Protein AF-A0A951JXA5-F1 (afdb_monomer)

Nearest PDB structures (foldseek):
  1v4v-assembly1_B  TM=7.675E-01  e=1.336E-18  Thermus thermophilus
  3ot5-assembly5_A  TM=6.820E-01  e=1.656E-18  Listeria monocytogenes EGD-e
  7vyy-assembly1_B  TM=6.494E-01  e=5.664E-19  Streptomyces kasugaensis
  1vgv-assembly2_D  TM=6.804E-01  e=4.134E-17  Escherichia coli
  1o6c-assembly1_A  TM=6.629E-01  e=1.275E-16  Bacillus subtilis

Sequence (452 aa):
MDTIHIFLGTKAQYIKTAPLLRLLVQRGIDYRLIDSGQHARLSASMRTELGVRRPDVVLGGVNDVTSIGGAVSWAAGISRRLWSARSVRHDIFGNRGGVCVVHGDTPSTLLAALLARRAGLAVAHLEAGLRSHSLRHPFPEEAIRLLVMRLSTLLFAPDATAMDNLRALGLEDRSVRLPGNTVIEALDESLHLSQPSHGPAIVSMHRVENLTSRRRVERLVATVERLAATTPVRFVLHTPTDEALTRMGLRDRLRDAGVQLLPLVSHRSFVNMLAAAPLVITDGGSIQEECALLGVPTLLWRARTERPDGLDANVVLSKYRPQTIAAFIADPERYRTKPSELVDALLFLGEAIEKGVDAAIVQDLGLVRLIQRVYPQLELHGSTQMTVHDVSGARVMKRLGIERVVLARENTLDDIRAIHAAVPDIGLETFVHGALCISYSGQCYMSGMISE

Foldseek 3Di:
DAAEEEFEEDPVSLLLCLLVQVVCVVVVGHHAYEYAPQADDDDPVRCVVSVHDDHPYYNDDDDHQPDPVSVVVSVVSLVVQLPALVSLCCRGVVVHEHEYEAEAQDPSRLSSLSSCVSVVHAYAYHQAQDAPVDVVVPPPRRVSNVNSLVSHQAYEHADPNSQVSCVVVVNNVRYDYDPHDSLLSSLVVLDPPDPAAQAFEEEEEDDPVQLVDLVNLVLVLVLLLVLLVPTAAEYEDDPSRVVSCVVSVSVVSCVVSNYHYHYDDDPSVVLNNLLNHQEYEYCDPVVLQSCLQSQHQYEHSDLDDPDCRLVVARYDDCNVDPVSSVVCSVCSVNRRDHNVVLVVVLVVVVVVVVVPDQADEDADLVSLVVCCVSPVRRAYEHALNVAAQALVSLVVCVVSVHQEYEHWQPHDPVRVVRNCVNCVRHHYHYDDDPDDDCAGSNRNVVVVVVVD

pLDDT: mean 79.56, std 15.78, range [36.81, 97.88]

Radius of gyration: 27.85 Å; Cα contacts (8 Å, |Δi|>4): 746; chains: 1; bounding box: 68×40×78 Å

Secondary structure (DSSP, 8-state):
-PEEEEEE-SHHHHHHHHHHHHHHHHTT--EEEEE--SS----HHHHHHHTPPPPSEE---SS---SHHHHHHHHHHHHHHTT-HHHIIIIITTT--EEEEEETTSHHHHHHHHHHHHTT-EEEEETTT---S-TTSSTTHHHHHHHHHHH-SEEEESSHHHHHHHHHTT-GGGEEE-SS-HHHHHHHTT---PPTT-S-EEEEE--HHHHT-HHHHHHHHHHHHHHHTTS-EEEEE-HHHHHHHHHTT-HHHHHHTT-EEE-PPPHHHHHHHHHH-S-EEE--HHHHHHHHHHT--EEE-SS--S--TTBTTTEEE-TT-HHHHHHHHH-SGGG---HHHHHHHHHHHHHHHHTT--EEEE--HHHHHHHHHH-TTSEEEE-GGG---SHHHHHHHHHTT-SEEE--TT--HHHHHHHHHH-TTSEEE----SS--SEETTEEHHHHHH--

Mean predicted aligned error: 18.1 Å

Solvent-accessible surface area (backbone atoms only — not comparable to full-atom values): 24476 Å² total; per-residue (Å²): 126,72,33,42,33,42,45,41,31,42,69,68,47,49,64,72,42,27,63,59,56,44,51,31,56,76,71,69,48,70,67,46,37,34,32,48,50,54,48,68,80,75,49,74,66,56,28,62,73,52,66,49,79,83,61,80,36,69,73,44,68,99,63,78,51,82,45,76,69,42,52,52,53,51,51,52,56,46,56,65,54,64,73,40,45,67,52,39,21,40,76,70,50,68,66,54,55,39,36,34,38,29,52,64,42,45,74,50,27,40,50,46,44,52,51,28,53,56,44,72,32,44,25,34,31,39,62,28,40,72,77,72,92,32,75,75,48,59,64,65,37,44,54,35,35,57,50,37,60,70,66,34,59,35,32,34,10,44,42,70,69,20,43,51,45,27,45,77,69,74,41,49,99,37,49,43,77,45,98,55,54,70,67,57,60,57,50,62,79,49,50,76,80,54,63,66,52,74,42,42,29,39,33,40,54,73,50,64,82,46,65,74,32,65,73,54,46,53,50,50,50,57,50,50,42,61,44,29,74,81,39,58,33,35,34,44,38,44,69,72,37,50,53,40,30,52,77,69,69,47,47,62,59,41,48,76,38,64,37,43,78,37,65,81,69,56,69,56,61,46,52,43,47,49,53,11,12,45,32,36,40,30,54,48,70,69,57,41,43,52,30,34,57,56,9,29,13,28,41,32,66,33,81,73,75,96,65,72,57,28,55,94,57,17,30,43,71,25,53,83,36,69,66,54,46,50,55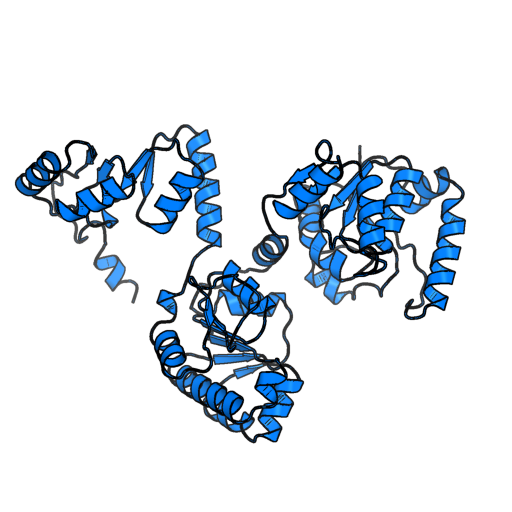,43,70,74,48,33,66,84,24,49,44,60,52,59,62,52,51,52,51,51,54,52,47,51,57,41,45,76,72,67,54,73,60,48,77,44,65,54,70,67,57,54,59,48,43,54,69,77,44,68,85,58,43,37,28,37,29,30,73,59,59,33,61,46,52,68,46,51,53,52,40,49,74,71,66,33,50,30,36,32,37,23,70,82,53,47,74,65,44,51,50,52,27,41,74,75,42,71,87,41,46,80,41,76,79,90,72,96,67,89,64,83,37,62,42,82,45,47,52,63,58,59,68,70,72,109

Structure (mmCIF, N/CA/C/O backbone):
data_AF-A0A951JXA5-F1
#
_entry.id   AF-A0A951JXA5-F1
#
loop_
_atom_site.group_PDB
_atom_site.id
_atom_site.type_symbol
_atom_site.label_atom_id
_atom_site.label_alt_id
_atom_site.label_comp_id
_atom_site.label_asym_id
_atom_site.label_entity_id
_atom_site.label_seq_id
_atom_site.pdbx_PDB_ins_code
_atom_site.Cartn_x
_atom_site.Cartn_y
_atom_site.Cartn_z
_atom_site.occupancy
_atom_site.B_iso_or_equiv
_atom_site.auth_seq_id
_atom_site.auth_comp_id
_atom_site.auth_asym_id
_atom_site.auth_atom_id
_atom_site.pdbx_PDB_model_num
ATOM 1 N N . MET A 1 1 ? -16.488 16.097 29.691 1.00 50.25 1 MET A N 1
ATOM 2 C CA . MET A 1 1 ? -16.191 15.624 28.327 1.00 50.25 1 MET A CA 1
ATOM 3 C C . MET A 1 1 ? -15.061 14.626 28.425 1.00 50.25 1 MET A C 1
ATOM 5 O O . MET A 1 1 ? -14.042 14.950 29.030 1.00 50.25 1 MET A O 1
ATOM 9 N N . ASP A 1 2 ? -15.272 13.421 27.911 1.00 75.06 2 ASP A N 1
ATOM 10 C CA . ASP A 1 2 ? -14.231 12.401 27.841 1.00 75.06 2 ASP A CA 1
ATOM 11 C C . ASP A 1 2 ? -13.215 12.803 26.769 1.00 75.06 2 ASP A C 1
ATOM 13 O O . ASP A 1 2 ? -13.582 13.083 25.632 1.00 75.06 2 ASP A O 1
ATOM 17 N N . THR A 1 3 ? -11.942 12.921 27.150 1.00 88.50 3 THR A N 1
ATOM 18 C CA . THR A 1 3 ? -10.862 13.345 26.250 1.00 88.50 3 THR A CA 1
ATOM 19 C C . THR A 1 3 ? -10.142 12.121 25.700 1.00 88.50 3 THR A C 1
ATOM 21 O O . THR A 1 3 ? -9.926 11.140 26.415 1.00 88.50 3 THR A O 1
ATOM 24 N N . ILE A 1 4 ? -9.737 12.186 24.433 1.00 93.75 4 ILE A N 1
ATOM 25 C CA . ILE A 1 4 ? -8.864 11.178 23.834 1.00 93.75 4 ILE A CA 1
ATOM 26 C C . ILE A 1 4 ? -7.416 11.550 24.159 1.00 93.75 4 ILE A C 1
ATOM 28 O O . ILE A 1 4 ? -6.947 12.629 23.806 1.00 93.75 4 ILE A O 1
ATOM 32 N N . HIS A 1 5 ? -6.694 10.666 24.836 1.00 94.69 5 HIS A N 1
ATOM 33 C CA . HIS A 1 5 ? -5.274 10.840 25.139 1.00 94.69 5 HIS A CA 1
ATOM 34 C C . HIS A 1 5 ? -4.466 9.960 24.190 1.00 94.69 5 HIS A C 1
ATOM 36 O O . HIS A 1 5 ? -4.565 8.743 24.262 1.00 94.69 5 HIS A O 1
ATOM 42 N N . ILE A 1 6 ? -3.680 10.547 23.294 1.00 94.00 6 ILE A N 1
ATOM 43 C CA . ILE A 1 6 ? -2.836 9.812 22.349 1.00 94.00 6 ILE A CA 1
ATOM 44 C C . ILE A 1 6 ? -1.425 9.739 22.921 1.00 94.00 6 ILE A C 1
ATOM 46 O O . ILE A 1 6 ? -0.779 10.772 23.093 1.00 94.00 6 ILE A O 1
ATOM 50 N N . PHE A 1 7 ? -0.946 8.532 23.219 1.00 91.88 7 PHE A N 1
ATOM 51 C CA . PHE A 1 7 ? 0.371 8.330 23.817 1.00 91.88 7 PHE A CA 1
ATOM 52 C C . PHE A 1 7 ? 1.323 7.645 22.834 1.00 91.88 7 PHE A C 1
ATOM 54 O O . PHE A 1 7 ? 1.124 6.488 22.461 1.00 91.88 7 PHE A O 1
ATOM 61 N N . LEU A 1 8 ? 2.392 8.345 22.454 1.00 88.25 8 LEU A N 1
ATOM 62 C CA . LEU A 1 8 ? 3.379 7.903 21.464 1.00 88.25 8 LEU A CA 1
ATOM 63 C C . LEU A 1 8 ? 4.793 7.976 22.053 1.00 88.25 8 LEU A C 1
ATOM 65 O O . LEU A 1 8 ? 5.033 8.651 23.050 1.00 88.25 8 LEU A O 1
ATOM 69 N N . GLY A 1 9 ? 5.750 7.270 21.457 1.00 77.62 9 GLY A N 1
ATOM 70 C CA . GLY A 1 9 ? 7.140 7.296 21.934 1.00 77.62 9 GLY A CA 1
ATOM 71 C C . GLY A 1 9 ? 8.218 7.030 20.891 1.00 77.62 9 GLY A C 1
ATOM 72 O O . GLY A 1 9 ? 9.404 7.163 21.189 1.00 77.62 9 GLY A O 1
ATOM 73 N N . THR A 1 10 ? 7.833 6.658 19.671 1.00 72.56 10 THR A N 1
ATOM 74 C CA . THR A 1 10 ? 8.760 6.342 18.579 1.00 72.56 10 THR A CA 1
ATOM 75 C C . THR A 1 10 ? 8.318 6.984 17.269 1.00 72.56 10 THR A C 1
ATOM 77 O O . THR A 1 10 ? 7.130 7.210 17.039 1.00 72.56 10 THR A O 1
ATOM 80 N N . LYS A 1 11 ? 9.272 7.230 16.361 1.00 70.38 11 LYS A N 1
ATOM 81 C CA . LYS A 1 11 ? 8.990 7.769 15.016 1.00 70.38 11 LYS A CA 1
ATOM 82 C C . LYS A 1 11 ? 7.976 6.913 14.247 1.00 70.38 11 LYS A C 1
ATOM 84 O O . LYS A 1 11 ? 7.081 7.462 13.617 1.00 70.38 11 LYS A O 1
ATOM 89 N N . ALA A 1 12 ? 8.091 5.587 14.335 1.00 64.56 12 ALA A N 1
ATOM 90 C CA . ALA A 1 12 ? 7.177 4.658 13.674 1.00 64.56 12 ALA A CA 1
ATOM 91 C C . ALA A 1 12 ? 5.733 4.805 14.180 1.00 64.56 12 ALA A C 1
ATOM 93 O O . ALA A 1 12 ? 4.811 4.841 13.370 1.00 64.56 12 ALA A O 1
ATOM 94 N N . GLN A 1 13 ? 5.540 4.965 15.495 1.00 76.12 13 GLN A N 1
ATOM 95 C CA . GLN A 1 13 ? 4.213 5.219 16.065 1.00 76.12 13 GLN A CA 1
ATOM 96 C C . GLN A 1 13 ? 3.624 6.524 15.533 1.00 76.12 13 GLN A C 1
ATOM 98 O O . GLN A 1 13 ? 2.483 6.529 15.097 1.00 76.12 13 GLN A O 1
ATOM 103 N N . TYR A 1 14 ? 4.410 7.602 15.483 1.00 77.25 14 TYR A N 1
ATOM 104 C CA . TYR A 1 14 ? 3.938 8.875 14.936 1.00 77.25 14 TYR A CA 1
ATOM 105 C C . TYR A 1 14 ? 3.523 8.799 13.470 1.00 77.25 14 TYR A C 1
ATOM 107 O O . TYR A 1 14 ? 2.489 9.360 13.126 1.00 77.25 14 TYR A O 1
ATOM 115 N N . ILE A 1 15 ? 4.295 8.109 12.625 1.00 66.69 15 ILE A N 1
ATOM 116 C CA . ILE A 1 15 ? 3.935 7.903 11.215 1.00 66.69 15 ILE A CA 1
ATOM 117 C C . ILE A 1 15 ? 2.590 7.173 11.127 1.00 66.69 15 ILE A C 1
ATOM 119 O O . ILE A 1 15 ? 1.686 7.635 10.439 1.00 66.69 15 ILE A O 1
ATOM 123 N N . LYS A 1 16 ? 2.437 6.074 11.873 1.00 70.62 16 LYS A N 1
ATOM 124 C CA . LYS A 1 16 ? 1.238 5.230 11.822 1.00 70.62 16 LYS A CA 1
ATOM 125 C C . LYS A 1 16 ? -0.003 5.867 12.447 1.00 70.62 16 LYS A C 1
ATOM 127 O O . LYS A 1 16 ? -1.110 5.563 12.028 1.00 70.62 16 LYS A O 1
ATOM 132 N N . THR A 1 17 ? 0.151 6.744 13.439 1.00 81.38 17 THR A N 1
ATOM 133 C CA . THR A 1 17 ? -0.987 7.430 14.075 1.00 81.38 17 THR A CA 1
ATOM 134 C C . THR A 1 17 ? -1.269 8.812 13.490 1.00 81.38 17 THR A C 1
ATOM 136 O O . THR A 1 17 ? -2.259 9.429 13.874 1.00 81.38 17 THR A O 1
ATOM 139 N N . ALA A 1 18 ? -0.430 9.334 12.588 1.00 79.44 18 ALA A N 1
ATOM 140 C CA . ALA A 1 18 ? -0.643 10.644 11.968 1.00 79.44 18 ALA A CA 1
ATOM 141 C C . ALA A 1 18 ? -2.007 10.789 11.259 1.00 79.44 18 ALA A C 1
ATOM 143 O O . ALA A 1 18 ? -2.603 11.858 11.419 1.00 79.44 18 ALA A O 1
ATOM 144 N N . PRO A 1 19 ? -2.533 9.775 10.536 1.00 76.56 19 PRO A N 1
ATOM 145 C CA . PRO A 1 19 ? -3.873 9.853 9.943 1.00 76.56 19 PRO A CA 1
ATOM 146 C C . PRO A 1 19 ? -4.965 10.031 11.006 1.00 76.56 19 PRO A C 1
ATOM 148 O O . PRO A 1 19 ? -5.779 10.949 10.931 1.00 76.56 19 PRO A O 1
ATOM 151 N N . LEU A 1 20 ? -4.909 9.244 12.089 1.00 84.12 20 LEU A N 1
ATOM 152 C CA . LEU A 1 20 ? -5.833 9.377 13.221 1.00 84.12 20 LEU A CA 1
ATOM 153 C C . LEU A 1 20 ? -5.775 10.781 13.842 1.00 84.12 20 LEU A C 1
ATOM 155 O O . LEU A 1 20 ? -6.811 11.389 14.098 1.00 84.12 20 LEU A O 1
ATOM 159 N N . LEU A 1 21 ? -4.572 11.314 14.077 1.00 87.81 21 LEU A N 1
ATOM 160 C CA . LEU A 1 21 ? -4.403 12.651 14.655 1.00 87.81 21 LEU A CA 1
ATOM 161 C C . LEU A 1 21 ? -5.021 13.741 13.777 1.00 87.81 21 LEU A C 1
ATOM 163 O O . LEU A 1 21 ? -5.648 14.663 14.300 1.00 87.81 21 LEU A O 1
ATOM 167 N N . ARG A 1 22 ? -4.863 13.637 12.456 1.00 81.50 22 ARG A N 1
ATOM 168 C CA . ARG A 1 22 ? -5.451 14.574 11.495 1.00 81.50 22 ARG A CA 1
ATOM 169 C C . ARG A 1 22 ? -6.968 14.451 11.444 1.00 81.50 22 ARG A C 1
ATOM 171 O O . ARG A 1 22 ? -7.646 15.473 11.505 1.00 81.50 22 ARG A O 1
ATOM 178 N N . LEU A 1 23 ? -7.500 13.231 11.441 1.00 82.62 23 LEU A N 1
ATOM 179 C CA . LEU A 1 23 ? -8.939 12.974 11.470 1.00 82.62 23 LEU A CA 1
ATOM 180 C C . LEU A 1 23 ? -9.609 13.555 12.723 1.00 82.62 23 LEU A C 1
ATOM 182 O O . LEU A 1 23 ? -10.694 14.131 12.637 1.00 82.62 23 LEU A O 1
ATOM 186 N N . LEU A 1 24 ? -8.953 13.456 13.884 1.00 88.44 24 LEU A N 1
ATOM 187 C CA . LEU A 1 24 ? -9.431 14.078 15.122 1.00 88.44 24 LEU A CA 1
ATOM 188 C C . LEU A 1 24 ? -9.517 15.604 14.986 1.00 88.44 24 LEU A C 1
ATOM 190 O O . LEU A 1 24 ? -10.532 16.187 15.362 1.00 88.44 24 LEU A O 1
ATOM 194 N N . VAL A 1 25 ? -8.504 16.243 14.387 1.00 86.69 25 VAL A N 1
ATOM 195 C CA . VAL A 1 25 ? -8.529 17.690 14.103 1.00 86.69 25 VAL A CA 1
ATOM 196 C C . VAL A 1 25 ? -9.653 18.045 13.128 1.00 86.69 25 VAL A C 1
ATOM 198 O O . VAL A 1 25 ? -10.417 18.965 13.401 1.00 86.69 25 VAL A O 1
ATOM 201 N N . GLN A 1 26 ? -9.783 17.313 12.019 1.00 83.25 26 GLN A N 1
ATOM 202 C CA . GLN A 1 26 ? -10.805 17.559 10.994 1.00 83.25 26 GLN A CA 1
ATOM 203 C C . GLN A 1 26 ? -12.228 17.447 11.549 1.00 83.25 26 GLN A C 1
ATOM 205 O O . GLN A 1 26 ? -13.092 18.246 11.199 1.00 83.25 26 GLN A O 1
ATOM 210 N N . ARG A 1 27 ? -12.471 16.486 12.447 1.00 86.19 27 ARG A N 1
ATOM 211 C CA . ARG A 1 27 ? -13.768 16.311 13.117 1.00 86.19 27 ARG A CA 1
ATOM 212 C C . ARG A 1 27 ? -13.978 17.239 14.317 1.00 86.19 27 ARG A C 1
ATOM 214 O O . ARG A 1 27 ? -15.009 17.138 14.974 1.00 86.19 27 ARG A O 1
ATOM 221 N N . GLY A 1 28 ? -13.020 18.113 14.630 1.00 88.06 28 GLY A N 1
ATOM 222 C CA . GLY A 1 28 ? -13.098 19.011 15.785 1.00 88.06 28 GLY A CA 1
ATOM 223 C C . GLY A 1 28 ? -13.100 18.283 17.135 1.00 88.06 28 GLY A C 1
ATOM 224 O O . GLY A 1 28 ? -13.621 18.812 18.115 1.00 88.06 28 GLY A O 1
ATOM 225 N N . ILE A 1 29 ? -12.548 17.067 17.198 1.00 89.06 29 ILE A N 1
ATOM 226 C CA . ILE A 1 29 ? -12.473 16.262 18.420 1.00 89.06 29 ILE A CA 1
ATOM 227 C C . ILE A 1 29 ? -11.202 16.638 19.185 1.00 89.06 29 ILE A C 1
ATOM 229 O O . ILE A 1 29 ? -10.086 16.451 18.696 1.00 89.06 29 ILE A O 1
ATOM 233 N N . ASP A 1 30 ? -11.368 17.141 20.411 1.00 87.88 30 ASP A N 1
ATOM 234 C CA . ASP A 1 30 ? -10.241 17.493 21.279 1.00 87.88 30 ASP A CA 1
ATOM 235 C C . ASP A 1 30 ? -9.476 16.240 21.735 1.00 87.88 30 ASP A C 1
ATOM 237 O O . ASP A 1 30 ? -10.057 15.259 22.217 1.00 87.88 30 ASP A O 1
ATOM 241 N N . TYR A 1 31 ? -8.149 16.287 21.616 1.00 93.12 31 TYR A N 1
ATOM 242 C CA . TYR A 1 31 ? -7.261 15.218 22.059 1.00 93.12 31 TYR A CA 1
ATOM 243 C C . TYR A 1 31 ? -6.004 15.778 22.709 1.00 93.12 31 TYR A C 1
ATOM 245 O O . TYR A 1 31 ? -5.487 16.823 22.314 1.00 93.12 31 TYR A O 1
ATOM 253 N N . ARG A 1 32 ? -5.467 15.034 23.675 1.00 92.81 32 ARG A N 1
ATOM 254 C CA . ARG A 1 32 ? -4.209 15.335 24.356 1.00 92.81 32 ARG A CA 1
ATOM 255 C C . ARG A 1 32 ? -3.098 14.442 23.820 1.00 92.81 32 ARG A C 1
ATOM 257 O O . ARG A 1 32 ? -3.217 13.224 23.884 1.00 92.81 32 ARG A O 1
ATOM 264 N N . LEU A 1 33 ? -2.018 15.027 23.315 1.00 92.31 33 LEU A N 1
ATOM 265 C CA . LEU A 1 33 ? -0.871 14.306 22.765 1.00 92.31 33 LEU A CA 1
ATOM 266 C C . LEU A 1 33 ? 0.249 14.197 23.806 1.00 92.31 33 LEU A C 1
ATOM 268 O O . LEU A 1 33 ? 0.744 15.209 24.302 1.00 92.31 33 LEU A O 1
ATOM 272 N N . ILE A 1 34 ? 0.658 12.972 24.124 1.00 90.75 34 ILE A N 1
ATOM 273 C CA . ILE A 1 34 ? 1.661 12.656 25.144 1.00 90.75 34 ILE A CA 1
ATOM 274 C C . ILE A 1 34 ? 2.815 11.897 24.485 1.00 90.75 34 ILE A C 1
ATOM 276 O O . ILE A 1 34 ? 2.596 10.904 23.796 1.00 90.75 34 ILE A O 1
ATOM 280 N N . ASP A 1 35 ? 4.044 12.348 24.723 1.00 87.25 35 ASP A N 1
ATOM 281 C CA . ASP A 1 35 ? 5.266 11.725 24.213 1.00 87.25 35 ASP A CA 1
ATOM 282 C C . ASP A 1 35 ? 6.089 11.114 25.360 1.00 87.25 35 ASP A C 1
ATOM 284 O O . ASP A 1 35 ? 6.393 11.776 26.360 1.00 87.25 35 ASP A O 1
ATOM 288 N N . SER A 1 36 ? 6.476 9.846 25.224 1.00 78.81 36 SER A N 1
ATOM 289 C CA . SER A 1 36 ? 7.293 9.129 26.210 1.00 78.81 36 SER A CA 1
ATOM 290 C C . SER A 1 36 ? 8.729 9.664 26.319 1.00 78.81 36 SER A C 1
ATOM 292 O O . SER A 1 36 ? 9.380 9.495 27.355 1.00 78.81 36 SER A O 1
ATOM 294 N N . GLY A 1 37 ? 9.229 10.301 25.255 1.00 69.94 37 GLY A N 1
ATOM 295 C CA . GLY A 1 37 ? 10.601 10.772 25.113 1.00 69.94 37 GLY A CA 1
ATOM 296 C C . GLY A 1 37 ? 11.646 9.663 24.944 1.00 69.94 37 GLY A C 1
ATOM 297 O O . GLY A 1 37 ? 12.819 9.929 25.186 1.00 69.94 37 GLY A O 1
ATOM 298 N N . GLN A 1 38 ? 11.258 8.432 24.572 1.00 56.94 38 GLN A N 1
ATOM 299 C CA . GLN A 1 38 ? 12.194 7.303 24.443 1.00 56.94 38 GLN A CA 1
ATOM 300 C C . GLN A 1 38 ? 13.143 7.404 23.244 1.00 56.94 38 GLN A C 1
ATOM 302 O O . GLN A 1 38 ? 14.268 6.925 23.354 1.00 56.94 38 GLN A O 1
ATOM 307 N N . HIS A 1 39 ? 12.734 7.989 22.115 1.00 54.09 39 HIS A N 1
ATOM 308 C CA . HIS A 1 39 ? 13.575 8.128 20.921 1.00 54.09 39 HIS A CA 1
ATOM 309 C C . HIS A 1 39 ? 13.362 9.507 20.289 1.00 54.09 39 HIS A C 1
ATOM 311 O O . HIS A 1 39 ? 12.300 9.751 19.724 1.00 54.09 39 HIS A O 1
ATOM 317 N N . ALA A 1 40 ? 14.377 10.373 20.411 1.00 46.50 40 ALA A N 1
ATOM 318 C CA . ALA A 1 40 ? 14.613 11.637 19.708 1.00 46.50 40 ALA A CA 1
ATOM 319 C C . ALA A 1 40 ? 13.372 12.339 19.127 1.00 46.50 40 ALA A C 1
ATOM 321 O O . ALA A 1 40 ? 12.832 11.914 18.101 1.00 46.50 40 ALA A O 1
ATOM 322 N N . ARG A 1 41 ? 13.003 13.474 19.747 1.00 51.81 41 ARG A N 1
ATOM 323 C CA . ARG A 1 41 ? 12.040 14.476 19.251 1.00 51.81 41 ARG A CA 1
ATOM 324 C C . ARG A 1 41 ? 11.926 14.412 17.728 1.00 51.81 41 ARG A C 1
ATOM 326 O O . ARG A 1 41 ? 12.926 14.624 17.042 1.00 51.81 41 ARG A O 1
ATOM 333 N N . LEU A 1 42 ? 10.718 14.193 17.201 1.00 54.22 42 LEU A N 1
ATOM 334 C CA . LEU A 1 42 ? 10.465 14.434 15.779 1.00 54.22 42 LEU A CA 1
ATOM 335 C C . LEU A 1 42 ? 11.080 15.783 15.401 1.00 54.22 42 LEU A C 1
ATOM 337 O O . LEU A 1 42 ? 10.839 16.793 16.086 1.00 54.22 42 LEU A O 1
ATOM 341 N N . SER A 1 43 ? 11.887 15.803 14.340 1.00 55.31 43 SER A N 1
ATOM 342 C CA . SER A 1 43 ? 12.389 17.058 13.797 1.00 55.31 43 SER A CA 1
ATOM 343 C C . SER A 1 43 ? 11.196 17.959 13.472 1.00 55.31 43 SER A C 1
ATOM 345 O O . SER A 1 43 ? 10.088 17.486 13.197 1.00 55.31 43 SER A O 1
ATOM 347 N N . ALA A 1 44 ? 11.395 19.277 13.527 1.00 60.19 44 ALA A N 1
ATOM 348 C CA . ALA A 1 44 ? 10.338 20.206 13.135 1.00 60.19 44 ALA A CA 1
ATOM 349 C C . ALA A 1 44 ? 9.827 19.898 11.717 1.00 60.19 44 ALA A C 1
ATOM 351 O O . ALA A 1 44 ? 8.622 19.920 11.505 1.00 60.19 44 ALA A O 1
ATOM 352 N N . SER A 1 45 ? 10.728 19.497 10.812 1.00 50.06 45 SER A N 1
ATOM 353 C CA . SER A 1 45 ? 10.394 19.063 9.454 1.00 50.06 45 SER A CA 1
ATOM 354 C C . SER A 1 45 ? 9.448 17.859 9.412 1.00 50.06 45 SER A C 1
ATOM 356 O O . SER A 1 45 ? 8.443 17.921 8.717 1.00 50.06 45 SER A O 1
ATOM 358 N N . MET A 1 46 ? 9.704 16.804 10.192 1.00 61.84 46 MET A N 1
ATOM 359 C CA . MET A 1 46 ? 8.885 15.585 10.172 1.00 61.84 46 MET A CA 1
ATOM 360 C C . MET A 1 46 ? 7.492 15.812 10.771 1.00 61.84 46 MET A C 1
ATOM 362 O O . MET A 1 46 ? 6.515 15.241 10.301 1.00 61.84 46 MET A O 1
ATOM 366 N N . ARG A 1 47 ? 7.373 16.684 11.783 1.00 68.25 47 ARG A N 1
ATOM 367 C CA . ARG A 1 47 ? 6.058 17.094 12.308 1.00 68.25 47 ARG A CA 1
ATOM 368 C C . ARG A 1 47 ? 5.240 17.847 11.267 1.00 68.25 47 ARG A C 1
ATOM 370 O O . ARG A 1 47 ? 4.053 17.571 11.130 1.00 68.25 47 ARG A O 1
ATOM 377 N N . THR A 1 48 ? 5.874 18.775 10.552 1.00 68.56 48 THR A N 1
ATOM 378 C CA . THR A 1 48 ? 5.223 19.518 9.470 1.00 68.56 48 THR A CA 1
ATOM 379 C C . THR A 1 48 ? 4.801 18.579 8.341 1.00 68.56 48 THR A C 1
ATOM 381 O O . THR A 1 48 ? 3.673 18.679 7.875 1.00 68.56 48 THR A O 1
ATOM 384 N N . GLU A 1 49 ? 5.656 17.629 7.950 1.00 64.44 49 GLU A N 1
ATOM 385 C CA . GLU A 1 49 ? 5.356 16.646 6.898 1.00 64.44 49 GLU A CA 1
ATOM 386 C C . GLU A 1 49 ? 4.175 15.733 7.262 1.00 64.44 49 GLU A C 1
ATOM 388 O O . GLU A 1 49 ? 3.313 15.484 6.424 1.00 64.44 49 GLU A O 1
ATOM 393 N N . LEU A 1 50 ? 4.102 15.283 8.520 1.00 66.12 50 LEU A N 1
ATOM 394 C CA . LEU A 1 50 ? 3.013 14.437 9.022 1.00 66.12 50 LEU A CA 1
ATOM 395 C C . LEU A 1 50 ? 1.743 15.223 9.404 1.00 66.12 50 LEU A C 1
ATOM 397 O O . LEU A 1 50 ? 0.740 14.610 9.761 1.00 66.12 50 LEU A O 1
ATOM 401 N N . GLY A 1 51 ? 1.778 16.560 9.390 1.00 73.69 51 GLY A N 1
ATOM 402 C CA . GLY A 1 51 ? 0.663 17.400 9.841 1.00 73.69 51 GLY A CA 1
ATOM 403 C C . GLY A 1 51 ? 0.352 17.278 11.340 1.00 73.69 51 GLY A C 1
ATOM 404 O O . GLY A 1 51 ? -0.793 17.457 11.749 1.00 73.69 51 GLY A O 1
ATOM 405 N N . VAL A 1 52 ? 1.348 16.953 12.175 1.00 79.94 52 VAL A N 1
ATOM 406 C CA . VAL A 1 52 ? 1.165 16.692 13.615 1.00 79.94 52 VAL A CA 1
ATOM 407 C C . VAL A 1 52 ? 1.645 17.875 14.460 1.00 79.94 52 VAL A C 1
ATOM 409 O O . VAL A 1 52 ? 2.774 18.353 14.323 1.00 79.94 52 VAL A O 1
ATOM 412 N N . ARG A 1 53 ? 0.796 18.337 15.389 1.00 85.06 53 ARG A N 1
ATOM 413 C CA . ARG A 1 53 ? 1.127 19.421 16.332 1.00 85.06 53 ARG A CA 1
ATOM 414 C C . ARG A 1 53 ? 2.163 18.992 17.382 1.00 85.06 53 ARG A C 1
ATOM 416 O O . ARG A 1 53 ? 2.524 17.824 17.504 1.00 85.06 53 ARG A O 1
ATOM 423 N N . ARG A 1 54 ? 2.668 19.947 18.169 1.00 84.81 54 ARG A N 1
ATOM 424 C CA . ARG A 1 54 ? 3.572 19.626 19.290 1.00 84.81 54 ARG A CA 1
ATOM 425 C C . ARG A 1 54 ? 2.821 18.846 20.388 1.00 84.81 54 ARG A C 1
ATOM 427 O O . ARG A 1 54 ? 1.665 19.187 20.643 1.00 84.81 54 ARG A O 1
ATOM 434 N N . PRO A 1 55 ? 3.464 17.859 21.043 1.00 88.12 55 PRO A N 1
ATOM 435 C CA . PRO A 1 55 ? 2.888 17.176 22.201 1.00 88.12 55 PRO A CA 1
ATOM 436 C C . PRO A 1 55 ? 2.560 18.147 23.337 1.00 88.12 55 PRO A C 1
ATOM 438 O O . PRO A 1 55 ? 3.322 19.082 23.586 1.00 88.12 55 PRO A O 1
ATOM 441 N N . ASP A 1 56 ? 1.459 17.896 24.043 1.00 88.94 56 ASP A N 1
ATOM 442 C CA . ASP A 1 56 ? 1.062 18.642 25.243 1.00 88.94 56 ASP A CA 1
ATOM 443 C C . ASP A 1 56 ? 1.916 18.261 26.456 1.00 88.94 56 ASP A C 1
ATOM 445 O O . ASP A 1 56 ? 2.116 19.069 27.361 1.00 88.94 56 ASP A O 1
ATOM 449 N N . VAL A 1 57 ? 2.405 17.017 26.485 1.00 87.31 57 VAL A N 1
ATOM 450 C CA . VAL A 1 57 ? 3.254 16.477 27.552 1.00 87.31 57 VAL A CA 1
ATOM 451 C C . VAL A 1 57 ? 4.398 15.684 26.940 1.00 87.31 57 VAL A C 1
ATOM 453 O O . VAL A 1 57 ? 4.186 14.873 26.043 1.00 87.31 57 VAL A O 1
ATOM 456 N N . VAL A 1 58 ? 5.609 15.879 27.462 1.00 85.19 58 VAL A N 1
ATOM 457 C CA . VAL A 1 58 ? 6.793 15.083 27.116 1.00 85.19 58 VAL A CA 1
ATOM 458 C C . VAL A 1 58 ? 7.418 14.569 28.410 1.00 85.19 58 VAL A C 1
ATOM 460 O O . VAL A 1 58 ? 7.778 15.362 29.279 1.00 85.19 58 VAL A O 1
ATOM 463 N N . LEU A 1 59 ? 7.525 13.248 28.567 1.00 74.81 59 LEU A N 1
ATOM 464 C CA . LEU A 1 59 ? 7.967 12.626 29.822 1.00 74.81 59 LEU A CA 1
ATOM 465 C C . LEU A 1 59 ? 9.497 12.475 29.933 1.00 74.81 59 LEU A C 1
ATOM 467 O O . LEU A 1 59 ? 10.022 12.426 31.052 1.00 74.81 59 LEU A O 1
ATOM 471 N N . GLY A 1 60 ? 10.212 12.389 28.807 1.00 63.72 60 GLY A N 1
ATOM 472 C CA . GLY A 1 60 ? 11.665 12.178 28.750 1.00 63.72 60 GLY A CA 1
ATOM 473 C C . GLY A 1 60 ? 12.500 13.467 28.777 1.00 63.72 60 GLY A C 1
ATOM 474 O O . GLY A 1 60 ? 12.099 14.498 28.236 1.00 63.72 60 GLY A O 1
ATOM 475 N N . GLY A 1 61 ? 13.675 13.392 29.413 1.00 49.66 61 GLY A N 1
ATOM 476 C CA . GLY A 1 61 ? 14.676 14.464 29.481 1.00 49.66 61 GLY A CA 1
ATOM 477 C C 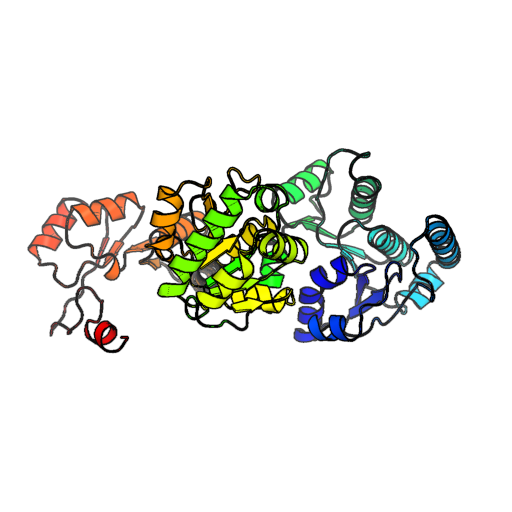. GLY A 1 61 ? 15.775 14.339 28.415 1.00 49.66 61 GLY A C 1
ATOM 478 O O . GLY A 1 61 ? 16.011 13.264 27.886 1.00 49.66 61 GLY A O 1
ATOM 479 N N . VAL A 1 62 ? 16.428 15.474 28.152 1.00 40.62 62 VAL A N 1
ATOM 480 C CA . VAL A 1 62 ? 17.407 15.905 27.118 1.00 40.62 62 VAL A CA 1
ATOM 481 C C . VAL A 1 62 ? 18.404 14.900 26.488 1.00 40.62 62 VAL A C 1
ATOM 483 O O . VAL A 1 62 ? 18.992 15.261 25.476 1.00 40.62 62 VAL A O 1
ATOM 486 N N . ASN A 1 63 ? 18.580 13.661 26.953 1.00 37.44 63 ASN A N 1
ATOM 487 C CA . ASN A 1 63 ? 19.630 12.776 26.427 1.00 37.44 63 ASN A CA 1
ATOM 488 C C . ASN A 1 63 ? 19.057 11.509 25.783 1.00 37.44 63 ASN A C 1
ATOM 490 O O . ASN A 1 63 ? 18.374 10.728 26.444 1.00 37.44 63 ASN A O 1
ATOM 494 N N . ASP A 1 64 ? 19.369 11.321 24.497 1.00 42.38 64 ASP A N 1
ATOM 495 C CA . ASP A 1 64 ? 19.030 10.141 23.703 1.00 42.38 64 ASP A CA 1
ATOM 496 C C . ASP A 1 64 ? 19.368 8.852 24.463 1.00 42.38 64 ASP A C 1
ATOM 498 O O . ASP A 1 64 ? 20.524 8.558 24.776 1.00 42.38 64 ASP A O 1
ATOM 502 N N . VAL A 1 65 ? 18.336 8.070 24.779 1.00 47.69 65 VAL A N 1
ATOM 503 C CA . VAL A 1 65 ? 18.474 6.776 25.448 1.00 47.69 65 VAL A CA 1
ATOM 504 C C . VAL A 1 65 ? 18.897 5.740 24.405 1.00 47.69 65 VAL A C 1
ATOM 506 O O . VAL A 1 65 ? 18.090 4.968 23.901 1.00 47.69 65 VAL A O 1
ATOM 509 N N . THR A 1 66 ? 20.180 5.750 24.047 1.00 40.56 66 THR A N 1
ATOM 510 C CA . THR A 1 66 ? 20.802 4.764 23.143 1.00 40.56 66 THR A CA 1
ATOM 511 C C . THR A 1 66 ? 21.610 3.697 23.890 1.00 40.56 66 THR A C 1
ATOM 513 O O . THR A 1 66 ? 22.160 2.797 23.261 1.00 40.56 66 THR A O 1
ATOM 516 N N . SER A 1 67 ? 21.659 3.739 25.230 1.00 45.03 67 SER A N 1
ATOM 517 C CA . SER A 1 67 ? 22.370 2.755 26.060 1.00 45.03 67 SER A CA 1
ATOM 518 C C . SER A 1 67 ? 21.452 2.018 27.044 1.00 45.03 67 SER A C 1
ATOM 520 O O . SER A 1 67 ? 20.467 2.570 27.541 1.00 45.03 67 SER A O 1
ATOM 522 N N . ILE A 1 68 ? 21.818 0.774 27.385 1.00 47.53 68 ILE A N 1
ATOM 523 C CA . ILE A 1 68 ? 21.137 -0.065 28.394 1.00 47.53 68 ILE A CA 1
ATOM 524 C C . ILE A 1 68 ? 21.052 0.664 29.752 1.00 47.53 68 ILE A C 1
ATOM 526 O O . ILE A 1 68 ? 20.040 0.570 30.444 1.00 47.53 68 ILE A O 1
ATOM 530 N N . GLY A 1 69 ? 22.059 1.473 30.105 1.00 47.31 69 GLY A N 1
ATOM 531 C CA . GLY A 1 69 ? 22.042 2.311 31.310 1.00 47.31 69 GLY A CA 1
ATOM 532 C C . GLY A 1 69 ? 21.027 3.463 31.255 1.00 47.31 69 GLY A C 1
ATOM 533 O O . GLY A 1 69 ? 20.420 3.796 32.273 1.00 47.31 69 GLY A O 1
ATOM 534 N N . GLY A 1 70 ? 20.783 4.035 30.070 1.00 53.53 70 GLY A N 1
ATOM 535 C CA . GLY A 1 70 ? 19.746 5.049 29.854 1.00 53.53 70 GLY A CA 1
ATOM 536 C C . GLY A 1 70 ? 18.324 4.490 29.978 1.00 53.53 70 GLY A C 1
ATOM 537 O O . GLY A 1 70 ? 17.432 5.168 30.481 1.00 53.53 70 GLY A O 1
ATOM 538 N N . ALA A 1 71 ? 18.107 3.232 29.587 1.00 50.06 71 ALA A N 1
ATOM 539 C CA . ALA A 1 71 ? 16.812 2.568 29.741 1.00 50.06 71 ALA A CA 1
ATOM 540 C C . ALA A 1 71 ? 16.472 2.307 31.221 1.00 50.06 71 ALA A C 1
ATOM 542 O O . ALA A 1 71 ? 15.327 2.491 31.638 1.00 50.06 71 ALA A O 1
ATOM 543 N N . VAL A 1 72 ? 17.474 1.948 32.032 1.00 53.06 72 VAL A N 1
ATOM 544 C CA . VAL A 1 72 ? 17.322 1.739 33.483 1.00 53.06 72 VAL A CA 1
ATOM 545 C C . VAL A 1 72 ? 17.067 3.059 34.218 1.00 53.06 72 VAL A C 1
ATOM 547 O O . VAL A 1 72 ? 16.186 3.118 35.076 1.00 53.06 72 VAL A O 1
ATOM 550 N N . SER A 1 73 ? 17.773 4.141 33.869 1.00 55.22 73 SER A N 1
ATOM 551 C CA . SER A 1 73 ? 17.546 5.461 34.478 1.00 55.22 73 SER A CA 1
ATOM 552 C C . SER A 1 73 ? 16.191 6.061 34.085 1.00 55.22 73 SER A C 1
ATOM 554 O O . SER A 1 73 ? 15.509 6.645 34.930 1.00 55.22 73 SER A O 1
ATOM 556 N N . TRP A 1 74 ? 15.745 5.842 32.845 1.00 57.19 74 TRP A N 1
ATOM 557 C CA . TRP A 1 74 ? 14.402 6.194 32.381 1.00 57.19 74 TRP A CA 1
ATOM 558 C C . TRP A 1 74 ? 13.319 5.397 33.126 1.00 57.19 74 TRP A C 1
ATOM 560 O O . TRP A 1 74 ? 12.374 5.989 33.652 1.00 57.19 74 TRP A O 1
ATOM 570 N N . ALA A 1 75 ? 13.496 4.079 33.279 1.00 57.53 75 ALA A N 1
ATOM 571 C CA . ALA A 1 75 ? 12.589 3.229 34.052 1.00 57.53 75 ALA A CA 1
ATOM 572 C C . ALA A 1 75 ? 12.519 3.640 35.537 1.00 57.53 75 ALA A C 1
ATOM 574 O O . ALA A 1 75 ? 11.433 3.668 36.116 1.00 57.53 75 ALA A O 1
ATOM 575 N N . ALA A 1 76 ? 13.645 4.035 36.143 1.00 59.75 76 ALA A N 1
ATOM 576 C CA . ALA A 1 76 ? 13.705 4.549 37.514 1.00 59.75 76 ALA A CA 1
ATOM 577 C C . ALA A 1 76 ? 13.065 5.947 37.671 1.00 59.75 76 ALA A C 1
ATOM 579 O O . ALA A 1 76 ? 12.422 6.244 38.680 1.00 59.75 76 ALA A O 1
ATOM 580 N N . GLY A 1 77 ? 13.208 6.821 36.669 1.00 62.81 77 GLY A N 1
ATOM 581 C CA . GLY A 1 77 ? 12.543 8.128 36.637 1.00 62.81 77 GLY A CA 1
ATOM 582 C C . GLY A 1 77 ? 11.022 8.005 36.509 1.00 62.81 77 GLY A C 1
ATOM 583 O O . GLY A 1 77 ? 10.269 8.751 37.136 1.00 62.81 77 GLY A O 1
ATOM 584 N N . ILE A 1 78 ? 10.563 7.013 35.750 1.00 61.09 78 ILE A N 1
ATOM 585 C CA . ILE A 1 78 ? 9.148 6.674 35.606 1.00 61.09 78 ILE A CA 1
ATOM 586 C C . ILE A 1 78 ? 8.584 6.008 36.857 1.00 61.09 78 ILE A C 1
ATOM 588 O O . ILE A 1 78 ? 7.482 6.358 37.275 1.00 61.09 78 ILE A O 1
ATOM 592 N N . SER A 1 79 ? 9.319 5.090 37.489 1.00 60.44 79 SER A N 1
ATOM 593 C CA . SER A 1 79 ? 8.857 4.406 38.702 1.00 60.44 79 SER A CA 1
ATOM 594 C C . SER A 1 79 ? 8.627 5.372 39.868 1.00 60.44 79 SER A C 1
ATOM 596 O O . SER A 1 79 ? 7.664 5.199 40.615 1.00 60.44 79 SER A O 1
ATOM 598 N N . ARG A 1 80 ? 9.408 6.459 39.963 1.00 62.50 80 ARG A N 1
ATOM 599 C CA . ARG A 1 80 ? 9.131 7.571 40.894 1.00 62.50 80 ARG A CA 1
ATOM 600 C C . ARG A 1 80 ? 7.859 8.353 40.552 1.00 62.50 80 ARG A C 1
ATOM 602 O O . ARG A 1 80 ? 7.151 8.765 41.463 1.00 62.50 80 ARG A O 1
ATOM 609 N N . ARG A 1 81 ? 7.534 8.540 39.268 1.00 59.84 81 ARG A N 1
ATOM 610 C CA . ARG A 1 81 ? 6.291 9.212 38.826 1.00 59.84 81 ARG A CA 1
ATOM 611 C C . ARG A 1 81 ? 5.048 8.322 38.952 1.00 59.84 81 ARG A C 1
ATOM 613 O O . ARG A 1 81 ? 3.940 8.828 39.078 1.00 59.84 81 ARG A O 1
ATOM 620 N N . LEU A 1 82 ? 5.222 7.001 38.983 1.00 59.75 82 LEU A N 1
ATOM 621 C CA . LEU A 1 82 ? 4.151 6.009 39.156 1.00 59.75 82 LEU A CA 1
ATOM 622 C C . LEU A 1 82 ? 3.597 5.916 40.596 1.00 59.75 82 LEU A C 1
ATOM 624 O O . LEU A 1 82 ? 2.598 5.221 40.828 1.00 59.75 82 LEU A O 1
ATOM 628 N N . TRP A 1 83 ? 4.208 6.603 41.570 1.00 61.81 83 TRP A N 1
ATOM 629 C CA . TRP A 1 83 ? 3.884 6.436 42.992 1.00 61.81 83 TRP A CA 1
ATOM 630 C C . TRP A 1 83 ? 2.484 6.936 43.381 1.00 61.81 83 TRP A C 1
ATOM 632 O O . TRP A 1 83 ? 1.831 6.316 44.219 1.00 61.81 83 TRP A O 1
ATOM 642 N N . SER A 1 84 ? 1.947 7.969 42.721 1.00 74.94 84 SER A N 1
ATOM 643 C CA . SER A 1 84 ? 0.603 8.493 43.009 1.00 74.94 84 SER A CA 1
ATOM 644 C C . SER A 1 84 ? -0.281 8.529 41.764 1.00 74.94 84 SER A C 1
ATOM 646 O O . SER A 1 84 ? -0.013 9.270 40.822 1.00 74.94 84 SER A O 1
ATOM 648 N N . ALA A 1 85 ? -1.398 7.790 41.789 1.00 77.31 85 ALA A N 1
ATOM 649 C CA . ALA A 1 85 ? -2.422 7.850 40.738 1.00 77.31 85 ALA A CA 1
ATOM 650 C C . ALA A 1 85 ? -2.960 9.271 40.517 1.00 77.31 85 ALA A C 1
ATOM 652 O O . ALA A 1 85 ? -3.276 9.632 39.386 1.00 77.31 85 ALA A O 1
ATOM 653 N N . ARG A 1 86 ? -3.030 10.089 41.579 1.00 79.56 86 ARG A N 1
ATOM 654 C CA . ARG A 1 86 ? -3.460 11.490 41.474 1.00 79.56 86 ARG A CA 1
ATOM 655 C C . ARG A 1 86 ? -2.458 12.334 40.688 1.00 79.56 86 ARG A C 1
ATOM 657 O O . ARG A 1 86 ? -2.885 13.112 39.848 1.00 79.56 86 ARG A O 1
ATOM 664 N N . SER A 1 87 ? -1.156 12.142 40.910 1.00 81.44 87 SER A N 1
ATOM 665 C CA . SER A 1 87 ? -0.106 12.844 40.153 1.00 81.44 87 SER A CA 1
ATOM 666 C C . SER A 1 87 ? -0.080 12.391 38.698 1.00 81.44 87 SER A C 1
ATOM 668 O O . SER A 1 87 ? -0.115 13.232 37.816 1.00 81.44 87 SER A O 1
ATOM 670 N N . VAL A 1 88 ? -0.165 11.086 38.412 1.00 83.44 88 VAL A N 1
ATOM 671 C CA . VAL A 1 88 ? -0.250 10.600 37.020 1.00 83.44 88 VAL A CA 1
ATOM 672 C C . VAL A 1 88 ? -1.463 11.198 36.299 1.00 83.44 88 VAL A C 1
ATOM 674 O O . VAL A 1 88 ? -1.346 11.691 35.177 1.00 83.44 88 VAL A O 1
ATOM 677 N N . ARG A 1 89 ? -2.632 11.196 36.950 1.00 84.75 89 ARG A N 1
ATOM 678 C CA . ARG A 1 89 ? -3.857 11.764 36.382 1.00 84.75 89 ARG A CA 1
ATOM 679 C C . ARG A 1 89 ? -3.739 13.273 36.148 1.00 84.75 89 ARG A C 1
ATOM 681 O O . ARG A 1 89 ? -4.184 13.742 35.106 1.00 84.75 89 ARG A O 1
ATOM 688 N N . HIS A 1 90 ? -3.115 14.008 37.064 1.00 86.00 90 HIS A N 1
ATOM 689 C CA . HIS A 1 90 ? -2.917 15.452 36.955 1.00 86.00 90 HIS A CA 1
ATOM 690 C C . HIS A 1 90 ? -1.828 15.820 35.934 1.00 86.00 90 HIS A C 1
ATOM 692 O O . HIS A 1 90 ? -2.108 16.510 34.958 1.00 86.00 90 HIS A O 1
ATOM 698 N N . ASP A 1 91 ? -0.610 15.316 36.115 1.00 83.44 91 ASP A N 1
ATOM 699 C CA . ASP A 1 91 ? 0.591 15.758 35.401 1.00 83.44 91 ASP A CA 1
ATOM 700 C C . ASP A 1 91 ? 0.627 15.254 33.953 1.00 83.44 91 ASP A C 1
ATOM 702 O O . ASP A 1 91 ? 1.087 15.954 33.052 1.00 83.44 91 ASP A O 1
ATOM 706 N N . ILE A 1 92 ? 0.122 14.039 33.710 1.00 86.19 92 ILE A N 1
ATOM 707 C CA . ILE A 1 92 ? 0.169 13.404 32.386 1.00 86.19 92 ILE A CA 1
ATOM 708 C C . ILE A 1 92 ? -1.153 13.618 31.647 1.00 86.19 92 ILE A C 1
ATOM 710 O O . ILE A 1 92 ? -1.169 14.124 30.523 1.00 86.19 92 ILE A O 1
ATOM 714 N N . PHE A 1 93 ? -2.273 13.303 32.297 1.00 89.38 93 PHE A N 1
ATOM 715 C CA . PHE A 1 93 ? -3.600 13.326 31.673 1.00 89.38 93 PHE A CA 1
ATOM 716 C C . PHE A 1 93 ? -4.396 14.620 31.937 1.00 89.38 93 PHE A C 1
ATOM 718 O O . PHE A 1 93 ? -5.538 14.749 31.497 1.00 89.38 93 PHE A O 1
ATOM 725 N N . GLY A 1 94 ? -3.815 15.610 32.629 1.00 86.88 94 GLY A N 1
ATOM 726 C CA . GLY A 1 94 ? -4.430 16.929 32.832 1.00 86.88 94 GLY A CA 1
ATOM 727 C C . GLY A 1 94 ? -5.717 16.906 33.662 1.00 86.88 94 GLY A C 1
ATOM 728 O O . GLY A 1 94 ? -6.581 17.757 33.470 1.00 86.88 94 GLY A O 1
ATOM 729 N N . ASN A 1 95 ? -5.893 15.902 34.526 1.00 85.38 95 ASN A N 1
ATOM 730 C CA . ASN A 1 95 ? -7.123 15.603 35.268 1.00 85.38 95 ASN A CA 1
ATOM 731 C C . ASN A 1 95 ? -8.369 15.322 34.412 1.00 85.38 95 ASN A C 1
ATOM 733 O O . ASN A 1 95 ? -9.478 15.238 34.947 1.00 85.38 95 ASN A O 1
ATOM 737 N N . ARG A 1 96 ? -8.204 15.096 33.106 1.00 83.94 96 ARG A N 1
ATOM 738 C CA . ARG A 1 96 ? -9.308 14.769 32.201 1.00 83.94 96 ARG A CA 1
ATOM 739 C C . ARG A 1 96 ? -9.548 13.258 32.161 1.00 83.94 96 ARG A C 1
ATOM 741 O O . ARG A 1 96 ? -8.605 12.470 32.176 1.00 83.94 96 ARG A O 1
ATOM 748 N N . GLY A 1 97 ? -10.822 12.864 32.144 1.00 86.38 97 GLY A N 1
ATOM 749 C CA . GLY A 1 97 ? -11.242 11.475 31.929 1.00 86.38 97 GLY A CA 1
ATOM 750 C C . GLY A 1 97 ? -11.090 11.041 30.467 1.00 86.38 97 GLY A C 1
ATOM 751 O O . GLY A 1 97 ? -10.512 11.769 29.656 1.00 86.38 97 GLY A O 1
ATOM 752 N N . GLY A 1 98 ? -11.631 9.870 30.138 1.00 90.44 98 GLY A N 1
ATOM 753 C CA . GLY A 1 98 ? -11.701 9.346 28.775 1.00 90.44 98 GLY A CA 1
ATOM 754 C C . GLY A 1 98 ? -10.804 8.137 28.517 1.00 90.44 98 GLY A C 1
ATOM 755 O O . GLY A 1 98 ? -10.642 7.263 29.376 1.00 90.44 98 GLY A O 1
ATOM 756 N N . VAL A 1 99 ? -10.254 8.071 27.306 1.00 94.31 99 VAL A N 1
ATOM 757 C CA . VAL A 1 99 ? -9.550 6.896 26.779 1.00 94.31 99 VAL A CA 1
ATOM 758 C C . VAL A 1 99 ? -8.121 7.246 26.389 1.00 94.31 99 VAL A C 1
ATOM 760 O O . VAL A 1 99 ? -7.871 8.273 25.763 1.00 94.31 99 VAL A O 1
ATOM 763 N N . CYS A 1 100 ? -7.175 6.389 26.762 1.00 95.38 100 CYS A N 1
ATOM 764 C CA . CYS A 1 100 ? -5.791 6.464 26.318 1.00 95.38 100 CYS A CA 1
ATOM 765 C C . CYS A 1 100 ? -5.584 5.531 25.125 1.00 95.38 100 CYS A C 1
ATOM 767 O O . CYS A 1 100 ? -5.720 4.315 25.259 1.00 95.38 100 CYS A O 1
ATOM 769 N N . VAL A 1 101 ? -5.263 6.099 23.969 1.00 94.88 101 VAL A N 1
ATOM 770 C CA . VAL A 1 101 ? -4.952 5.371 22.744 1.00 94.88 101 VAL A CA 1
ATOM 771 C C . VAL A 1 101 ? -3.453 5.104 22.690 1.00 94.88 101 VAL A C 1
ATOM 773 O O . VAL A 1 101 ? -2.636 6.022 22.803 1.00 94.88 101 VAL A O 1
ATOM 776 N N . VAL A 1 102 ? -3.104 3.838 22.497 1.00 93.88 102 VAL A N 1
ATOM 777 C CA . VAL A 1 102 ? -1.729 3.346 22.395 1.00 93.88 102 VAL A CA 1
ATOM 778 C C . VAL A 1 102 ? -1.564 2.559 21.099 1.00 93.88 102 VAL A C 1
ATOM 780 O O . VAL A 1 102 ? -2.518 1.954 20.614 1.00 93.88 102 VAL A O 1
ATOM 783 N N . HIS A 1 103 ? -0.360 2.550 20.530 1.00 88.44 103 HIS A N 1
ATOM 784 C CA . HIS A 1 103 ? -0.089 1.909 19.239 1.00 88.44 103 HIS A CA 1
ATOM 785 C C . HIS A 1 103 ? 1.055 0.892 19.336 1.00 88.44 103 HIS A C 1
ATOM 787 O O . HIS A 1 103 ? 2.103 1.188 19.925 1.00 88.44 103 HIS A O 1
ATOM 793 N N . GLY A 1 104 ? 0.856 -0.297 18.758 1.00 82.62 104 GLY A N 1
ATOM 794 C CA . GLY A 1 104 ? 1.911 -1.291 18.548 1.00 82.62 104 GLY A CA 1
ATOM 795 C C . GLY A 1 104 ? 2.372 -1.996 19.827 1.00 82.62 104 GLY A C 1
ATOM 796 O O . GLY A 1 104 ? 1.570 -2.328 20.693 1.00 82.62 104 GLY A O 1
ATOM 797 N N . ASP A 1 105 ? 3.671 -2.252 19.942 1.00 80.69 105 ASP A N 1
ATOM 798 C CA . ASP A 1 105 ? 4.267 -3.195 20.902 1.00 80.69 105 ASP A CA 1
ATOM 799 C C . ASP A 1 105 ? 5.555 -2.692 21.566 1.00 80.69 105 ASP A C 1
ATOM 801 O O . ASP A 1 105 ? 6.333 -3.452 22.142 1.00 80.69 105 ASP A O 1
ATOM 805 N N . THR A 1 106 ? 5.788 -1.387 21.503 1.00 80.56 106 THR A N 1
ATOM 806 C CA . THR A 1 106 ? 6.996 -0.779 22.056 1.00 80.56 106 THR A CA 1
ATOM 807 C C . THR A 1 106 ? 6.942 -0.702 23.589 1.00 80.56 106 THR A C 1
ATOM 809 O O . THR A 1 106 ? 5.856 -0.659 24.180 1.00 80.56 106 THR A O 1
ATOM 812 N N . PRO A 1 107 ? 8.088 -0.555 24.279 1.00 79.62 107 PRO A N 1
ATOM 813 C CA . PRO A 1 107 ? 8.101 -0.268 25.715 1.00 79.62 107 PRO A CA 1
ATOM 814 C C . PRO A 1 107 ? 7.305 0.994 26.094 1.00 79.62 107 PRO A C 1
ATOM 816 O O . PRO A 1 107 ? 6.714 1.058 27.172 1.00 79.62 107 PRO A O 1
ATOM 819 N N . SER A 1 108 ? 7.234 1.979 25.190 1.00 81.81 108 SER A N 1
ATOM 820 C CA . SER A 1 108 ? 6.379 3.163 25.345 1.00 81.81 108 SER A CA 1
ATOM 821 C C . SER A 1 108 ? 4.890 2.808 25.376 1.00 81.81 108 SER A C 1
ATOM 823 O O . SER A 1 108 ? 4.150 3.387 26.167 1.00 81.81 108 SER A O 1
ATOM 825 N N . THR A 1 109 ? 4.459 1.826 24.581 1.00 87.44 109 THR A N 1
ATOM 826 C CA . THR A 1 109 ? 3.081 1.310 24.570 1.00 87.44 109 THR A CA 1
ATOM 827 C C . THR A 1 109 ? 2.726 0.668 25.914 1.00 87.44 109 THR A C 1
ATOM 829 O O . THR A 1 109 ? 1.669 0.953 26.480 1.00 87.44 109 THR A O 1
ATOM 832 N N . LEU A 1 110 ? 3.633 -0.143 26.472 1.00 87.75 110 LEU A N 1
ATOM 833 C CA . LEU A 1 110 ? 3.447 -0.747 27.795 1.00 87.75 110 LEU A CA 1
ATOM 834 C C . LEU A 1 110 ? 3.354 0.307 28.899 1.00 87.75 110 LEU A C 1
ATOM 836 O O . LEU A 1 110 ? 2.448 0.259 29.732 1.00 87.75 110 LEU A O 1
ATOM 840 N N . LEU A 1 111 ? 4.272 1.274 28.891 1.00 86.19 111 LEU A N 1
ATOM 841 C CA . LEU A 1 111 ? 4.253 2.381 29.838 1.00 86.19 111 LEU A CA 1
ATOM 842 C C . LEU A 1 111 ? 2.917 3.132 29.791 1.00 86.19 111 LEU A C 1
ATOM 844 O O . LEU A 1 111 ? 2.316 3.390 30.834 1.00 86.19 111 LEU A O 1
ATOM 848 N N . ALA A 1 112 ? 2.464 3.479 28.588 1.00 89.25 112 ALA A N 1
ATOM 849 C CA . ALA A 1 112 ? 1.230 4.216 28.372 1.00 89.25 112 ALA A CA 1
ATOM 850 C C . ALA A 1 112 ? 0.016 3.475 28.939 1.00 89.25 112 ALA A C 1
ATOM 852 O O . ALA A 1 112 ? -0.781 4.064 29.673 1.00 89.25 112 ALA A O 1
ATOM 853 N N . ALA A 1 113 ? -0.084 2.171 28.659 1.00 91.44 113 ALA A N 1
ATOM 854 C CA . ALA A 1 113 ? -1.153 1.325 29.173 1.00 91.44 113 ALA A CA 1
ATOM 855 C C . ALA A 1 113 ? -1.144 1.277 30.711 1.00 91.44 113 ALA A C 1
ATOM 857 O O . ALA A 1 113 ? -2.187 1.454 31.342 1.00 91.44 113 ALA A O 1
ATOM 858 N N . LEU A 1 114 ? 0.028 1.118 31.336 1.00 90.25 114 LEU A N 1
ATOM 859 C CA . LEU A 1 114 ? 0.159 1.113 32.797 1.00 90.25 114 LEU A CA 1
ATOM 860 C C . LEU A 1 114 ? -0.235 2.459 33.423 1.00 90.25 114 LEU A C 1
ATOM 862 O O . LEU A 1 114 ? -0.994 2.481 34.394 1.00 90.25 114 LEU A O 1
ATOM 866 N N . LEU A 1 115 ? 0.236 3.579 32.864 1.00 89.06 115 LEU A N 1
ATOM 867 C CA . LEU A 1 115 ? -0.090 4.926 33.348 1.00 89.06 115 LEU A CA 1
ATOM 868 C C . LEU A 1 115 ? -1.586 5.226 33.224 1.00 89.06 115 LEU A C 1
ATOM 870 O O . LEU A 1 115 ? -2.192 5.731 34.169 1.00 89.06 115 LEU A O 1
ATOM 874 N N . ALA A 1 116 ? -2.191 4.877 32.090 1.00 91.38 116 ALA A N 1
ATOM 875 C CA . ALA A 1 116 ? -3.613 5.077 31.848 1.00 91.38 116 ALA A CA 1
ATOM 876 C C . ALA A 1 116 ? -4.473 4.266 32.826 1.00 91.38 116 ALA A C 1
ATOM 878 O O . ALA A 1 116 ? -5.352 4.824 33.487 1.00 91.38 116 ALA A O 1
ATOM 879 N N . ARG A 1 117 ? -4.167 2.974 33.012 1.00 91.75 117 ARG A N 1
ATOM 880 C CA . ARG A 1 117 ? -4.874 2.122 33.981 1.00 91.75 117 ARG A CA 1
ATOM 881 C C . ARG A 1 117 ? -4.703 2.627 35.412 1.00 91.75 117 ARG A C 1
ATOM 883 O O . ARG A 1 117 ? -5.676 2.669 36.161 1.00 91.75 117 ARG A O 1
ATOM 890 N N . ARG A 1 118 ? -3.504 3.091 35.778 1.00 88.56 118 ARG A N 1
ATOM 891 C CA . ARG A 1 118 ? -3.217 3.701 37.087 1.00 88.56 118 ARG A CA 1
ATOM 892 C C . ARG A 1 118 ? -3.995 5.004 37.318 1.00 88.56 118 ARG A C 1
ATOM 894 O O . ARG A 1 118 ? -4.378 5.266 38.455 1.00 88.56 118 ARG A O 1
ATOM 901 N N . ALA A 1 119 ? -4.238 5.794 36.271 1.00 89.00 119 ALA A N 1
ATOM 902 C CA . ALA A 1 119 ? -5.044 7.020 36.312 1.00 89.00 119 ALA A CA 1
ATOM 903 C C . ALA A 1 119 ? -6.569 6.769 36.286 1.00 89.00 119 ALA A C 1
ATOM 905 O O . ALA A 1 119 ? -7.354 7.714 36.436 1.00 89.00 119 ALA A O 1
ATOM 906 N N . GLY A 1 120 ? -6.989 5.510 36.115 1.00 89.25 120 GLY A N 1
ATOM 907 C CA . GLY A 1 120 ? -8.392 5.114 35.996 1.00 89.25 120 GLY A CA 1
ATOM 908 C C . GLY A 1 120 ? -8.999 5.387 34.617 1.00 89.25 120 GLY A C 1
ATOM 909 O O . GLY A 1 120 ? -10.207 5.574 34.528 1.00 89.25 120 GLY A O 1
ATOM 910 N N . LEU A 1 121 ? -8.181 5.448 33.562 1.00 92.12 121 LEU A N 1
ATOM 911 C CA . LEU A 1 121 ? -8.628 5.623 32.177 1.00 92.12 121 LEU A CA 1
ATOM 912 C C . LEU A 1 121 ? -8.843 4.268 31.485 1.00 92.12 121 LEU A C 1
ATOM 914 O O . LEU A 1 121 ? -8.217 3.258 31.838 1.00 92.12 121 LEU A O 1
ATOM 918 N N . ALA A 1 122 ? -9.717 4.259 30.477 1.00 94.19 122 ALA A N 1
ATOM 919 C CA . ALA A 1 122 ? -9.805 3.156 29.524 1.00 94.19 122 ALA A CA 1
ATOM 920 C C . ALA A 1 122 ? -8.575 3.162 28.605 1.00 94.19 122 ALA A C 1
ATOM 922 O O . ALA A 1 122 ? -7.981 4.215 28.368 1.00 94.19 122 ALA A O 1
ATOM 923 N N . VAL A 1 123 ? -8.191 1.999 28.080 1.0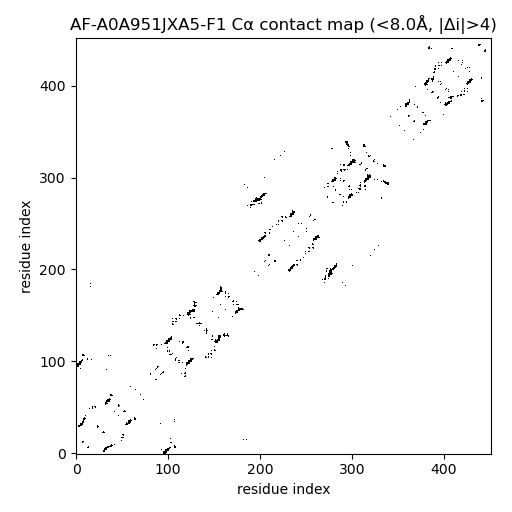0 96.19 123 VAL A N 1
ATOM 924 C CA . VAL A 1 123 ? -7.071 1.883 27.132 1.00 96.19 123 VAL A CA 1
ATOM 925 C C . VAL A 1 123 ? -7.578 1.317 25.812 1.00 96.19 123 VAL A C 1
ATOM 927 O O . VAL A 1 123 ? -8.214 0.267 25.797 1.00 96.19 123 VAL A O 1
ATOM 930 N N . ALA A 1 124 ? -7.296 2.021 24.722 1.00 95.00 124 ALA A N 1
ATOM 931 C CA . ALA A 1 124 ? -7.582 1.618 23.354 1.00 95.00 124 ALA A CA 1
ATOM 932 C C . ALA A 1 124 ? -6.266 1.260 22.654 1.00 95.00 124 ALA A C 1
ATOM 934 O O . ALA A 1 124 ? -5.382 2.105 22.526 1.00 95.00 124 ALA A O 1
ATOM 935 N N . HIS A 1 125 ? -6.120 0.016 22.208 1.00 94.44 125 HIS A N 1
ATOM 936 C CA . HIS A 1 125 ? -4.888 -0.475 21.594 1.00 94.44 125 HIS A CA 1
ATOM 937 C C . HIS A 1 125 ? -5.050 -0.628 20.084 1.00 94.44 125 HIS A C 1
ATOM 939 O O . HIS A 1 125 ? -5.801 -1.481 19.618 1.00 94.44 125 HIS A O 1
ATOM 945 N N . LEU A 1 126 ? -4.341 0.212 19.332 1.00 89.62 126 LEU A N 1
ATOM 946 C CA . LEU A 1 126 ? -4.236 0.149 17.876 1.00 89.62 126 LEU A CA 1
ATOM 947 C C . LEU A 1 126 ? -3.200 -0.898 17.448 1.00 89.62 126 LEU A C 1
ATOM 949 O O . LEU A 1 126 ? -2.130 -0.990 18.056 1.00 89.62 126 LEU A O 1
ATOM 953 N N . GLU A 1 127 ? -3.500 -1.624 16.367 1.00 83.50 127 GLU A N 1
ATOM 954 C CA . GLU A 1 127 ? -2.722 -2.778 15.882 1.00 83.50 127 GLU A CA 1
ATOM 955 C C . GLU A 1 127 ? -2.621 -3.916 16.920 1.00 83.50 127 GLU A C 1
ATOM 957 O O . GLU A 1 127 ? -1.577 -4.547 17.100 1.00 83.50 127 GLU A O 1
ATOM 962 N N . ALA A 1 128 ? -3.725 -4.187 17.621 1.00 86.75 128 ALA A N 1
ATOM 963 C CA . ALA A 1 128 ? -3.825 -5.293 18.568 1.00 86.75 128 ALA A CA 1
ATOM 964 C C . ALA A 1 128 ? -3.918 -6.657 17.853 1.00 86.75 128 ALA A C 1
ATOM 966 O O . ALA A 1 128 ? -4.326 -6.747 16.699 1.00 86.75 128 ALA A O 1
ATOM 967 N N . GLY A 1 129 ? -3.569 -7.743 18.551 1.00 82.06 129 GLY A N 1
ATOM 968 C CA . GLY A 1 129 ? -3.769 -9.117 18.060 1.00 82.06 129 GLY A CA 1
ATOM 969 C C . GLY A 1 129 ? -2.633 -9.709 17.220 1.00 82.06 129 GLY A C 1
ATOM 970 O O . GLY A 1 129 ? -2.667 -10.896 16.901 1.00 82.06 129 GLY A O 1
ATOM 971 N N . LEU A 1 130 ? -1.583 -8.947 16.905 1.00 80.75 130 LEU A N 1
ATOM 972 C CA . LEU A 1 130 ? -0.395 -9.488 16.238 1.00 80.75 130 LEU A CA 1
ATOM 973 C C . LEU A 1 130 ? 0.393 -10.404 17.189 1.00 80.75 130 LEU A C 1
ATOM 975 O O . LEU A 1 130 ? 0.717 -10.013 18.310 1.00 80.75 130 LEU A O 1
ATOM 979 N N . ARG A 1 131 ? 0.757 -11.610 16.744 1.00 77.81 131 ARG A N 1
ATOM 980 C CA . ARG A 1 131 ? 1.461 -12.616 17.560 1.00 77.81 131 ARG A CA 1
ATOM 981 C C . ARG A 1 131 ? 2.626 -13.226 16.795 1.00 77.81 131 ARG A C 1
ATOM 983 O O . ARG A 1 131 ? 2.500 -13.503 15.607 1.00 77.81 131 ARG A O 1
ATOM 990 N N . SER A 1 132 ? 3.734 -13.479 17.488 1.00 73.06 132 SER A N 1
ATOM 991 C CA . SER A 1 132 ? 4.791 -14.378 16.996 1.00 73.06 132 SER A CA 1
ATOM 992 C C . SER A 1 132 ? 4.680 -15.797 17.564 1.00 73.06 132 SER A C 1
ATOM 994 O O . SER A 1 132 ? 5.393 -16.692 17.117 1.00 73.06 132 SER A O 1
ATOM 996 N N . HIS A 1 133 ? 3.826 -16.002 18.579 1.00 74.44 133 HIS A N 1
ATOM 997 C CA . HIS A 1 133 ? 3.682 -17.247 19.353 1.00 74.44 133 HIS A CA 1
ATOM 998 C C . HIS A 1 133 ? 4.973 -17.722 20.042 1.00 74.44 133 HIS A C 1
ATOM 1000 O O . HIS A 1 133 ? 5.016 -18.817 20.602 1.00 74.44 133 HIS A O 1
ATOM 1006 N N . SER A 1 134 ? 6.007 -16.879 20.071 1.00 65.56 134 SER A N 1
ATOM 1007 C CA . SER A 1 134 ? 7.284 -17.157 20.714 1.00 65.56 134 SER A CA 1
ATOM 1008 C C . SER A 1 134 ? 7.646 -16.019 21.655 1.00 65.56 134 SER A C 1
ATOM 1010 O O . SER A 1 134 ? 8.013 -14.928 21.227 1.00 65.56 134 SER A O 1
ATOM 1012 N N . LEU A 1 135 ? 7.626 -16.298 22.962 1.00 58.38 135 LEU A N 1
ATOM 1013 C CA . LEU A 1 135 ? 8.031 -15.336 23.996 1.00 58.38 135 LEU A CA 1
ATOM 1014 C C . LEU A 1 135 ? 9.509 -14.925 23.900 1.00 58.38 135 LEU A C 1
ATOM 1016 O O . LEU A 1 135 ? 9.922 -14.002 24.591 1.00 58.38 135 LEU A O 1
ATOM 1020 N N . ARG A 1 136 ? 10.315 -15.626 23.093 1.00 47.06 136 ARG A N 1
ATOM 1021 C CA . ARG A 1 136 ? 11.750 -15.359 22.917 1.00 47.06 136 ARG A CA 1
ATOM 1022 C C . ARG A 1 136 ? 12.068 -14.616 21.619 1.00 47.06 136 ARG A C 1
ATOM 1024 O O . ARG A 1 136 ? 13.173 -14.100 21.498 1.00 47.06 136 ARG A O 1
ATOM 1031 N N . HIS A 1 137 ? 11.129 -14.549 20.669 1.00 44.97 137 HIS A N 1
ATOM 1032 C CA . HIS A 1 137 ? 11.352 -13.944 19.357 1.00 44.97 137 HIS A CA 1
ATOM 1033 C C . HIS A 1 137 ? 10.054 -13.349 18.782 1.00 44.97 137 HIS A C 1
ATOM 1035 O O . HIS A 1 137 ? 9.152 -14.112 18.431 1.00 44.97 137 HIS A O 1
ATOM 1041 N N . PRO A 1 138 ? 9.951 -12.023 18.603 1.00 45.50 138 PRO A N 1
ATOM 1042 C CA . PRO A 1 138 ? 10.848 -10.979 19.109 1.00 45.50 138 PRO A CA 1
ATOM 1043 C C . PRO A 1 138 ? 10.709 -10.791 20.638 1.00 45.50 138 PRO A C 1
ATOM 1045 O O . PRO A 1 138 ? 9.608 -10.868 21.188 1.00 45.50 138 PRO A O 1
ATOM 1048 N N . PHE A 1 139 ? 11.838 -10.602 21.331 1.00 48.34 139 PHE A N 1
ATOM 1049 C CA . PHE A 1 139 ? 11.906 -10.319 22.771 1.00 48.34 139 PHE A CA 1
ATOM 1050 C C . PHE A 1 139 ? 12.506 -8.922 22.973 1.00 48.34 139 PHE A C 1
ATOM 1052 O O . PHE A 1 139 ? 13.623 -8.705 22.492 1.00 48.34 139 PHE A O 1
ATOM 1059 N N . PRO A 1 140 ? 11.863 -8.007 23.728 1.00 61.41 140 PRO A N 1
ATOM 1060 C CA . PRO A 1 140 ? 10.726 -8.187 24.648 1.00 61.41 140 PRO A CA 1
ATOM 1061 C C . PRO A 1 140 ? 9.318 -7.948 24.053 1.00 61.41 140 PRO A C 1
ATOM 1063 O O . PRO A 1 140 ? 8.335 -7.923 24.797 1.00 61.41 140 PRO A O 1
ATOM 1066 N N . GLU A 1 141 ? 9.193 -7.748 22.745 1.00 69.56 141 GLU A N 1
ATOM 1067 C CA . GLU A 1 141 ? 7.984 -7.236 22.091 1.00 69.56 141 GLU A CA 1
ATOM 1068 C C . GLU A 1 141 ? 6.769 -8.165 22.245 1.00 69.56 141 GLU A C 1
ATOM 1070 O O . GLU A 1 141 ? 5.688 -7.687 22.576 1.00 69.56 141 GLU A O 1
ATOM 1075 N N . GLU A 1 142 ? 6.912 -9.491 22.111 1.00 74.56 142 GLU A N 1
ATOM 1076 C CA . GLU A 1 142 ? 5.779 -10.425 22.290 1.00 74.56 142 GLU A CA 1
ATOM 1077 C C . GLU A 1 142 ? 5.221 -10.384 23.728 1.00 74.56 142 GLU A C 1
ATOM 1079 O O . GLU A 1 142 ? 4.005 -10.414 23.944 1.00 74.56 142 GLU A O 1
ATOM 1084 N N . ALA A 1 143 ? 6.098 -10.258 24.730 1.00 76.88 143 ALA A N 1
ATOM 1085 C CA . ALA A 1 143 ? 5.677 -10.115 26.122 1.00 76.88 143 ALA A CA 1
ATOM 1086 C C . ALA A 1 143 ? 4.943 -8.784 26.340 1.00 76.88 143 ALA A C 1
ATOM 1088 O O . ALA A 1 143 ? 3.904 -8.755 27.005 1.00 76.88 143 ALA A O 1
ATOM 1089 N N . ILE A 1 144 ? 5.442 -7.700 25.736 1.00 81.62 144 ILE A N 1
ATOM 1090 C CA . ILE A 1 144 ? 4.790 -6.389 25.763 1.00 81.62 144 ILE A CA 1
ATOM 1091 C C . ILE A 1 144 ? 3.405 -6.462 25.114 1.00 81.62 144 ILE A C 1
ATOM 1093 O O . ILE A 1 144 ? 2.440 -6.008 25.728 1.00 81.62 144 ILE A O 1
ATOM 1097 N N . ARG A 1 145 ? 3.276 -7.083 23.933 1.00 82.38 145 ARG A N 1
ATOM 1098 C CA . ARG A 1 145 ? 1.987 -7.264 23.244 1.00 82.38 145 ARG A CA 1
ATOM 1099 C C . ARG A 1 145 ? 0.973 -7.940 24.149 1.00 82.38 145 ARG A C 1
ATOM 1101 O O . ARG A 1 145 ? -0.119 -7.414 24.342 1.00 82.38 145 ARG A O 1
ATOM 1108 N N . LEU A 1 146 ? 1.334 -9.077 24.743 1.00 85.56 146 LEU A N 1
ATOM 1109 C CA . LEU A 1 146 ? 0.445 -9.829 25.632 1.00 85.56 146 LEU A CA 1
ATOM 1110 C C . LEU A 1 146 ? -0.016 -9.004 26.837 1.00 85.56 146 LEU A C 1
ATOM 1112 O O . LEU A 1 146 ? -1.188 -9.059 27.218 1.00 85.56 146 LEU A O 1
ATOM 1116 N N . LEU A 1 147 ? 0.893 -8.234 27.432 1.00 87.38 147 LEU A N 1
ATOM 1117 C CA . LEU A 1 147 ? 0.599 -7.433 28.614 1.00 87.38 147 LEU A CA 1
ATOM 1118 C C . LEU A 1 147 ? -0.288 -6.231 28.266 1.00 87.38 147 LEU A C 1
ATOM 1120 O O . LEU A 1 147 ? -1.298 -6.011 28.932 1.00 87.38 147 LEU A O 1
ATOM 1124 N N . VAL A 1 148 ? 0.023 -5.510 27.185 1.00 90.44 148 VAL A N 1
ATOM 1125 C CA . VAL A 1 148 ? -0.788 -4.383 26.696 1.00 90.44 148 VAL A CA 1
ATOM 1126 C C . VAL A 1 148 ? -2.182 -4.852 26.288 1.00 90.44 148 VAL A C 1
ATOM 1128 O O . VAL A 1 148 ? -3.161 -4.234 26.703 1.00 90.44 148 VAL A O 1
ATOM 1131 N N . MET A 1 149 ? -2.303 -5.973 25.569 1.00 91.50 149 MET A N 1
ATOM 1132 C CA . MET A 1 149 ? -3.609 -6.507 25.164 1.00 91.50 149 MET A CA 1
ATOM 1133 C C . MET A 1 149 ? -4.496 -6.820 26.376 1.00 91.50 149 MET A C 1
ATOM 1135 O O . MET A 1 149 ? -5.672 -6.467 26.398 1.00 91.50 149 MET A O 1
ATOM 1139 N N . ARG A 1 150 ? -3.932 -7.415 27.437 1.00 90.62 150 ARG A N 1
ATOM 1140 C CA . ARG A 1 150 ? -4.677 -7.697 28.677 1.00 90.62 150 ARG A CA 1
ATOM 1141 C C . ARG A 1 150 ? -5.075 -6.436 29.440 1.00 90.62 150 ARG A C 1
ATOM 1143 O O . ARG A 1 150 ? -6.150 -6.409 30.039 1.00 90.62 150 ARG A O 1
ATOM 1150 N N . LEU A 1 151 ? -4.223 -5.412 29.426 1.00 90.69 151 LEU A N 1
ATOM 1151 C CA . LEU A 1 151 ? -4.493 -4.120 30.061 1.00 90.69 151 LEU A CA 1
ATOM 1152 C C . LEU A 1 151 ? -5.502 -3.265 29.279 1.00 90.69 151 LEU A C 1
ATOM 1154 O O . LEU A 1 151 ? -6.013 -2.296 29.840 1.00 90.69 151 LEU A O 1
ATOM 1158 N N . SER A 1 152 ? -5.788 -3.608 28.022 1.00 94.56 152 SER A N 1
ATOM 1159 C CA . SER A 1 152 ? -6.623 -2.803 27.132 1.00 94.56 152 SER A CA 1
ATOM 1160 C C . SER A 1 152 ? -8.119 -3.070 27.302 1.00 94.56 152 SER A C 1
ATOM 1162 O O . SER A 1 152 ? -8.565 -4.200 27.515 1.00 94.56 152 SER A O 1
ATOM 1164 N N . THR A 1 153 ? -8.905 -1.998 27.234 1.00 93.69 153 THR A N 1
ATOM 1165 C CA . THR A 1 153 ? -10.374 -2.020 27.281 1.00 93.69 153 THR A CA 1
ATOM 1166 C C . THR A 1 153 ? -10.969 -2.185 25.886 1.00 93.69 153 THR A C 1
ATOM 1168 O O . THR A 1 153 ? -11.978 -2.865 25.754 1.00 93.69 153 THR A O 1
ATOM 1171 N N . LEU A 1 154 ? -10.333 -1.593 24.870 1.00 94.38 154 LEU A N 1
ATOM 1172 C CA . LEU A 1 154 ? -10.637 -1.787 23.453 1.00 94.38 154 LEU A CA 1
ATOM 1173 C C . LEU A 1 154 ? -9.383 -2.236 22.698 1.00 94.38 154 LEU A C 1
ATOM 1175 O O . LEU A 1 154 ? -8.291 -1.713 22.932 1.00 94.38 154 LEU A O 1
ATOM 1179 N N . LEU A 1 155 ? -9.558 -3.167 21.768 1.00 94.38 155 LEU A N 1
ATOM 1180 C CA . LEU A 1 155 ? -8.506 -3.757 20.944 1.00 94.38 155 LEU A CA 1
ATOM 1181 C C . LEU A 1 155 ? -8.894 -3.600 19.473 1.00 94.38 155 LEU A C 1
ATOM 1183 O O . LEU A 1 155 ? -9.909 -4.138 19.047 1.00 94.38 155 LEU A O 1
ATOM 1187 N N . PHE A 1 156 ? -8.097 -2.884 18.687 1.00 89.88 156 PHE A N 1
ATOM 1188 C CA . PHE A 1 156 ? -8.343 -2.699 17.259 1.00 89.88 156 PHE A CA 1
ATOM 1189 C C . PHE A 1 156 ? -7.430 -3.622 16.451 1.00 89.88 156 PHE A C 1
ATOM 1191 O O . PHE A 1 156 ? -6.224 -3.379 16.350 1.00 89.88 156 PHE A O 1
ATOM 1198 N N . ALA A 1 157 ? -8.008 -4.694 15.910 1.00 83.88 157 ALA A N 1
ATOM 1199 C CA . ALA A 1 157 ? -7.299 -5.702 15.130 1.00 83.88 157 ALA A CA 1
ATOM 1200 C C . ALA A 1 157 ? -7.186 -5.270 13.656 1.00 83.88 157 ALA A C 1
ATOM 1202 O O . ALA A 1 157 ? -8.216 -4.960 13.054 1.00 83.88 157 ALA A O 1
ATOM 1203 N N . PRO A 1 158 ? -5.981 -5.271 13.056 1.00 71.81 158 PRO A N 1
ATOM 1204 C CA . PRO A 1 158 ? -5.775 -4.811 11.681 1.00 71.81 158 PRO A CA 1
ATOM 1205 C C . PRO A 1 158 ? -6.276 -5.802 10.618 1.00 71.81 158 PRO A C 1
ATOM 1207 O O . PRO A 1 158 ? -6.572 -5.399 9.498 1.00 71.81 158 PRO A O 1
ATOM 1210 N N . ASP A 1 159 ? -6.372 -7.094 10.945 1.00 69.94 159 ASP A N 1
ATOM 1211 C CA . ASP A 1 159 ? -6.771 -8.143 10.006 1.00 69.94 159 ASP A CA 1
ATOM 1212 C C . ASP A 1 159 ? -7.504 -9.312 10.697 1.00 69.94 159 ASP A C 1
ATOM 1214 O O . ASP A 1 159 ? -7.705 -9.331 11.917 1.00 69.94 159 ASP A O 1
ATOM 1218 N N . ALA A 1 160 ? -7.961 -10.280 9.893 1.00 75.81 160 ALA A N 1
ATOM 1219 C CA . ALA A 1 160 ? -8.686 -11.454 10.379 1.00 75.81 160 ALA A CA 1
ATOM 1220 C C . ALA A 1 160 ? -7.810 -12.367 11.257 1.00 75.81 160 ALA A C 1
ATOM 1222 O O . ALA A 1 160 ? -8.287 -12.860 12.275 1.00 75.81 160 ALA A O 1
ATOM 1223 N N . THR A 1 161 ? -6.527 -12.523 10.925 1.00 75.69 161 THR A N 1
ATOM 1224 C CA . THR A 1 161 ? -5.576 -13.339 11.695 1.00 75.69 161 THR A CA 1
ATOM 1225 C C . THR A 1 161 ? -5.354 -12.759 13.090 1.00 75.69 161 THR A C 1
ATOM 1227 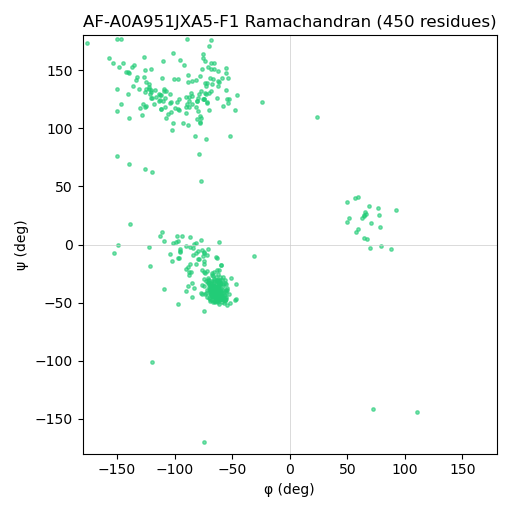O O . THR A 1 161 ? -5.354 -13.477 14.089 1.00 75.69 161 THR A O 1
ATOM 1230 N N . ALA A 1 162 ? -5.197 -11.440 13.184 1.00 80.56 162 ALA A N 1
ATOM 1231 C CA . ALA A 1 162 ? -5.089 -10.726 14.443 1.00 80.56 162 ALA A CA 1
ATOM 1232 C C . ALA A 1 162 ? -6.374 -10.855 15.269 1.00 80.56 162 ALA A C 1
ATOM 1234 O O . ALA A 1 162 ? -6.301 -11.039 16.484 1.00 80.56 162 ALA A O 1
ATOM 1235 N N . MET A 1 163 ? -7.544 -10.828 14.623 1.00 85.44 163 MET A N 1
ATOM 1236 C CA . MET A 1 163 ? -8.814 -11.089 15.299 1.00 85.44 163 MET A CA 1
ATOM 1237 C C . MET A 1 163 ? -8.881 -12.522 15.850 1.00 85.44 163 MET A C 1
ATOM 1239 O O . MET A 1 163 ? -9.241 -12.713 17.010 1.00 85.44 163 MET A O 1
ATOM 1243 N N . ASP A 1 164 ? -8.460 -13.526 15.081 1.00 86.25 164 ASP A N 1
ATOM 1244 C CA . ASP A 1 164 ? -8.430 -14.923 15.533 1.00 86.25 164 ASP A CA 1
ATOM 1245 C C . ASP A 1 164 ? -7.468 -15.131 16.711 1.00 86.25 164 ASP A C 1
ATOM 1247 O O . ASP A 1 164 ? -7.787 -15.835 17.672 1.00 86.25 164 ASP A O 1
ATOM 1251 N N . ASN A 1 165 ? -6.329 -14.439 16.712 1.00 88.00 165 ASN A N 1
ATOM 1252 C CA . ASN A 1 165 ? -5.407 -14.427 17.847 1.00 88.00 165 ASN A CA 1
ATOM 1253 C C . ASN A 1 165 ? -6.028 -13.822 19.115 1.00 88.00 165 ASN A C 1
ATOM 1255 O O . ASN A 1 165 ? -5.761 -14.303 20.220 1.00 88.00 165 ASN A O 1
ATOM 1259 N N . LEU A 1 166 ? -6.835 -12.764 18.981 1.00 89.81 166 LEU A N 1
ATOM 1260 C CA . LEU A 1 166 ? -7.549 -12.152 20.106 1.00 89.81 166 LEU A CA 1
ATOM 1261 C C . LEU A 1 166 ? -8.653 -13.073 20.632 1.00 89.81 166 LEU A C 1
ATOM 1263 O O . LEU A 1 166 ? -8.789 -13.215 21.850 1.00 89.81 166 LEU A O 1
ATOM 1267 N N . ARG A 1 167 ? -9.369 -13.769 19.742 1.00 89.75 167 ARG A N 1
ATOM 1268 C CA . ARG A 1 167 ? -10.335 -14.816 20.112 1.00 89.75 167 ARG A CA 1
ATOM 1269 C C . ARG A 1 167 ? -9.670 -15.949 20.884 1.00 89.75 167 ARG A C 1
ATOM 1271 O O . ARG A 1 167 ? -10.131 -16.305 21.964 1.00 89.75 167 ARG A O 1
ATOM 1278 N N . ALA A 1 168 ? -8.527 -16.441 20.406 1.00 89.44 168 ALA A N 1
ATOM 1279 C CA . ALA A 1 168 ? -7.757 -17.488 21.082 1.00 89.44 168 ALA A CA 1
ATOM 1280 C C . ALA A 1 168 ? -7.257 -17.075 22.483 1.00 89.44 168 ALA A C 1
ATOM 1282 O O . ALA A 1 168 ? -6.974 -17.928 23.321 1.00 89.44 168 ALA A O 1
ATOM 1283 N N . LEU A 1 169 ? -7.148 -15.769 22.754 1.00 88.62 169 LEU A N 1
ATOM 1284 C CA . LEU A 1 169 ? -6.806 -15.215 24.067 1.00 88.62 169 LEU A CA 1
ATOM 1285 C C . LEU A 1 169 ? -8.026 -14.932 24.964 1.00 88.62 169 LEU A C 1
ATOM 1287 O O . LEU A 1 169 ? -7.834 -14.469 26.091 1.00 88.62 169 LEU A O 1
ATOM 1291 N N . GLY A 1 170 ? -9.251 -15.176 24.486 1.00 90.94 170 GLY A N 1
ATOM 1292 C CA . GLY A 1 170 ? -10.489 -14.842 25.195 1.00 90.94 170 GLY A CA 1
ATOM 1293 C C . GLY A 1 170 ? -10.735 -13.333 25.295 1.00 90.94 170 GLY A C 1
ATOM 1294 O O . GLY A 1 170 ? -11.223 -12.850 26.314 1.00 90.94 170 GLY A O 1
ATOM 1295 N N . LEU A 1 171 ? -10.318 -12.565 24.282 1.00 91.75 171 LEU A N 1
ATOM 1296 C CA . LEU A 1 171 ? -10.413 -11.099 24.260 1.00 91.75 171 LEU A CA 1
ATOM 1297 C C . LEU A 1 171 ? -11.438 -10.567 23.242 1.00 91.75 171 LEU A C 1
ATOM 1299 O O . LEU A 1 171 ? -11.456 -9.361 22.990 1.00 91.75 171 LEU A O 1
ATOM 1303 N N . GLU A 1 172 ? -12.279 -11.424 22.652 1.00 89.25 172 GLU A N 1
ATOM 1304 C CA . GLU A 1 172 ? -13.154 -11.028 21.536 1.00 89.25 172 GLU A CA 1
ATOM 1305 C C . GLU A 1 172 ? -14.173 -9.947 21.910 1.00 89.25 172 GLU A C 1
ATOM 1307 O O . GLU A 1 172 ? -14.339 -9.002 21.147 1.00 89.25 172 GLU A O 1
ATOM 1312 N N . ASP A 1 173 ? -14.741 -10.001 23.120 1.00 89.56 173 ASP A N 1
ATOM 1313 C CA . ASP A 1 173 ? -15.762 -9.051 23.602 1.00 89.56 173 ASP A CA 1
ATOM 1314 C C . ASP A 1 173 ? -15.285 -7.590 23.627 1.00 89.56 173 ASP A C 1
ATOM 1316 O O . ASP A 1 173 ? -16.070 -6.650 23.732 1.00 89.56 173 ASP A O 1
ATOM 1320 N N . ARG A 1 174 ? -13.964 -7.395 23.583 1.00 92.62 174 ARG A N 1
ATOM 1321 C CA . ARG A 1 174 ? -13.292 -6.092 23.621 1.00 92.62 174 ARG A CA 1
ATOM 1322 C C . ARG A 1 174 ? -12.589 -5.758 22.307 1.00 92.62 174 ARG A C 1
ATOM 1324 O O . ARG A 1 174 ? -11.839 -4.783 22.254 1.00 92.62 174 ARG A O 1
ATOM 1331 N N . SER A 1 175 ? -12.779 -6.576 21.274 1.00 90.25 175 SER A N 1
ATOM 1332 C CA . SER A 1 175 ? -12.033 -6.509 20.022 1.00 90.25 175 SER A CA 1
ATOM 1333 C C . SER A 1 175 ? -12.895 -6.007 18.869 1.00 90.25 175 SER A C 1
ATOM 1335 O O . SER A 1 175 ? -14.004 -6.476 18.642 1.00 90.25 175 SER A O 1
ATOM 1337 N N . VAL A 1 176 ? -12.354 -5.069 18.098 1.00 87.06 176 VAL A N 1
ATOM 1338 C CA . VAL A 1 176 ? -12.971 -4.493 16.901 1.00 87.06 176 VAL A CA 1
ATOM 1339 C C . VAL A 1 176 ? -12.052 -4.763 15.717 1.00 87.06 176 VAL A C 1
ATOM 1341 O O . VAL A 1 176 ? -10.862 -4.449 15.762 1.00 87.06 176 VAL A O 1
ATOM 1344 N N . ARG A 1 177 ? -12.590 -5.365 14.651 1.00 77.81 177 ARG A N 1
ATOM 1345 C CA . ARG A 1 177 ? -11.846 -5.580 13.405 1.00 77.81 177 ARG A CA 1
ATOM 1346 C C . ARG A 1 177 ? -11.857 -4.285 12.603 1.00 77.81 177 ARG A C 1
ATOM 1348 O O . ARG A 1 177 ? -12.930 -3.779 12.286 1.00 77.81 177 ARG A O 1
ATOM 1355 N N . LEU A 1 178 ? -10.679 -3.778 12.261 1.00 67.94 178 LEU A N 1
ATOM 1356 C CA . LEU A 1 178 ? -10.545 -2.657 11.342 1.00 67.94 178 LEU A CA 1
ATOM 1357 C C . LEU A 1 178 ? -10.728 -3.139 9.890 1.00 67.94 178 LEU A C 1
ATOM 1359 O O . LEU A 1 178 ? -10.331 -4.262 9.563 1.00 67.94 178 LEU A O 1
ATOM 1363 N N . PRO A 1 179 ? -11.334 -2.319 9.014 1.00 51.81 179 PRO A N 1
ATOM 1364 C CA . PRO A 1 179 ? -11.610 -2.701 7.631 1.00 51.81 179 PRO A CA 1
ATOM 1365 C C . PRO A 1 179 ? -10.365 -2.790 6.724 1.00 51.81 179 PRO A C 1
ATOM 1367 O O . PRO A 1 179 ? -10.504 -3.237 5.589 1.00 51.81 179 PRO A O 1
ATOM 1370 N N . GLY A 1 180 ? -9.152 -2.450 7.184 1.00 48.78 180 GLY A N 1
ATOM 1371 C CA . GLY A 1 180 ? -7.949 -2.546 6.349 1.00 48.78 180 GLY A CA 1
ATOM 1372 C C . GLY A 1 180 ? -6.618 -2.214 7.035 1.00 48.78 180 GLY A C 1
ATOM 1373 O O . GLY A 1 180 ? -6.567 -1.792 8.188 1.00 48.78 180 GLY A O 1
ATOM 1374 N N . ASN A 1 181 ? -5.531 -2.442 6.289 1.00 43.09 181 ASN A N 1
ATOM 1375 C CA . ASN A 1 181 ? -4.133 -2.217 6.672 1.00 43.09 181 ASN A CA 1
ATOM 1376 C C . ASN A 1 181 ? -3.807 -0.707 6.710 1.00 43.09 181 ASN A C 1
ATOM 1378 O O . ASN A 1 181 ? -4.139 0.009 5.771 1.00 43.09 181 ASN A O 1
ATOM 1382 N N . THR A 1 182 ? -3.095 -0.231 7.738 1.00 41.91 182 THR A N 1
ATOM 1383 C CA . THR A 1 182 ? -2.689 1.183 7.917 1.00 41.91 182 THR A CA 1
ATOM 1384 C C . THR A 1 182 ? -1.822 1.733 6.777 1.00 41.91 182 THR A C 1
ATOM 1386 O O . THR A 1 182 ? -1.725 2.946 6.603 1.00 41.91 182 THR A O 1
ATOM 1389 N N . VAL A 1 183 ? -1.224 0.859 5.959 1.00 41.31 183 VAL A N 1
ATOM 1390 C CA . VAL A 1 183 ? -0.547 1.240 4.708 1.00 41.31 183 VAL A CA 1
ATOM 1391 C C . VAL A 1 183 ? -1.527 1.864 3.704 1.00 41.31 183 VAL A C 1
ATOM 1393 O O . VAL A 1 183 ? -1.154 2.814 3.028 1.00 41.31 183 VAL A O 1
ATOM 1396 N N . ILE A 1 184 ? -2.780 1.395 3.651 1.00 40.94 184 ILE A N 1
ATOM 1397 C CA . ILE A 1 184 ? -3.834 1.928 2.769 1.00 40.94 184 ILE A CA 1
ATOM 1398 C C . ILE A 1 184 ? -4.215 3.351 3.198 1.00 40.94 184 ILE A C 1
ATOM 1400 O O . ILE A 1 184 ? -4.261 4.243 2.361 1.00 40.94 184 ILE A O 1
ATOM 1404 N N . GLU A 1 185 ? -4.382 3.593 4.502 1.00 41.16 185 GLU A N 1
ATOM 1405 C CA . GLU A 1 185 ? -4.670 4.934 5.044 1.00 41.16 185 GLU A CA 1
ATOM 1406 C C . GLU A 1 185 ? -3.493 5.909 4.845 1.00 41.16 185 GLU A C 1
ATOM 1408 O O . GLU A 1 185 ? -3.691 7.092 4.571 1.00 41.16 185 GLU A O 1
ATOM 1413 N N . ALA A 1 186 ? -2.250 5.420 4.944 1.00 38.03 186 ALA A N 1
ATOM 1414 C CA . ALA A 1 186 ? -1.057 6.222 4.669 1.00 38.03 186 ALA A CA 1
ATOM 1415 C C . ALA A 1 186 ? -0.878 6.538 3.170 1.00 38.03 186 ALA A C 1
ATOM 1417 O O . ALA A 1 186 ? -0.347 7.599 2.834 1.00 38.03 186 ALA A O 1
ATOM 1418 N N . LEU A 1 187 ? -1.311 5.631 2.284 1.00 40.41 187 LEU A N 1
ATOM 1419 C CA . LEU A 1 187 ? -1.332 5.827 0.833 1.00 40.41 187 LEU A CA 1
ATOM 1420 C C . LEU A 1 187 ? -2.386 6.874 0.448 1.00 40.41 187 LEU A C 1
ATOM 1422 O O . LEU A 1 187 ? -2.036 7.835 -0.234 1.00 40.41 187 LEU A O 1
ATOM 1426 N N . ASP A 1 188 ? -3.611 6.750 0.963 1.00 40.34 188 ASP A N 1
ATOM 1427 C CA . ASP A 1 188 ? -4.762 7.612 0.650 1.00 40.34 188 ASP A CA 1
ATOM 1428 C C . ASP A 1 188 ? -4.506 9.105 0.956 1.00 40.34 188 ASP A C 1
ATOM 1430 O O . ASP A 1 188 ? -4.686 9.973 0.106 1.00 40.34 188 ASP A O 1
ATOM 1434 N N . GLU A 1 189 ? -3.931 9.432 2.120 1.00 40.56 189 GLU A N 1
ATOM 1435 C CA . GLU A 1 189 ? -3.629 10.830 2.487 1.00 40.56 189 GLU A CA 1
ATOM 1436 C C . GLU A 1 189 ? -2.419 11.443 1.753 1.00 40.56 189 GLU A C 1
ATOM 1438 O O . GLU A 1 189 ? -2.199 12.660 1.801 1.00 40.56 189 GLU A O 1
ATOM 1443 N N . SER A 1 190 ? -1.569 10.616 1.139 1.00 37.59 190 SER A N 1
ATOM 1444 C CA . SER A 1 190 ? -0.318 11.059 0.507 1.00 37.59 190 SER A CA 1
ATOM 1445 C C . SER A 1 190 ? -0.485 11.447 -0.965 1.00 37.59 190 SER A C 1
ATOM 1447 O O . SER A 1 190 ? 0.328 12.229 -1.485 1.00 37.59 190 SER A O 1
ATOM 1449 N N . LEU A 1 191 ? -1.556 10.942 -1.587 1.00 43.94 191 LEU A N 1
ATOM 1450 C CA . LEU A 1 191 ? -1.870 11.045 -3.002 1.00 43.94 191 LEU A CA 1
ATOM 1451 C C . LEU A 1 191 ? -2.533 12.388 -3.324 1.00 43.94 191 LEU A C 1
ATOM 1453 O O . LEU A 1 191 ? -3.749 12.541 -3.310 1.00 43.94 191 LEU A O 1
ATOM 1457 N N . HIS A 1 192 ? -1.728 13.373 -3.726 1.00 44.44 192 HIS A N 1
ATOM 1458 C CA . HIS A 1 192 ? -2.236 14.338 -4.701 1.00 44.44 192 HIS A CA 1
ATOM 1459 C C . HIS A 1 192 ? 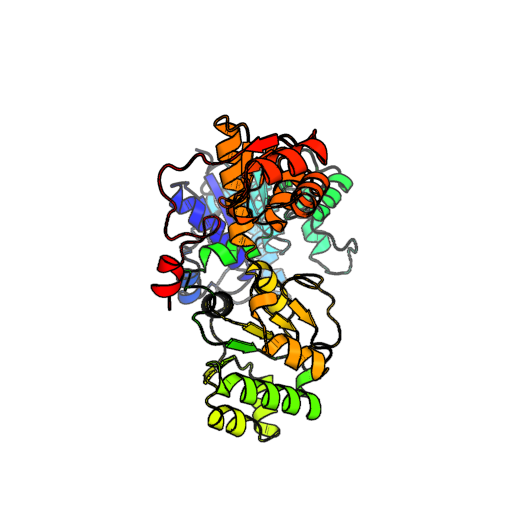-2.279 13.584 -6.024 1.00 44.44 192 HIS A C 1
ATOM 1461 O O . HIS A 1 192 ? -1.251 13.504 -6.697 1.00 44.44 192 HIS A O 1
ATOM 1467 N N . LEU A 1 193 ? -3.419 12.944 -6.313 1.00 45.16 193 LEU A N 1
ATOM 1468 C CA . LEU A 1 193 ? -3.617 12.065 -7.465 1.00 45.16 193 LEU A CA 1
ATOM 1469 C C . LEU A 1 193 ? -3.194 12.788 -8.751 1.00 45.16 193 LEU A C 1
ATOM 1471 O O . LEU A 1 193 ? -3.945 13.547 -9.358 1.00 45.16 193 LEU A O 1
ATOM 1475 N N . SER A 1 194 ? -1.941 12.569 -9.139 1.00 43.59 194 SER A N 1
ATOM 1476 C CA . SER A 1 194 ? -1.466 12.828 -10.489 1.00 43.59 194 SER A CA 1
ATOM 1477 C C . SER A 1 194 ? -2.138 11.792 -11.378 1.00 43.59 194 SER A C 1
ATOM 1479 O O . SER A 1 194 ? -2.337 10.660 -10.935 1.00 43.59 194 SER A O 1
ATOM 1481 N N . GLN A 1 195 ? -2.512 12.163 -12.604 1.00 48.88 195 GLN A N 1
ATOM 1482 C CA . GLN A 1 195 ? -3.194 11.225 -13.492 1.00 48.88 195 GLN A CA 1
ATOM 1483 C C . GLN A 1 195 ? -2.358 9.934 -13.642 1.00 48.88 195 GLN A C 1
ATOM 1485 O O . GLN A 1 195 ? -1.164 10.022 -13.963 1.00 48.88 195 GLN A O 1
ATOM 1490 N N . PRO A 1 196 ? -2.940 8.750 -13.370 1.00 58.62 196 PRO A N 1
ATOM 1491 C CA . PRO A 1 196 ? -2.237 7.477 -13.493 1.00 58.62 196 PRO A CA 1
ATOM 1492 C C . PRO A 1 196 ? -1.621 7.320 -14.885 1.00 58.62 196 PRO A C 1
ATOM 1494 O O . PRO A 1 196 ? -2.227 7.719 -15.871 1.00 58.62 196 PRO A O 1
ATOM 1497 N N . SER A 1 197 ? -0.432 6.722 -14.976 1.00 62.66 197 SER A N 1
ATOM 1498 C CA . SER A 1 197 ? 0.294 6.495 -16.239 1.00 62.66 197 SER A CA 1
ATOM 1499 C C . SER A 1 197 ? 0.820 7.743 -16.978 1.00 62.66 197 SER A C 1
ATOM 1501 O O . SER A 1 197 ? 1.409 7.600 -18.049 1.00 62.66 197 SER A O 1
ATOM 1503 N N . HIS A 1 198 ? 0.698 8.952 -16.421 1.00 69.81 198 HIS A N 1
ATOM 1504 C CA . HIS A 1 198 ? 1.255 10.172 -17.034 1.00 69.81 198 HIS A CA 1
ATOM 1505 C C . HIS A 1 198 ? 2.645 10.569 -16.497 1.00 69.81 198 HIS A C 1
ATOM 1507 O O . HIS A 1 198 ? 3.246 11.537 -16.967 1.00 69.81 198 HIS A O 1
ATOM 1513 N N . GLY A 1 199 ? 3.173 9.850 -15.501 1.00 80.12 199 GLY A N 1
ATOM 1514 C CA . GLY A 1 199 ? 4.509 10.070 -14.945 1.00 80.12 199 GLY A CA 1
ATOM 1515 C C . GLY A 1 199 ? 5.622 9.274 -15.650 1.00 80.12 199 GLY A C 1
ATOM 1516 O O . GLY A 1 199 ? 5.364 8.462 -16.532 1.00 80.12 199 GLY A O 1
ATOM 1517 N N . PRO A 1 200 ? 6.893 9.461 -15.255 1.00 91.69 200 PRO A N 1
ATOM 1518 C CA . PRO A 1 200 ? 7.990 8.592 -15.686 1.00 91.69 200 PRO A CA 1
ATOM 1519 C C . PRO A 1 200 ? 7.874 7.182 -15.096 1.00 91.69 200 PRO A C 1
ATOM 1521 O O . PRO A 1 200 ? 7.403 7.016 -13.970 1.00 91.69 200 PRO A O 1
ATOM 1524 N N . ALA A 1 201 ? 8.388 6.174 -15.802 1.00 96.44 201 ALA A N 1
ATOM 1525 C CA . ALA A 1 201 ? 8.593 4.848 -15.229 1.00 96.44 201 ALA A CA 1
ATOM 1526 C C . ALA A 1 201 ? 9.594 4.923 -14.067 1.00 96.44 201 ALA A C 1
ATOM 1528 O O . ALA A 1 201 ? 10.596 5.644 -14.141 1.00 96.44 201 ALA A O 1
ATOM 1529 N N . ILE A 1 202 ? 9.337 4.170 -12.997 1.00 97.38 202 ILE A N 1
ATOM 1530 C CA . ILE A 1 202 ? 10.151 4.221 -11.777 1.00 97.38 202 ILE A CA 1
ATOM 1531 C C . ILE A 1 202 ? 10.991 2.957 -11.649 1.00 97.38 202 ILE A C 1
ATOM 1533 O O . ILE A 1 202 ? 10.491 1.840 -11.754 1.00 97.38 202 ILE A O 1
ATOM 1537 N N . VAL A 1 203 ? 12.281 3.130 -11.375 1.00 97.62 203 VAL A N 1
ATOM 1538 C CA . VAL A 1 203 ? 13.215 2.035 -11.110 1.00 97.62 203 VAL A CA 1
ATOM 1539 C C . VAL A 1 203 ? 13.808 2.213 -9.717 1.00 97.62 203 VAL A C 1
ATOM 1541 O O . VAL A 1 203 ? 14.280 3.295 -9.368 1.00 97.62 203 VAL A O 1
ATOM 1544 N N . SER A 1 204 ? 13.802 1.150 -8.915 1.00 95.12 204 SER A N 1
ATOM 1545 C CA . SER A 1 204 ? 14.490 1.110 -7.621 1.00 95.12 204 SER A CA 1
ATOM 1546 C C . SER A 1 204 ? 15.019 -0.290 -7.341 1.00 95.12 204 SER A C 1
ATOM 1548 O O . SER A 1 204 ? 14.259 -1.249 -7.259 1.00 95.12 204 SER A O 1
ATOM 1550 N N . MET A 1 205 ? 16.328 -0.418 -7.164 1.00 93.31 205 MET A N 1
ATOM 1551 C CA . MET A 1 205 ? 16.988 -1.682 -6.842 1.00 93.31 205 MET A CA 1
ATOM 1552 C C . MET A 1 205 ? 17.914 -1.439 -5.659 1.00 93.31 205 MET A C 1
ATOM 1554 O O . MET A 1 205 ? 18.651 -0.456 -5.692 1.00 93.31 205 MET A O 1
ATOM 1558 N N . HIS A 1 206 ? 17.907 -2.293 -4.638 1.00 90.69 206 HIS A N 1
ATOM 1559 C CA . HIS A 1 206 ? 18.813 -2.162 -3.487 1.00 90.69 206 HIS A CA 1
ATOM 1560 C C . HIS A 1 206 ? 19.220 -3.491 -2.832 1.00 90.69 206 HIS A C 1
ATOM 1562 O O . HIS A 1 206 ? 19.995 -3.480 -1.873 1.00 90.69 206 HIS A O 1
ATOM 1568 N N . ARG A 1 207 ? 18.752 -4.652 -3.315 1.00 84.69 207 ARG A N 1
ATOM 1569 C CA . ARG A 1 207 ? 19.136 -5.940 -2.719 1.00 84.69 207 ARG A CA 1
ATOM 1570 C C . ARG A 1 207 ? 20.569 -6.322 -3.067 1.00 84.69 207 ARG A C 1
ATOM 1572 O O . ARG A 1 207 ? 20.959 -6.390 -4.234 1.00 84.69 207 ARG A O 1
ATOM 1579 N N . VAL A 1 208 ? 21.330 -6.695 -2.040 1.00 86.12 208 VAL A N 1
ATOM 1580 C CA . VAL A 1 208 ? 22.740 -7.103 -2.148 1.00 86.12 208 VAL A CA 1
ATOM 1581 C C . VAL A 1 208 ? 22.937 -8.247 -3.151 1.00 86.12 208 VAL A C 1
ATOM 1583 O O . VAL A 1 208 ? 23.886 -8.220 -3.937 1.00 86.12 208 VAL A O 1
ATOM 1586 N N . GLU A 1 209 ? 22.023 -9.223 -3.205 1.00 85.62 209 GLU A N 1
ATOM 1587 C CA . GLU A 1 209 ? 22.107 -10.342 -4.158 1.00 85.62 209 GLU A CA 1
ATOM 1588 C C . GLU A 1 209 ? 22.037 -9.912 -5.635 1.00 85.62 209 GLU A C 1
ATOM 1590 O O . GLU A 1 209 ? 22.539 -10.613 -6.516 1.00 85.62 209 GLU A O 1
ATOM 1595 N N . ASN A 1 210 ? 21.411 -8.770 -5.928 1.00 88.94 210 ASN A N 1
ATOM 1596 C CA . ASN A 1 210 ? 21.359 -8.201 -7.268 1.00 88.94 210 ASN A CA 1
ATOM 1597 C C . ASN A 1 210 ? 22.609 -7.356 -7.534 1.00 88.94 210 ASN A C 1
ATOM 1599 O O . ASN A 1 210 ? 23.244 -7.526 -8.574 1.00 88.94 210 ASN A O 1
ATOM 1603 N N . LEU A 1 211 ? 23.002 -6.519 -6.568 1.00 90.00 211 LEU A N 1
ATOM 1604 C CA . LEU A 1 211 ? 24.130 -5.584 -6.673 1.00 90.00 211 LEU A CA 1
ATOM 1605 C C . LEU A 1 211 ? 25.503 -6.259 -6.773 1.00 90.00 211 LEU A C 1
ATOM 1607 O O . LEU A 1 211 ? 26.438 -5.700 -7.345 1.00 90.00 211 LEU A O 1
ATOM 1611 N N . THR A 1 212 ? 25.641 -7.468 -6.233 1.00 88.44 212 THR A N 1
ATOM 1612 C CA . THR A 1 212 ? 26.884 -8.255 -6.311 1.00 88.44 212 THR A CA 1
ATOM 1613 C C . THR A 1 212 ? 27.045 -8.995 -7.641 1.00 88.44 212 THR A C 1
ATOM 1615 O O . THR A 1 212 ? 28.151 -9.389 -8.001 1.00 88.44 212 THR A O 1
ATOM 1618 N N . SER A 1 213 ? 25.972 -9.155 -8.420 1.00 92.50 213 SER A N 1
ATOM 1619 C CA . SER A 1 213 ? 25.980 -9.922 -9.665 1.00 92.50 213 SER A CA 1
ATOM 1620 C C . SER A 1 213 ? 26.027 -9.007 -10.892 1.00 92.50 213 SER A C 1
ATOM 1622 O O . SER A 1 213 ? 24.979 -8.592 -11.395 1.00 92.50 213 SER A O 1
ATOM 1624 N N . ARG A 1 214 ? 27.222 -8.806 -11.467 1.00 92.88 214 ARG A N 1
ATOM 1625 C CA . ARG A 1 214 ? 27.436 -7.990 -12.683 1.00 92.88 214 ARG A CA 1
ATOM 1626 C C . ARG A 1 214 ? 26.440 -8.298 -13.807 1.00 92.88 214 ARG A C 1
ATOM 1628 O O . ARG A 1 214 ? 25.776 -7.396 -14.297 1.00 92.88 214 ARG A O 1
ATOM 1635 N N . ARG A 1 215 ? 26.212 -9.582 -14.112 1.00 93.88 215 ARG A N 1
ATOM 1636 C CA . ARG A 1 215 ? 25.248 -10.027 -15.139 1.00 93.88 215 ARG A CA 1
ATOM 1637 C C . ARG A 1 215 ? 23.809 -9.545 -14.895 1.00 93.88 215 ARG A C 1
ATOM 1639 O O . ARG A 1 215 ? 23.071 -9.308 -15.847 1.00 93.88 215 ARG A O 1
ATOM 1646 N N . ARG A 1 216 ? 23.373 -9.459 -13.631 1.00 93.12 216 ARG A N 1
ATOM 1647 C CA . ARG A 1 216 ? 22.008 -9.021 -13.271 1.00 93.12 216 ARG A CA 1
ATOM 1648 C C . ARG A 1 216 ? 21.887 -7.507 -13.381 1.00 93.12 216 ARG A C 1
ATOM 1650 O O . ARG A 1 216 ? 20.884 -7.040 -13.910 1.00 93.12 216 ARG A O 1
ATOM 1657 N N . VAL A 1 217 ? 22.909 -6.777 -12.934 1.00 94.62 217 VAL A N 1
ATOM 1658 C CA . VAL A 1 217 ? 22.971 -5.315 -13.051 1.00 94.62 217 VAL A CA 1
ATOM 1659 C C . VAL A 1 217 ? 23.040 -4.899 -14.520 1.00 94.62 217 VAL A C 1
ATOM 1661 O O . VAL A 1 217 ? 22.218 -4.103 -14.949 1.00 94.62 217 VAL A O 1
ATOM 1664 N N . GLU A 1 218 ? 23.919 -5.500 -15.325 1.00 94.94 218 GLU A N 1
ATOM 1665 C CA . GLU A 1 218 ? 24.012 -5.232 -16.770 1.00 94.94 218 GLU A CA 1
ATOM 1666 C C . GLU A 1 218 ? 22.692 -5.515 -17.493 1.00 94.94 218 GLU A C 1
ATOM 1668 O O . GLU A 1 218 ? 22.283 -4.753 -18.365 1.00 94.94 218 GLU A O 1
ATOM 1673 N N . ARG A 1 219 ? 21.983 -6.584 -17.106 1.00 95.06 219 ARG A N 1
ATOM 1674 C CA . ARG A 1 219 ? 20.661 -6.891 -17.663 1.00 95.06 219 ARG A CA 1
ATOM 1675 C C . ARG A 1 219 ? 19.611 -5.860 -17.263 1.00 95.06 219 ARG A C 1
ATOM 1677 O O . ARG A 1 219 ? 18.783 -5.520 -18.107 1.00 95.06 219 ARG A O 1
ATOM 1684 N N . LEU A 1 220 ? 19.617 -5.392 -16.014 1.00 96.12 220 LEU A N 1
ATOM 1685 C CA . LEU A 1 220 ? 18.721 -4.322 -15.576 1.00 96.12 220 LEU A CA 1
ATOM 1686 C C . LEU A 1 220 ? 19.022 -3.046 -16.361 1.00 96.12 220 LEU A C 1
ATOM 1688 O O . LEU A 1 220 ? 18.111 -2.495 -16.958 1.00 96.12 220 LEU A O 1
ATOM 1692 N N . VAL A 1 221 ? 20.291 -2.639 -16.439 1.00 96.44 221 VAL A N 1
ATOM 1693 C CA . VAL A 1 221 ? 20.730 -1.445 -17.177 1.00 96.44 221 VAL A CA 1
ATOM 1694 C C . VAL A 1 221 ? 20.307 -1.525 -18.640 1.00 96.44 221 VAL A C 1
ATOM 1696 O O . VAL A 1 221 ? 19.603 -0.639 -19.096 1.00 96.44 221 VAL A O 1
ATOM 1699 N N . ALA A 1 222 ? 20.584 -2.632 -19.335 1.00 95.38 222 ALA A N 1
ATOM 1700 C CA . ALA A 1 222 ? 20.142 -2.817 -20.720 1.00 95.38 222 ALA A CA 1
ATOM 1701 C C . ALA A 1 222 ? 18.613 -2.776 -20.879 1.00 95.38 222 ALA A C 1
ATOM 1703 O O . ALA A 1 222 ? 18.092 -2.409 -21.928 1.00 95.38 222 ALA A O 1
ATOM 1704 N N . THR A 1 223 ? 17.875 -3.209 -19.858 1.00 96.06 223 THR A N 1
ATOM 1705 C CA . THR A 1 223 ? 16.409 -3.159 -19.847 1.00 96.06 223 THR A CA 1
ATOM 1706 C C . THR A 1 223 ? 15.906 -1.733 -19.655 1.00 96.06 223 THR A C 1
ATOM 1708 O O . THR A 1 223 ? 15.000 -1.313 -20.366 1.00 96.06 223 THR A O 1
ATOM 1711 N N . VAL A 1 224 ? 16.530 -0.987 -18.746 1.00 96.69 224 VAL A N 1
ATOM 1712 C CA . VAL A 1 224 ? 16.226 0.417 -18.477 1.00 96.69 224 VAL A CA 1
ATOM 1713 C C . VAL A 1 224 ? 16.599 1.305 -19.665 1.00 96.69 224 VAL A C 1
ATOM 1715 O O . VAL A 1 224 ? 15.808 2.164 -20.019 1.00 96.69 224 VAL A O 1
ATOM 1718 N N . GLU A 1 225 ? 17.732 1.064 -20.330 1.00 95.38 225 GLU A N 1
ATOM 1719 C CA . GLU A 1 225 ? 18.133 1.769 -21.559 1.00 95.38 225 GLU A CA 1
ATOM 1720 C C . GLU A 1 225 ? 17.083 1.601 -22.668 1.00 95.38 225 GLU A C 1
ATOM 1722 O O . GLU A 1 225 ? 16.674 2.575 -23.291 1.00 95.38 225 GLU A O 1
ATOM 1727 N N . ARG A 1 226 ? 16.596 0.369 -22.888 1.00 93.81 226 ARG A N 1
ATOM 1728 C CA . ARG A 1 226 ? 15.529 0.119 -23.872 1.00 93.81 226 ARG A CA 1
ATOM 1729 C C . ARG A 1 226 ? 14.221 0.803 -23.495 1.00 93.81 226 ARG A C 1
ATOM 1731 O O . ARG A 1 226 ? 13.550 1.322 -24.374 1.00 93.81 226 ARG A O 1
ATOM 1738 N N . LEU A 1 227 ? 13.865 0.793 -22.211 1.00 94.69 227 LEU A N 1
ATOM 1739 C CA . LEU A 1 227 ? 12.666 1.470 -21.723 1.00 94.69 227 LEU A CA 1
ATOM 1740 C C . LEU A 1 227 ? 12.773 2.994 -21.892 1.00 94.69 227 LEU A C 1
ATOM 1742 O O . LEU A 1 227 ? 11.815 3.629 -22.319 1.00 94.69 227 LEU A O 1
ATOM 1746 N N . ALA A 1 228 ? 13.948 3.564 -21.620 1.00 95.56 228 ALA A N 1
ATOM 1747 C CA . ALA A 1 228 ? 14.212 4.996 -21.731 1.00 95.56 228 ALA A CA 1
ATOM 1748 C C . ALA A 1 228 ? 14.087 5.535 -23.165 1.00 95.56 228 ALA A C 1
ATOM 1750 O O . ALA A 1 228 ? 13.816 6.719 -23.347 1.00 95.56 228 ALA A O 1
ATOM 1751 N N . ALA A 1 229 ? 14.215 4.671 -24.178 1.00 93.25 229 ALA A N 1
ATOM 1752 C CA . ALA A 1 229 ? 14.024 5.049 -25.576 1.00 93.25 229 ALA A CA 1
ATOM 1753 C C . ALA A 1 229 ? 12.569 5.421 -25.920 1.00 93.25 229 ALA A C 1
ATOM 1755 O O . ALA A 1 229 ? 12.346 6.173 -26.865 1.00 93.25 229 ALA A O 1
ATOM 1756 N N . THR A 1 230 ? 11.583 4.900 -25.181 1.00 91.38 230 THR A N 1
ATOM 1757 C CA . THR A 1 230 ? 10.148 5.118 -25.453 1.00 91.38 230 THR A CA 1
ATOM 1758 C C . THR A 1 230 ? 9.401 5.763 -24.292 1.00 91.38 230 THR A C 1
ATOM 1760 O O . THR A 1 230 ? 8.303 6.279 -24.476 1.00 91.38 230 THR A O 1
ATOM 1763 N N . THR A 1 231 ? 9.958 5.718 -23.084 1.00 91.44 231 THR A N 1
ATOM 1764 C CA . THR A 1 231 ? 9.280 6.154 -21.864 1.00 91.44 231 THR A CA 1
ATOM 1765 C C . THR A 1 231 ? 10.274 6.877 -20.963 1.00 91.44 231 THR A C 1
ATOM 1767 O O . THR A 1 231 ? 11.327 6.315 -20.674 1.00 91.44 231 THR A O 1
ATOM 1770 N N . PRO A 1 232 ? 9.973 8.087 -20.457 1.00 96.12 232 PRO A N 1
ATOM 1771 C CA . PRO A 1 232 ? 10.833 8.742 -19.477 1.00 96.12 232 PRO A CA 1
ATOM 1772 C C . PRO A 1 232 ? 11.061 7.836 -18.262 1.00 96.12 232 PRO A C 1
ATOM 1774 O O . PRO A 1 232 ? 10.102 7.288 -17.720 1.00 96.12 232 PRO A O 1
ATOM 1777 N N . VAL A 1 233 ? 12.309 7.692 -17.806 1.00 97.62 233 VAL A N 1
ATOM 1778 C CA . VAL A 1 233 ? 12.646 6.834 -16.656 1.00 97.62 233 VAL A CA 1
ATOM 1779 C C . VAL A 1 233 ? 13.293 7.640 -15.539 1.00 97.62 233 VAL A C 1
ATOM 1781 O O . VAL A 1 233 ? 14.246 8.388 -15.762 1.00 97.62 233 VAL A O 1
ATOM 1784 N N . ARG A 1 234 ? 12.821 7.421 -14.310 1.00 97.38 234 ARG A N 1
ATOM 1785 C CA . ARG A 1 234 ? 13.469 7.860 -13.071 1.00 97.38 234 ARG A CA 1
ATOM 1786 C C . ARG A 1 234 ? 14.009 6.657 -12.313 1.00 97.38 234 ARG A C 1
ATOM 1788 O O . ARG A 1 234 ? 13.256 5.758 -11.949 1.00 97.38 234 ARG A O 1
ATOM 1795 N N . PHE A 1 235 ? 15.305 6.662 -12.026 1.00 97.38 235 PHE A N 1
ATOM 1796 C CA . PHE A 1 235 ? 15.947 5.641 -11.204 1.00 97.38 235 PHE A CA 1
ATOM 1797 C C . PHE A 1 235 ? 16.298 6.244 -9.842 1.00 97.38 235 PHE A C 1
ATOM 1799 O O . PHE A 1 235 ? 17.2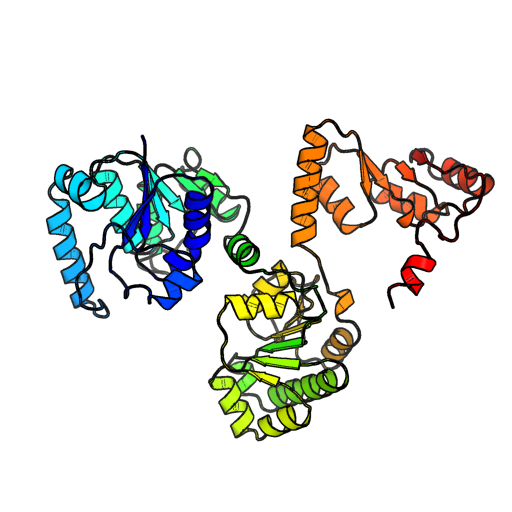05 7.068 -9.739 1.00 97.38 235 PHE A O 1
ATOM 1806 N N . VAL A 1 236 ? 15.580 5.833 -8.795 1.00 94.88 236 VAL A N 1
ATOM 1807 C CA . VAL A 1 236 ? 15.881 6.215 -7.409 1.00 94.88 236 VAL A CA 1
ATOM 1808 C C . VAL A 1 236 ? 17.024 5.347 -6.890 1.00 94.88 236 VAL A C 1
ATOM 1810 O O . VAL A 1 236 ? 16.900 4.126 -6.765 1.00 94.88 236 VAL A O 1
ATOM 1813 N N . LEU A 1 237 ? 18.160 5.984 -6.612 1.00 90.81 237 LEU A N 1
ATOM 1814 C CA . LEU A 1 237 ? 19.394 5.316 -6.225 1.00 90.81 237 LEU A CA 1
ATOM 1815 C C . LEU A 1 237 ? 19.587 5.360 -4.709 1.00 90.81 237 LEU A C 1
ATOM 1817 O O . LEU A 1 237 ? 19.776 6.417 -4.107 1.00 90.81 237 LEU A O 1
ATOM 1821 N N . HIS A 1 238 ? 19.609 4.178 -4.100 1.00 86.88 238 HIS A N 1
ATOM 1822 C CA . HIS A 1 238 ? 20.185 3.992 -2.771 1.00 86.88 238 HIS A CA 1
ATOM 1823 C C . HIS A 1 238 ? 21.717 3.987 -2.876 1.00 86.88 238 HIS A C 1
ATOM 1825 O O . HIS A 1 238 ? 22.261 3.538 -3.887 1.00 86.88 238 HIS A O 1
ATOM 1831 N N . THR A 1 239 ? 22.419 4.410 -1.820 1.00 87.88 239 THR A N 1
ATOM 1832 C CA . THR A 1 239 ? 23.895 4.465 -1.786 1.00 87.88 239 THR A CA 1
ATOM 1833 C C . THR A 1 239 ? 24.573 3.183 -2.294 1.00 87.88 239 THR A C 1
ATOM 1835 O O . THR A 1 239 ? 25.408 3.288 -3.192 1.00 87.88 239 THR A O 1
ATOM 1838 N N . PRO A 1 240 ? 24.173 1.966 -1.859 1.00 88.12 240 PRO A N 1
ATOM 1839 C CA . PRO A 1 240 ? 24.812 0.733 -2.332 1.00 88.12 240 PRO A CA 1
ATOM 1840 C C . PRO A 1 240 ? 24.649 0.498 -3.841 1.00 88.12 240 PRO A C 1
ATOM 1842 O O . PRO A 1 240 ? 25.497 -0.116 -4.489 1.00 88.12 240 PRO A O 1
ATOM 1845 N N . THR A 1 241 ? 23.546 0.976 -4.412 1.00 90.38 241 THR A N 1
ATOM 1846 C CA . THR A 1 241 ? 23.230 0.829 -5.834 1.00 90.38 241 THR A CA 1
ATOM 1847 C C . THR A 1 241 ? 24.046 1.793 -6.674 1.00 90.38 241 THR A C 1
ATOM 1849 O O . THR A 1 241 ? 24.585 1.389 -7.703 1.00 90.38 241 THR A O 1
ATOM 1852 N N . ASP A 1 242 ? 24.189 3.039 -6.219 1.00 92.19 242 ASP A N 1
ATOM 1853 C CA . ASP A 1 242 ? 25.011 4.040 -6.899 1.00 92.19 242 ASP A CA 1
ATOM 1854 C C . ASP A 1 242 ? 26.491 3.626 -6.932 1.00 92.19 242 ASP A C 1
ATOM 1856 O O . ASP A 1 242 ? 27.148 3.688 -7.976 1.00 92.19 242 ASP A O 1
ATOM 1860 N N . GLU A 1 243 ? 26.999 3.101 -5.814 1.00 91.44 243 GLU A N 1
ATOM 1861 C CA . GLU A 1 243 ? 28.351 2.545 -5.715 1.00 91.44 243 GLU A CA 1
ATOM 1862 C C . GLU A 1 243 ? 28.544 1.343 -6.646 1.00 91.44 243 GLU A C 1
ATOM 1864 O O . GLU A 1 243 ? 29.544 1.262 -7.363 1.00 91.44 243 GLU A O 1
ATOM 1869 N N . ALA A 1 244 ? 27.581 0.416 -6.680 1.00 92.12 244 ALA A N 1
ATOM 1870 C CA . ALA A 1 244 ? 27.647 -0.749 -7.555 1.00 92.12 244 ALA A CA 1
ATOM 1871 C C . ALA A 1 244 ? 27.653 -0.354 -9.040 1.00 92.12 244 ALA A C 1
ATOM 1873 O O . ALA A 1 244 ? 28.469 -0.878 -9.798 1.00 92.12 244 ALA A O 1
ATOM 1874 N N . LEU A 1 245 ? 26.791 0.584 -9.450 1.00 93.88 245 LEU A N 1
ATOM 1875 C CA . LEU A 1 245 ? 26.731 1.090 -10.825 1.00 93.88 245 LEU A CA 1
ATOM 1876 C C . LEU A 1 245 ? 28.017 1.821 -11.222 1.00 93.88 245 LEU A C 1
ATOM 1878 O O . LEU A 1 245 ? 28.522 1.605 -12.325 1.00 93.88 245 LEU A O 1
ATOM 1882 N N . THR A 1 246 ? 28.565 2.639 -10.321 1.00 93.56 246 THR A N 1
ATOM 1883 C CA . THR A 1 246 ? 29.815 3.380 -10.549 1.00 93.56 246 THR A CA 1
ATOM 1884 C C . THR A 1 246 ? 30.998 2.421 -10.679 1.00 93.56 246 THR A C 1
ATOM 1886 O O . THR A 1 246 ? 31.727 2.467 -11.666 1.00 93.56 246 THR A O 1
ATOM 1889 N N . ARG A 1 247 ? 31.141 1.469 -9.747 1.00 93.81 247 ARG A N 1
ATOM 1890 C CA . ARG A 1 247 ? 32.195 0.440 -9.777 1.00 93.81 247 ARG A CA 1
ATOM 1891 C C . ARG A 1 247 ? 32.153 -0.411 -11.048 1.00 93.81 247 ARG A C 1
ATOM 1893 O O . ARG A 1 247 ? 33.191 -0.866 -11.513 1.00 93.81 247 ARG A O 1
ATOM 1900 N N . MET A 1 248 ? 30.960 -0.667 -11.583 1.00 94.06 248 MET A N 1
ATOM 1901 C CA . MET A 1 248 ? 30.778 -1.460 -12.802 1.00 94.06 248 MET A CA 1
ATOM 1902 C C . MET A 1 248 ? 30.871 -0.631 -14.095 1.00 94.06 248 MET A C 1
ATOM 1904 O O . MET A 1 248 ? 30.767 -1.216 -15.170 1.00 94.06 248 MET A O 1
ATOM 1908 N N . GLY A 1 249 ? 31.056 0.694 -14.019 1.00 94.19 249 GLY A N 1
ATOM 1909 C CA . GLY A 1 249 ? 31.094 1.576 -15.194 1.00 94.19 249 GLY A CA 1
ATOM 1910 C C . GLY A 1 249 ? 29.757 1.663 -15.939 1.00 94.19 249 GLY A C 1
ATOM 1911 O O . GLY A 1 249 ? 29.726 1.875 -17.146 1.00 94.19 249 GLY A O 1
ATOM 1912 N N . LEU A 1 250 ? 28.639 1.431 -15.242 1.00 95.38 250 LEU A N 1
ATOM 1913 C CA . LEU A 1 250 ? 27.294 1.386 -15.832 1.00 95.38 250 LEU A CA 1
ATOM 1914 C C . LEU A 1 250 ? 26.472 2.647 -15.548 1.00 95.38 250 LEU A C 1
ATOM 1916 O O . LEU A 1 250 ? 25.382 2.806 -16.091 1.00 95.38 250 LEU A O 1
ATOM 1920 N N . ARG A 1 251 ? 26.973 3.536 -14.686 1.00 93.62 251 ARG A N 1
ATOM 1921 C CA . ARG A 1 251 ? 26.283 4.775 -14.319 1.00 93.62 251 ARG A CA 1
ATOM 1922 C C . ARG A 1 251 ? 26.158 5.738 -15.499 1.00 93.62 251 ARG A C 1
ATOM 1924 O O . ARG A 1 251 ? 25.075 6.272 -15.717 1.00 93.62 251 ARG A O 1
ATOM 1931 N N . ASP A 1 252 ? 27.238 5.929 -16.250 1.00 92.81 252 ASP A N 1
ATOM 1932 C CA . ASP A 1 252 ? 27.268 6.875 -17.373 1.00 92.81 252 ASP A CA 1
ATOM 1933 C C . ASP A 1 252 ? 26.371 6.403 -18.512 1.00 92.81 252 ASP A C 1
ATOM 1935 O O . ASP A 1 252 ? 25.570 7.173 -19.021 1.00 92.81 252 ASP A O 1
ATOM 1939 N N . ARG A 1 253 ? 26.347 5.092 -18.766 1.00 94.50 253 ARG A N 1
ATOM 1940 C CA . ARG A 1 253 ? 25.411 4.466 -19.707 1.00 94.50 253 ARG A CA 1
ATOM 1941 C C . ARG A 1 253 ? 23.941 4.810 -19.445 1.00 94.50 253 ARG A C 1
ATOM 1943 O O . ARG A 1 253 ? 23.196 5.086 -20.378 1.00 94.50 253 ARG A O 1
ATOM 1950 N N . LEU A 1 254 ? 23.516 4.813 -18.179 1.00 94.56 254 LEU A N 1
ATOM 1951 C CA . LEU A 1 254 ? 22.150 5.206 -17.818 1.00 94.56 254 LEU A CA 1
ATOM 1952 C C . LEU A 1 254 ? 21.904 6.699 -18.082 1.00 94.56 254 LEU A C 1
ATOM 1954 O O . LEU A 1 254 ? 20.826 7.061 -18.547 1.00 94.56 254 LEU A O 1
ATOM 1958 N N . ARG A 1 255 ? 22.892 7.561 -17.810 1.00 93.06 255 ARG A N 1
ATOM 1959 C CA . ARG A 1 255 ? 22.794 9.002 -18.095 1.00 93.06 255 ARG A CA 1
ATOM 1960 C C . ARG A 1 255 ? 22.713 9.271 -19.595 1.00 93.06 255 ARG A C 1
ATOM 1962 O O . ARG A 1 255 ? 21.853 10.041 -20.009 1.00 93.06 255 ARG A O 1
ATOM 1969 N N . ASP A 1 256 ? 23.549 8.606 -20.386 1.00 94.31 256 ASP A N 1
ATOM 1970 C CA . ASP A 1 256 ? 23.587 8.731 -21.847 1.00 94.31 256 ASP A CA 1
ATOM 1971 C C . ASP A 1 256 ? 22.277 8.259 -22.489 1.00 94.31 256 ASP A C 1
ATOM 1973 O O . ASP A 1 256 ? 21.830 8.816 -23.488 1.00 94.31 256 ASP A O 1
ATOM 1977 N N . ALA A 1 257 ? 21.608 7.281 -21.871 1.00 93.81 257 ALA A N 1
ATOM 1978 C CA . ALA A 1 257 ? 20.276 6.828 -22.262 1.00 93.81 257 ALA A CA 1
ATOM 1979 C C . ALA A 1 257 ? 19.131 7.760 -21.810 1.00 93.81 257 ALA A C 1
ATOM 1981 O O . ALA A 1 257 ? 17.966 7.422 -21.995 1.00 93.81 257 ALA A O 1
ATOM 1982 N N . GLY A 1 258 ? 19.426 8.911 -21.193 1.00 94.31 258 GLY A N 1
ATOM 1983 C CA . GLY A 1 258 ? 18.417 9.879 -20.751 1.00 94.31 258 GLY A CA 1
ATOM 1984 C C . GLY A 1 258 ? 17.694 9.507 -19.451 1.00 94.31 258 GLY A C 1
ATOM 1985 O O . GLY A 1 258 ? 16.660 10.094 -19.130 1.00 94.31 258 GLY A O 1
ATOM 1986 N N . VAL A 1 259 ? 18.214 8.550 -18.675 1.00 97.19 259 VAL A N 1
ATOM 1987 C CA . VAL A 1 259 ? 17.611 8.137 -17.399 1.00 97.19 259 VAL A CA 1
ATOM 1988 C C . VAL A 1 259 ? 17.888 9.187 -16.324 1.00 97.19 259 VAL A C 1
ATOM 1990 O O . VAL A 1 259 ? 19.040 9.505 -16.014 1.00 97.19 259 VAL A O 1
ATOM 1993 N N . GLN A 1 260 ? 16.834 9.681 -15.677 1.00 96.38 260 GLN A N 1
ATOM 1994 C CA . GLN A 1 260 ? 16.965 10.611 -14.562 1.00 96.38 260 GLN A CA 1
ATOM 1995 C C . GLN A 1 260 ? 17.357 9.853 -13.286 1.00 96.38 260 GLN A C 1
ATOM 1997 O O . GLN A 1 260 ? 16.534 9.185 -12.657 1.00 96.38 260 GLN A O 1
ATOM 2002 N N . LEU A 1 261 ? 18.622 9.970 -12.883 1.00 95.56 261 LEU A N 1
ATOM 2003 C CA . LEU A 1 261 ? 19.128 9.395 -11.636 1.00 95.56 261 LEU A CA 1
ATOM 2004 C C . LEU A 1 261 ? 18.781 10.313 -10.456 1.00 95.56 261 LEU A C 1
ATOM 2006 O O . LEU A 1 261 ? 19.233 11.458 -10.408 1.00 95.56 261 LEU A O 1
ATOM 2010 N N . LEU A 1 262 ? 17.991 9.815 -9.507 1.00 91.69 262 LEU A N 1
ATOM 2011 C CA . LEU A 1 262 ? 17.525 10.568 -8.343 1.00 91.69 262 LEU A CA 1
ATOM 2012 C C . LEU A 1 262 ? 18.170 10.048 -7.051 1.00 91.69 262 LEU A C 1
ATOM 2014 O O . LEU A 1 262 ? 18.336 8.833 -6.905 1.00 91.69 262 LEU A O 1
ATOM 2018 N N . PRO A 1 263 ? 18.497 10.930 -6.088 1.00 89.19 263 PRO A N 1
ATOM 2019 C CA . PRO A 1 263 ? 18.820 10.500 -4.733 1.00 89.19 263 PRO A CA 1
ATOM 2020 C C . PRO A 1 263 ? 17.572 9.948 -4.025 1.00 89.19 263 PRO A C 1
ATOM 2022 O O . PRO A 1 263 ? 16.455 10.009 -4.546 1.00 89.19 263 PRO A O 1
ATOM 2025 N N . LEU A 1 264 ? 17.757 9.446 -2.802 1.00 80.81 264 LEU A N 1
ATOM 2026 C CA . LEU A 1 264 ? 16.650 9.104 -1.911 1.00 80.81 264 LEU A CA 1
ATOM 2027 C C . LEU A 1 264 ? 15.693 10.292 -1.745 1.00 80.81 264 LEU A C 1
ATOM 2029 O O . LEU A 1 264 ? 16.095 11.386 -1.350 1.00 80.81 264 LEU A O 1
ATOM 2033 N N . VAL A 1 265 ? 14.420 10.045 -2.030 1.00 76.12 265 VAL A N 1
ATOM 2034 C CA . VAL A 1 265 ? 13.317 10.993 -1.848 1.00 76.12 265 VAL A CA 1
ATOM 2035 C C . VAL A 1 265 ? 12.538 10.662 -0.574 1.00 76.12 265 VAL A C 1
ATOM 2037 O O . VAL A 1 265 ? 12.668 9.564 -0.027 1.00 76.12 265 VAL A O 1
ATOM 2040 N N . SER A 1 266 ? 11.704 11.593 -0.098 1.00 67.56 266 SER A N 1
ATOM 2041 C CA . SER A 1 266 ? 10.780 11.273 0.993 1.00 67.56 266 SER A CA 1
ATOM 2042 C C . SER A 1 266 ? 9.793 10.187 0.564 1.00 67.56 266 SER A C 1
ATOM 2044 O O . SER A 1 266 ? 9.430 10.096 -0.611 1.00 67.56 266 SER A O 1
ATOM 2046 N N . HIS A 1 267 ? 9.342 9.375 1.521 1.00 65.31 267 HIS A N 1
ATOM 2047 C CA . HIS A 1 267 ? 8.408 8.273 1.268 1.00 65.31 267 HIS A CA 1
ATOM 2048 C C . HIS A 1 267 ? 7.134 8.754 0.561 1.00 65.31 267 HIS A C 1
ATOM 2050 O O . HIS A 1 267 ? 6.777 8.212 -0.479 1.00 65.31 267 HIS A O 1
ATOM 2056 N N . ARG A 1 268 ? 6.545 9.865 1.020 1.00 58.16 268 ARG A N 1
ATOM 2057 C CA . ARG A 1 268 ? 5.392 10.503 0.366 1.00 58.16 268 ARG A CA 1
ATOM 2058 C C . ARG A 1 268 ? 5.659 10.863 -1.098 1.00 58.16 268 ARG A C 1
ATOM 2060 O O . ARG A 1 268 ? 4.835 10.597 -1.967 1.00 58.16 268 ARG A O 1
ATOM 2067 N N . SER A 1 269 ? 6.806 11.478 -1.383 1.00 65.31 269 SER A N 1
ATOM 2068 C CA . SER A 1 269 ? 7.169 11.830 -2.762 1.00 65.31 269 SER A CA 1
ATOM 2069 C C . SER A 1 269 ? 7.372 10.577 -3.615 1.00 65.31 269 SER A C 1
ATOM 2071 O O . SER A 1 269 ? 7.007 10.565 -4.786 1.00 65.31 269 SER A O 1
ATOM 2073 N N . PHE A 1 270 ? 7.932 9.518 -3.026 1.00 77.25 270 PHE A N 1
ATOM 2074 C CA . PHE A 1 270 ? 8.135 8.240 -3.695 1.00 77.25 270 PHE A CA 1
ATOM 2075 C C . PHE A 1 270 ? 6.813 7.569 -4.060 1.00 77.25 270 PHE A C 1
ATOM 2077 O O . PHE A 1 270 ? 6.615 7.241 -5.222 1.00 77.25 270 PHE A O 1
ATOM 2084 N N . VAL A 1 271 ? 5.884 7.460 -3.112 1.00 66.38 271 VAL A N 1
ATOM 2085 C CA . VAL A 1 271 ? 4.542 6.907 -3.333 1.00 66.38 271 VAL A CA 1
ATOM 2086 C C . VAL A 1 271 ? 3.795 7.654 -4.443 1.00 66.38 271 VAL A C 1
ATOM 2088 O O . VAL A 1 271 ? 3.245 7.021 -5.340 1.00 66.38 271 VAL A O 1
ATOM 2091 N N . ASN A 1 272 ? 3.852 8.990 -4.460 1.00 67.69 272 ASN A N 1
ATOM 2092 C CA . ASN A 1 272 ? 3.258 9.790 -5.538 1.00 67.69 272 ASN A CA 1
ATOM 2093 C C . ASN A 1 272 ? 3.882 9.500 -6.909 1.00 67.69 272 ASN A C 1
ATOM 2095 O O . ASN A 1 272 ? 3.180 9.460 -7.918 1.00 67.69 272 ASN A O 1
ATOM 2099 N N . MET A 1 273 ? 5.197 9.270 -6.955 1.00 80.19 273 MET A N 1
ATOM 2100 C CA . MET A 1 273 ? 5.858 8.842 -8.186 1.00 80.19 273 MET A CA 1
ATOM 2101 C C . MET A 1 273 ? 5.407 7.446 -8.621 1.00 80.19 273 MET A C 1
ATOM 2103 O O . MET A 1 273 ? 5.207 7.252 -9.814 1.00 80.19 273 MET A O 1
ATOM 2107 N N . LEU A 1 274 ? 5.229 6.501 -7.688 1.00 83.06 274 LEU A N 1
ATOM 2108 C CA . LEU A 1 274 ? 4.721 5.160 -7.999 1.00 83.06 274 LEU A CA 1
ATOM 2109 C C . LEU A 1 274 ? 3.307 5.232 -8.583 1.00 83.06 274 LEU A C 1
ATOM 2111 O O . LEU A 1 274 ? 3.063 4.651 -9.634 1.00 83.06 274 LEU A O 1
ATOM 2115 N N . ALA A 1 275 ? 2.402 5.986 -7.955 1.00 72.31 275 ALA A N 1
ATOM 2116 C CA . ALA A 1 275 ? 1.011 6.110 -8.394 1.00 72.31 275 ALA A CA 1
ATOM 2117 C C . ALA A 1 275 ? 0.868 6.719 -9.800 1.00 72.31 275 ALA A C 1
ATOM 2119 O O . ALA A 1 275 ? 0.017 6.299 -10.581 1.00 72.31 275 ALA A O 1
ATOM 2120 N N . ALA A 1 276 ? 1.733 7.675 -10.150 1.00 78.12 276 ALA A N 1
ATOM 2121 C CA . ALA A 1 276 ? 1.757 8.278 -11.481 1.00 78.12 276 ALA A CA 1
ATOM 2122 C C . ALA A 1 276 ? 2.457 7.403 -12.539 1.00 78.12 276 ALA A C 1
ATOM 2124 O O . ALA A 1 276 ? 2.372 7.704 -13.731 1.00 78.12 276 ALA A O 1
ATOM 2125 N N . ALA A 1 277 ? 3.183 6.355 -12.135 1.00 88.19 277 ALA A N 1
ATOM 2126 C CA . ALA A 1 277 ? 4.059 5.617 -13.033 1.00 88.19 277 ALA A CA 1
ATOM 2127 C C . ALA A 1 277 ? 3.278 4.727 -14.025 1.00 88.19 277 ALA A C 1
ATOM 2129 O O . ALA A 1 277 ? 2.340 4.019 -13.632 1.00 88.19 277 ALA A O 1
ATOM 2130 N N . PRO A 1 278 ? 3.703 4.670 -15.302 1.00 91.00 278 PRO A N 1
ATOM 2131 C CA . PRO A 1 278 ? 3.210 3.688 -16.266 1.00 91.00 278 PRO A CA 1
ATOM 2132 C C . PRO A 1 278 ? 3.638 2.268 -15.869 1.00 91.00 278 PRO A C 1
ATOM 2134 O O . PRO A 1 278 ? 2.892 1.312 -16.038 1.00 91.00 278 PRO A O 1
ATOM 2137 N N . LEU A 1 279 ? 4.831 2.128 -15.285 1.00 95.94 279 LEU A N 1
ATOM 2138 C CA . LEU A 1 279 ? 5.313 0.882 -14.700 1.00 95.94 279 LEU A CA 1
ATOM 2139 C C . LEU A 1 279 ? 6.398 1.140 -13.654 1.00 95.94 279 LEU A C 1
ATOM 2141 O O . LEU A 1 279 ? 7.079 2.172 -13.671 1.00 95.94 279 LEU A O 1
ATOM 2145 N N . VAL A 1 280 ? 6.609 0.148 -12.794 1.00 97.50 280 VAL A N 1
ATOM 2146 C CA . VAL A 1 280 ? 7.657 0.132 -11.772 1.00 97.50 280 VAL A CA 1
ATOM 2147 C C . VAL A 1 280 ? 8.549 -1.095 -11.962 1.00 97.50 280 VAL A C 1
ATOM 2149 O O . VAL A 1 280 ? 8.061 -2.209 -12.122 1.00 97.50 280 VAL A O 1
ATOM 2152 N N . ILE A 1 281 ? 9.871 -0.926 -11.909 1.00 97.88 281 ILE A N 1
ATOM 2153 C CA . ILE A 1 281 ? 10.832 -2.034 -11.814 1.00 97.88 281 ILE A CA 1
ATOM 2154 C C . ILE A 1 281 ? 11.490 -1.970 -10.441 1.00 97.88 281 ILE A C 1
ATOM 2156 O O . ILE A 1 281 ? 12.205 -1.013 -10.134 1.00 97.88 281 ILE A O 1
ATOM 2160 N N . THR A 1 282 ? 11.284 -2.991 -9.608 1.00 96.19 282 THR A N 1
ATOM 2161 C CA . THR A 1 282 ? 11.865 -2.993 -8.261 1.00 96.19 282 THR A CA 1
ATOM 2162 C C . THR A 1 282 ? 12.289 -4.359 -7.754 1.00 96.19 282 THR A C 1
ATOM 2164 O O . THR A 1 282 ? 11.777 -5.371 -8.206 1.00 96.19 282 THR A O 1
ATOM 2167 N N . ASP A 1 283 ? 13.224 -4.416 -6.805 1.00 94.00 283 ASP A N 1
ATOM 2168 C CA . ASP A 1 283 ? 13.503 -5.611 -5.996 1.00 94.00 283 ASP A CA 1
ATOM 2169 C C . ASP A 1 283 ? 13.068 -5.475 -4.521 1.00 94.00 283 ASP A C 1
ATOM 2171 O O . ASP A 1 283 ? 13.272 -6.397 -3.720 1.00 94.00 283 ASP A O 1
ATOM 2175 N N . GLY A 1 284 ? 12.444 -4.346 -4.166 1.00 86.06 284 GLY A N 1
ATOM 2176 C CA . GLY A 1 284 ? 11.974 -4.038 -2.820 1.00 86.06 284 GLY A CA 1
ATOM 2177 C C . GLY A 1 284 ? 10.658 -4.738 -2.483 1.00 86.06 284 GLY A C 1
ATOM 2178 O O . GLY A 1 284 ? 9.687 -4.639 -3.224 1.00 86.06 284 GLY A O 1
ATOM 2179 N N . GLY A 1 285 ? 10.608 -5.414 -1.331 1.00 73.44 285 GLY A N 1
ATOM 2180 C CA . GLY A 1 285 ? 9.386 -6.081 -0.859 1.00 73.44 285 GLY A CA 1
ATOM 2181 C C . GLY A 1 285 ? 8.293 -5.102 -0.418 1.00 73.44 285 GLY A C 1
ATOM 2182 O O . GLY A 1 285 ? 7.135 -5.315 -0.732 1.00 73.44 285 GLY A O 1
ATOM 2183 N N . SER A 1 286 ? 8.650 -4.004 0.252 1.00 75.06 286 SER A N 1
ATOM 2184 C CA . SER A 1 286 ? 7.670 -2.976 0.642 1.00 75.06 286 SER A CA 1
ATOM 2185 C C . SER A 1 286 ? 7.125 -2.213 -0.567 1.00 75.06 286 SER A C 1
ATOM 2187 O O . SER A 1 286 ? 5.935 -1.945 -0.638 1.00 75.06 286 SER A O 1
ATOM 2189 N N . ILE A 1 287 ? 7.978 -1.946 -1.563 1.00 85.56 287 ILE A N 1
ATOM 2190 C CA . ILE A 1 287 ? 7.561 -1.299 -2.817 1.00 85.56 287 ILE A CA 1
ATOM 2191 C C . ILE A 1 287 ? 6.617 -2.223 -3.601 1.00 85.56 287 ILE A C 1
ATOM 2193 O O . ILE A 1 287 ? 5.659 -1.742 -4.196 1.00 85.56 287 ILE A O 1
ATOM 2197 N N . GLN A 1 288 ? 6.844 -3.546 -3.569 1.00 85.31 288 GLN A N 1
ATOM 2198 C CA . GLN A 1 288 ? 5.901 -4.528 -4.117 1.00 85.31 288 GLN A CA 1
ATOM 2199 C C . GLN A 1 288 ? 4.508 -4.374 -3.486 1.00 85.31 288 GLN A C 1
ATOM 2201 O O . GLN A 1 288 ? 3.530 -4.337 -4.223 1.00 85.31 288 GLN A O 1
ATOM 2206 N N . GLU A 1 289 ? 4.412 -4.270 -2.158 1.00 72.00 289 GLU A N 1
ATOM 2207 C CA . GLU A 1 289 ? 3.126 -4.105 -1.461 1.00 72.00 289 GLU A CA 1
ATOM 2208 C C . GLU A 1 289 ? 2.441 -2.787 -1.820 1.00 72.00 289 GLU A C 1
ATOM 2210 O O . GLU A 1 289 ? 1.258 -2.773 -2.143 1.00 72.00 289 GLU A O 1
ATOM 2215 N N . GLU A 1 290 ? 3.187 -1.682 -1.822 1.00 71.75 290 GLU A N 1
ATOM 2216 C CA . GLU A 1 290 ? 2.661 -0.365 -2.193 1.00 71.75 290 GLU A CA 1
ATOM 2217 C C . GLU A 1 290 ? 2.148 -0.362 -3.635 1.00 71.75 290 GLU A C 1
ATOM 2219 O O . GLU A 1 290 ? 1.044 0.104 -3.897 1.00 71.75 290 GLU A O 1
ATOM 2224 N N . CYS A 1 291 ? 2.899 -0.938 -4.575 1.00 83.50 291 CYS A N 1
ATOM 2225 C CA . CYS A 1 291 ? 2.455 -1.008 -5.962 1.00 83.50 291 CYS A CA 1
ATOM 2226 C C . CYS A 1 291 ? 1.276 -1.968 -6.143 1.00 83.50 291 CYS A C 1
ATOM 2228 O O . CYS A 1 291 ? 0.392 -1.675 -6.941 1.00 83.50 291 CYS A O 1
ATOM 2230 N N . ALA A 1 292 ? 1.223 -3.081 -5.400 1.00 77.75 292 ALA A N 1
ATOM 2231 C CA . ALA A 1 292 ? 0.063 -3.974 -5.359 1.00 77.75 292 ALA A CA 1
ATOM 2232 C C . ALA A 1 292 ? -1.203 -3.221 -4.923 1.00 77.75 292 ALA A C 1
ATOM 2234 O O . ALA A 1 292 ? -2.247 -3.355 -5.555 1.00 77.75 292 ALA A O 1
ATOM 2235 N N . LEU A 1 293 ? -1.084 -2.371 -3.900 1.00 66.50 293 LEU A N 1
ATOM 2236 C CA . LEU A 1 293 ? -2.176 -1.541 -3.390 1.00 66.50 293 LEU A CA 1
ATOM 2237 C C . LEU A 1 293 ? -2.545 -0.371 -4.304 1.00 66.50 293 LEU A C 1
ATOM 2239 O O . LEU A 1 293 ? -3.703 0.016 -4.328 1.00 66.50 293 LEU A O 1
ATOM 2243 N N . LEU A 1 294 ? -1.595 0.193 -5.049 1.00 68.88 294 LEU A N 1
ATOM 2244 C CA . LEU A 1 294 ? -1.858 1.247 -6.039 1.00 68.88 294 LEU A CA 1
ATOM 2245 C C . LEU A 1 294 ? -2.309 0.680 -7.395 1.00 68.88 294 LEU A C 1
ATOM 2247 O O . LEU A 1 294 ? -2.670 1.434 -8.294 1.00 68.88 294 LEU A O 1
ATOM 2251 N N . GLY A 1 295 ? -2.229 -0.643 -7.562 1.00 78.94 295 GLY A N 1
ATOM 2252 C CA . GLY A 1 295 ? -2.500 -1.348 -8.810 1.00 78.94 295 GLY A CA 1
ATOM 2253 C C . GLY A 1 295 ? -1.565 -0.985 -9.966 1.00 78.94 295 GLY A C 1
ATOM 2254 O O . GLY A 1 295 ? -1.877 -1.180 -11.139 1.00 78.94 295 GLY A O 1
ATOM 2255 N N . VAL A 1 296 ? -0.379 -0.472 -9.645 1.00 87.69 296 VAL A N 1
ATOM 2256 C CA . VAL A 1 296 ? 0.615 -0.059 -10.635 1.00 87.69 296 VAL A CA 1
ATOM 2257 C C . VAL A 1 296 ? 1.313 -1.301 -11.204 1.00 87.69 296 VAL A C 1
ATOM 2259 O O . VAL A 1 296 ? 1.767 -2.145 -10.418 1.00 87.69 296 VAL A O 1
ATOM 2262 N N . PRO A 1 297 ? 1.449 -1.429 -12.538 1.00 94.75 297 PRO A N 1
ATOM 2263 C CA . PRO A 1 297 ? 2.214 -2.505 -13.157 1.00 94.75 297 PRO A CA 1
ATOM 2264 C C . PRO A 1 297 ? 3.631 -2.571 -12.594 1.00 94.75 297 PRO A C 1
ATOM 2266 O O . PRO A 1 297 ? 4.396 -1.612 -12.691 1.00 94.75 297 PRO A O 1
ATOM 2269 N N . THR A 1 298 ? 4.015 -3.714 -12.030 1.00 96.81 298 THR A N 1
ATOM 2270 C CA . THR A 1 298 ? 5.295 -3.857 -11.332 1.00 96.81 298 THR A CA 1
ATOM 2271 C C . THR A 1 298 ? 6.073 -5.078 -11.794 1.00 96.81 298 THR A C 1
ATOM 2273 O O 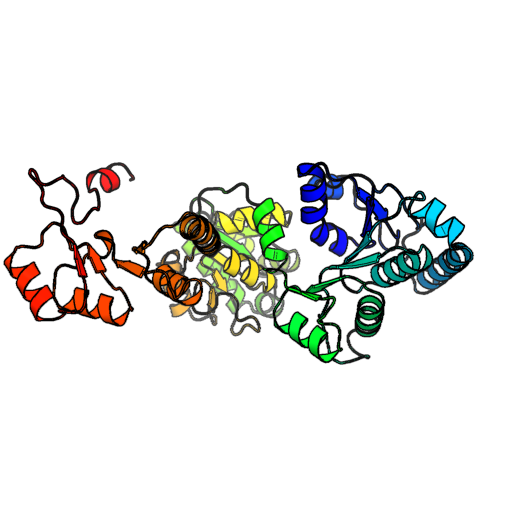. THR A 1 298 ? 5.678 -6.219 -11.564 1.00 96.81 298 THR A O 1
ATOM 2276 N N . LEU A 1 299 ? 7.250 -4.854 -12.372 1.00 97.44 299 LEU A N 1
ATOM 2277 C CA . LEU A 1 299 ? 8.217 -5.902 -12.667 1.00 97.44 299 LEU A CA 1
ATOM 2278 C C . LEU A 1 299 ? 9.131 -6.116 -11.460 1.00 97.44 299 LEU A C 1
ATOM 2280 O O . LEU A 1 299 ? 10.090 -5.375 -11.225 1.00 97.44 299 LEU A O 1
ATOM 2284 N N . LEU A 1 300 ? 8.866 -7.180 -10.713 1.00 96.75 300 LEU A N 1
ATOM 2285 C CA . LEU A 1 300 ? 9.652 -7.550 -9.549 1.00 96.75 300 LEU A CA 1
ATOM 2286 C C . LEU A 1 300 ? 10.957 -8.231 -9.992 1.00 96.75 300 LEU A C 1
ATOM 2288 O O . LEU A 1 300 ? 10.963 -9.358 -10.497 1.00 96.75 300 LEU A O 1
ATOM 2292 N N . TRP A 1 301 ? 12.090 -7.557 -9.791 1.00 96.38 301 TRP A N 1
ATOM 2293 C CA . TRP A 1 301 ? 13.442 -7.970 -10.177 1.00 96.38 301 TRP A CA 1
ATOM 2294 C C . TRP A 1 301 ? 14.028 -9.038 -9.239 1.00 96.38 301 TRP A C 1
ATOM 2296 O O . TRP A 1 301 ? 15.100 -8.889 -8.642 1.00 96.38 301 TRP A O 1
ATOM 2306 N N . ARG A 1 302 ? 13.286 -10.139 -9.086 1.00 92.69 302 ARG A N 1
ATOM 2307 C CA . ARG A 1 302 ? 13.576 -11.247 -8.174 1.00 92.69 302 ARG A CA 1
ATOM 2308 C C . ARG A 1 302 ? 13.325 -12.596 -8.852 1.00 92.69 302 ARG A C 1
ATOM 2310 O O . ARG A 1 302 ? 12.482 -12.730 -9.738 1.00 92.69 302 ARG A O 1
ATOM 2317 N N . ALA A 1 303 ? 14.036 -13.629 -8.397 1.00 88.12 303 ALA A N 1
ATOM 2318 C CA . ALA A 1 303 ? 13.727 -15.017 -8.761 1.00 88.12 303 ALA A CA 1
ATOM 2319 C C . ALA A 1 303 ? 12.500 -15.565 -8.016 1.00 88.12 303 ALA A C 1
ATOM 2321 O O . ALA A 1 303 ? 11.758 -16.381 -8.562 1.00 88.12 303 ALA A O 1
ATOM 2322 N N . ARG A 1 304 ? 12.325 -15.143 -6.761 1.00 85.62 304 ARG A N 1
ATOM 2323 C CA . ARG A 1 304 ? 11.266 -15.562 -5.838 1.00 85.62 304 ARG A CA 1
ATOM 2324 C C . ARG A 1 304 ? 10.932 -14.392 -4.915 1.00 85.62 304 ARG A C 1
ATOM 2326 O O . ARG A 1 304 ? 11.812 -13.572 -4.642 1.00 85.62 304 ARG A O 1
ATOM 2333 N N . THR A 1 305 ? 9.704 -14.350 -4.419 1.00 81.50 305 THR A N 1
ATOM 2334 C CA . THR A 1 305 ? 9.273 -13.426 -3.367 1.00 81.50 305 THR A CA 1
ATOM 2335 C C . THR A 1 305 ? 8.501 -14.199 -2.304 1.00 81.50 305 THR A C 1
ATOM 2337 O O . THR A 1 305 ? 7.826 -15.178 -2.611 1.00 81.50 305 THR A O 1
ATOM 2340 N N . GLU A 1 306 ? 8.673 -13.789 -1.057 1.00 73.12 306 GLU A N 1
ATOM 2341 C CA . GLU A 1 306 ? 7.946 -14.253 0.123 1.00 73.12 306 GLU A CA 1
ATOM 2342 C C . GLU A 1 306 ? 6.561 -13.603 0.258 1.00 73.12 306 GLU A C 1
ATOM 2344 O O . GLU A 1 306 ? 5.758 -14.055 1.068 1.00 73.12 306 GLU A O 1
ATOM 2349 N N . ARG A 1 307 ? 6.294 -12.550 -0.526 1.00 69.31 307 ARG A N 1
ATOM 2350 C CA . ARG A 1 307 ? 5.076 -11.740 -0.457 1.00 69.31 307 ARG A CA 1
ATOM 2351 C C . ARG A 1 307 ? 4.132 -12.083 -1.611 1.00 69.31 307 ARG A C 1
ATOM 2353 O O . ARG A 1 307 ? 4.563 -11.951 -2.762 1.00 69.31 307 ARG A O 1
ATOM 2360 N N . PRO A 1 308 ? 2.887 -12.519 -1.347 1.00 73.38 308 PRO A N 1
ATOM 2361 C CA . PRO A 1 308 ? 1.913 -12.817 -2.395 1.00 73.38 308 PRO A CA 1
ATOM 2362 C C . PRO A 1 308 ? 1.314 -11.554 -3.035 1.00 73.38 308 PRO A C 1
ATOM 2364 O O . PRO A 1 308 ? 0.638 -11.654 -4.053 1.00 73.38 308 PRO A O 1
ATOM 2367 N N . ASP A 1 309 ? 1.561 -10.375 -2.463 1.00 72.19 309 ASP A N 1
ATOM 2368 C CA . ASP A 1 309 ? 0.907 -9.117 -2.818 1.00 72.19 309 ASP A CA 1
ATOM 2369 C C . ASP A 1 309 ? 1.098 -8.760 -4.296 1.00 72.19 309 ASP A C 1
ATOM 2371 O O . ASP A 1 309 ? 2.226 -8.618 -4.784 1.00 72.19 309 ASP A O 1
ATOM 2375 N N . GLY A 1 310 ? -0.028 -8.659 -5.007 1.00 73.06 310 GLY A N 1
ATOM 2376 C CA . GLY A 1 310 ? -0.104 -8.325 -6.428 1.00 73.06 310 GLY A CA 1
ATOM 2377 C C . GLY A 1 310 ? 0.408 -9.405 -7.388 1.00 73.06 310 GLY A C 1
ATOM 2378 O O . GLY A 1 310 ? 0.309 -9.211 -8.600 1.00 73.06 310 GLY A O 1
ATOM 2379 N N . LEU A 1 311 ? 0.941 -10.535 -6.899 1.00 80.31 311 LEU A N 1
ATOM 2380 C CA . LEU A 1 311 ? 1.339 -11.644 -7.770 1.00 80.31 311 LEU A CA 1
ATOM 2381 C C . LEU A 1 311 ? 0.121 -12.175 -8.531 1.00 80.31 311 LEU A C 1
ATOM 2383 O O . LEU A 1 311 ? -0.968 -12.272 -7.976 1.00 80.31 311 LEU A O 1
ATOM 2387 N N . ASP A 1 312 ? 0.323 -12.498 -9.808 1.00 72.69 312 ASP A N 1
ATOM 2388 C CA . ASP A 1 312 ? -0.723 -12.937 -10.747 1.00 72.69 312 ASP A CA 1
ATOM 2389 C C . ASP A 1 312 ? -1.803 -11.876 -11.058 1.00 72.69 312 ASP A C 1
ATOM 2391 O O . ASP A 1 312 ? -2.748 -12.154 -11.795 1.00 72.69 312 ASP A O 1
ATOM 2395 N N . ALA A 1 313 ? -1.629 -10.648 -10.560 1.00 81.12 313 ALA A N 1
ATOM 2396 C CA . ALA A 1 313 ? -2.413 -9.471 -10.913 1.00 81.12 313 ALA A CA 1
ATOM 2397 C C . ALA A 1 313 ? -1.487 -8.401 -11.515 1.00 81.12 313 ALA A C 1
ATOM 2399 O O . ALA A 1 313 ? -1.087 -8.515 -12.673 1.00 81.12 313 ALA A O 1
ATOM 2400 N N . ASN A 1 314 ? -1.097 -7.392 -10.731 1.00 88.31 314 ASN A N 1
ATOM 2401 C CA . ASN A 1 314 ? -0.294 -6.268 -11.205 1.00 88.31 314 ASN A CA 1
ATOM 2402 C C . ASN A 1 314 ? 1.218 -6.395 -10.986 1.00 88.31 314 ASN A C 1
ATOM 2404 O O . ASN A 1 314 ? 1.983 -5.559 -11.466 1.00 88.31 314 ASN A O 1
ATOM 2408 N N . VAL A 1 315 ? 1.676 -7.440 -10.295 1.00 93.75 315 VAL A N 1
ATOM 2409 C CA . VAL A 1 315 ? 3.093 -7.707 -10.030 1.00 93.75 315 VAL A CA 1
ATOM 2410 C C . VAL A 1 315 ? 3.547 -8.961 -10.777 1.00 93.75 315 VAL A C 1
ATOM 2412 O O . VAL A 1 315 ? 3.041 -10.064 -10.567 1.00 93.75 315 VAL A O 1
ATOM 2415 N N . VAL A 1 316 ? 4.589 -8.817 -11.597 1.00 95.81 316 VAL A N 1
ATOM 2416 C CA . VAL A 1 316 ? 5.199 -9.906 -12.367 1.00 95.81 316 VAL A CA 1
ATOM 2417 C C . VAL A 1 316 ? 6.614 -10.185 -11.875 1.00 95.81 316 VAL A C 1
ATOM 2419 O O . VAL A 1 316 ? 7.493 -9.325 -11.908 1.00 95.81 316 VAL A O 1
ATOM 2422 N N . LEU A 1 317 ? 6.882 -11.429 -11.469 1.00 95.25 317 LEU A N 1
ATOM 2423 C CA . LEU A 1 317 ? 8.241 -11.884 -11.164 1.00 95.25 317 LEU A CA 1
ATOM 2424 C C . LEU A 1 317 ? 9.067 -11.990 -12.447 1.00 95.25 317 LEU A C 1
ATOM 2426 O O . LEU A 1 317 ? 8.829 -12.874 -13.271 1.00 95.25 317 LEU A O 1
ATOM 2430 N N . SER A 1 318 ? 10.114 -11.173 -12.569 1.00 95.19 318 SER A N 1
ATOM 2431 C CA . SER A 1 318 ? 10.984 -11.199 -13.747 1.00 95.19 318 SER A CA 1
ATOM 2432 C C . SER A 1 318 ? 11.681 -12.549 -13.914 1.00 95.19 318 SER A C 1
ATOM 2434 O O . SER A 1 318 ? 12.002 -12.954 -15.034 1.00 95.19 318 SER A O 1
ATOM 2436 N N . LYS A 1 319 ? 11.982 -13.237 -12.798 1.00 94.12 319 LYS A N 1
ATOM 2437 C CA . LYS A 1 319 ? 12.825 -14.448 -12.741 1.00 94.12 319 LYS A CA 1
ATOM 2438 C C . LYS A 1 319 ? 14.157 -14.276 -13.484 1.00 94.12 319 LYS A C 1
ATOM 2440 O O . LYS A 1 319 ? 14.795 -15.255 -13.872 1.00 94.12 319 LYS A O 1
ATOM 2445 N N . TYR A 1 320 ? 14.554 -13.022 -13.709 1.00 93.19 320 TYR A N 1
ATOM 2446 C CA . TYR A 1 320 ? 15.631 -12.598 -14.596 1.00 93.19 320 TYR A CA 1
ATOM 2447 C C . TYR A 1 320 ? 15.544 -13.171 -16.025 1.00 93.19 320 TYR A C 1
ATOM 2449 O O . TYR A 1 320 ? 16.568 -13.254 -16.705 1.00 93.19 320 TYR A O 1
ATOM 2457 N N . ARG A 1 321 ? 14.362 -13.590 -16.494 1.00 94.56 321 ARG A N 1
ATOM 2458 C CA . ARG A 1 321 ? 14.158 -14.207 -17.812 1.00 94.56 321 ARG A CA 1
ATOM 2459 C C . ARG A 1 321 ? 13.913 -13.129 -18.872 1.00 94.56 321 ARG A C 1
ATOM 2461 O O . ARG A 1 321 ? 12.963 -12.364 -18.717 1.00 94.56 321 ARG A O 1
ATOM 2468 N N . PRO A 1 322 ? 14.711 -13.069 -19.956 1.00 92.56 322 PRO A N 1
ATOM 2469 C CA . PRO A 1 322 ? 14.548 -12.056 -21.000 1.00 92.56 322 PRO A CA 1
ATOM 2470 C C . PRO A 1 322 ? 13.140 -12.006 -21.597 1.00 92.56 322 PRO A C 1
ATOM 2472 O O . PRO A 1 322 ? 12.620 -10.921 -21.813 1.00 92.56 322 PRO A O 1
ATOM 2475 N N . GLN A 1 323 ? 12.507 -13.163 -21.799 1.00 93.69 323 GLN A N 1
ATOM 2476 C CA . GLN A 1 323 ? 11.167 -13.265 -22.380 1.00 93.69 323 GLN A CA 1
ATOM 2477 C C . GLN A 1 323 ? 10.108 -12.648 -21.464 1.00 93.69 323 GLN A C 1
ATOM 2479 O O . GLN A 1 323 ? 9.276 -11.880 -21.926 1.00 93.69 323 GLN A O 1
ATOM 2484 N N . THR A 1 324 ? 10.168 -12.936 -20.161 1.00 94.06 324 THR A N 1
ATOM 2485 C CA . THR A 1 324 ? 9.239 -12.370 -19.171 1.00 94.06 324 THR A CA 1
ATOM 2486 C C . THR A 1 324 ? 9.411 -10.858 -19.055 1.00 94.06 324 THR A C 1
ATOM 2488 O O . THR A 1 324 ? 8.428 -10.130 -19.030 1.00 94.06 324 THR A O 1
ATOM 2491 N N . ILE A 1 325 ? 10.660 -10.385 -19.032 1.00 95.44 325 ILE A N 1
ATOM 2492 C CA . ILE A 1 325 ? 10.978 -8.953 -18.973 1.00 95.44 325 ILE A CA 1
ATOM 2493 C C . ILE A 1 325 ? 10.466 -8.235 -20.228 1.00 95.44 325 ILE A C 1
ATOM 2495 O O . ILE A 1 325 ? 9.822 -7.198 -20.115 1.00 95.44 325 ILE A O 1
ATOM 2499 N N . ALA A 1 326 ? 10.731 -8.787 -21.414 1.00 93.56 326 ALA A N 1
ATOM 2500 C CA . ALA A 1 326 ? 10.294 -8.202 -22.678 1.00 93.56 326 ALA A CA 1
ATOM 2501 C C . ALA A 1 326 ? 8.765 -8.189 -22.807 1.00 93.56 326 ALA A C 1
ATOM 2503 O O . ALA A 1 326 ? 8.209 -7.166 -23.185 1.00 93.56 326 ALA A O 1
ATOM 2504 N N . ALA A 1 327 ? 8.091 -9.284 -22.440 1.00 93.31 327 ALA A N 1
ATOM 2505 C CA . ALA A 1 327 ? 6.633 -9.370 -22.476 1.00 93.31 327 ALA A CA 1
ATOM 2506 C C . ALA A 1 327 ? 5.965 -8.365 -21.527 1.00 93.31 327 ALA A C 1
ATOM 2508 O O . ALA A 1 327 ? 4.957 -7.775 -21.889 1.00 93.31 327 ALA A O 1
ATOM 2509 N N . PHE A 1 328 ? 6.532 -8.153 -20.335 1.00 94.81 328 PHE A N 1
ATOM 2510 C CA . PHE A 1 328 ? 6.026 -7.147 -19.402 1.00 94.81 328 PHE A CA 1
ATOM 2511 C C . PHE A 1 328 ? 6.213 -5.720 -19.936 1.00 94.81 328 PHE A C 1
ATOM 2513 O O . PHE A 1 328 ? 5.302 -4.912 -19.854 1.00 94.81 328 PHE A O 1
ATOM 2520 N N . ILE A 1 329 ? 7.389 -5.404 -20.487 1.00 93.69 329 ILE A N 1
ATOM 2521 C CA . ILE A 1 329 ? 7.693 -4.048 -20.979 1.00 93.69 329 ILE A CA 1
ATOM 2522 C C . ILE A 1 329 ? 6.916 -3.707 -22.251 1.00 93.69 329 ILE A C 1
ATOM 2524 O O . ILE A 1 329 ? 6.615 -2.541 -22.471 1.00 93.69 329 ILE A O 1
ATOM 2528 N N . ALA A 1 330 ? 6.603 -4.701 -23.084 1.00 92.06 330 ALA A N 1
ATOM 2529 C CA . ALA A 1 330 ? 5.841 -4.489 -24.311 1.00 92.06 330 ALA A CA 1
ATOM 2530 C C . ALA A 1 330 ? 4.394 -4.041 -24.046 1.00 92.06 330 ALA A C 1
ATOM 2532 O O . ALA A 1 330 ? 3.841 -3.304 -24.853 1.00 92.06 330 ALA A O 1
ATOM 2533 N N . ASP A 1 331 ? 3.798 -4.490 -22.939 1.00 89.44 331 ASP A N 1
ATOM 2534 C CA . ASP A 1 331 ? 2.418 -4.176 -22.564 1.00 89.44 331 ASP A CA 1
ATOM 2535 C C . ASP A 1 331 ? 2.269 -4.162 -21.028 1.00 89.44 331 ASP A C 1
ATOM 2537 O O . ASP A 1 331 ? 1.797 -5.135 -20.427 1.00 89.44 331 ASP A O 1
ATOM 2541 N N . PRO A 1 332 ? 2.745 -3.095 -20.357 1.00 89.25 332 PRO A N 1
ATOM 2542 C CA . PRO A 1 332 ? 2.634 -2.968 -18.908 1.00 89.25 332 PRO A CA 1
ATOM 2543 C C . PRO A 1 332 ? 1.187 -2.718 -18.466 1.00 89.25 332 PRO A C 1
ATOM 2545 O O . PRO A 1 332 ? 0.799 -3.176 -17.393 1.00 89.25 332 PRO A O 1
ATOM 2548 N N . GLU A 1 333 ? 0.375 -2.048 -19.289 1.00 85.38 333 GLU A N 1
ATOM 2549 C CA . GLU A 1 333 ? -1.014 -1.696 -18.962 1.00 85.38 333 GLU A CA 1
ATOM 2550 C C . GLU A 1 333 ? -1.913 -2.920 -18.792 1.00 85.38 333 GLU A C 1
ATOM 2552 O O . GLU A 1 333 ? -2.810 -2.904 -17.951 1.00 85.38 333 GLU A O 1
ATOM 2557 N N . ARG A 1 334 ? -1.608 -4.038 -19.461 1.00 84.12 334 ARG A N 1
ATOM 2558 C CA . ARG A 1 334 ? -2.242 -5.335 -19.180 1.00 84.12 334 ARG A CA 1
ATOM 2559 C C . ARG A 1 334 ? -2.210 -5.741 -17.703 1.00 84.12 334 ARG A C 1
ATOM 2561 O O . ARG A 1 334 ? -3.068 -6.503 -17.259 1.00 84.12 334 ARG A O 1
ATOM 2568 N N . TYR A 1 335 ? -1.205 -5.289 -16.962 1.00 86.75 335 TYR A N 1
ATOM 2569 C CA . TYR A 1 335 ? -1.035 -5.594 -15.546 1.00 86.75 335 TYR A CA 1
ATOM 2570 C C . TYR A 1 335 ? -1.550 -4.469 -14.648 1.00 86.75 335 TYR A C 1
ATOM 2572 O O . TYR A 1 335 ? -1.421 -4.573 -13.437 1.00 86.75 335 TYR A O 1
ATOM 2580 N N . ARG A 1 336 ? -2.115 -3.380 -15.174 1.00 84.31 336 ARG A N 1
ATOM 2581 C CA . ARG A 1 336 ? -2.638 -2.320 -14.315 1.00 84.31 336 ARG A CA 1
ATOM 2582 C C . ARG A 1 336 ? -3.946 -2.784 -13.690 1.00 84.31 336 ARG A C 1
ATOM 2584 O O . ARG A 1 336 ? -4.885 -3.164 -14.381 1.00 84.31 336 ARG A O 1
ATOM 2591 N N . THR A 1 337 ? -4.015 -2.726 -12.369 1.00 72.75 337 THR A N 1
ATOM 2592 C CA . THR A 1 337 ? -5.265 -2.884 -11.626 1.00 72.75 337 THR A CA 1
ATOM 2593 C C . THR A 1 337 ? -5.642 -1.536 -11.017 1.00 72.75 337 THR A C 1
ATOM 2595 O O . THR A 1 337 ? -4.803 -0.653 -10.873 1.00 72.75 337 THR A O 1
ATOM 2598 N N . LYS A 1 338 ? -6.915 -1.325 -10.686 1.00 64.44 338 LYS A N 1
ATOM 2599 C CA . LYS A 1 338 ? -7.366 -0.101 -10.003 1.00 64.44 338 LYS A CA 1
ATOM 2600 C C . LYS A 1 338 ? -8.008 -0.421 -8.649 1.00 64.44 338 LYS A C 1
ATOM 2602 O O . LYS A 1 338 ? -9.202 -0.210 -8.460 1.00 64.44 338 LYS A O 1
ATOM 2607 N N . PRO A 1 339 ? -7.253 -1.007 -7.707 1.00 55.91 339 PRO A N 1
ATOM 2608 C CA . PRO A 1 339 ? -7.793 -1.533 -6.455 1.00 55.91 339 PRO A CA 1
ATOM 2609 C C . PRO A 1 339 ? -8.433 -0.468 -5.550 1.00 55.91 339 PRO A C 1
ATOM 2611 O O . PRO A 1 339 ? -9.390 -0.804 -4.861 1.00 55.91 339 PRO A O 1
ATOM 2614 N N . SER A 1 340 ? -7.979 0.793 -5.570 1.00 54.00 340 SER A N 1
ATOM 2615 C CA . SER A 1 340 ? -8.613 1.879 -4.802 1.00 54.00 340 SER A CA 1
ATOM 2616 C C . SER A 1 340 ? -9.985 2.269 -5.364 1.00 54.00 340 SER A C 1
ATOM 2618 O O . SER A 1 340 ? -10.951 2.309 -4.611 1.00 54.00 340 SER A O 1
ATOM 2620 N N . GLU A 1 341 ? -10.107 2.429 -6.690 1.00 63.06 341 GLU A N 1
ATOM 2621 C CA . GLU A 1 341 ? -11.401 2.693 -7.344 1.00 63.06 341 GLU A CA 1
ATOM 2622 C C . GLU A 1 341 ? -12.398 1.548 -7.100 1.00 63.06 341 GLU A C 1
ATOM 2624 O O . GLU A 1 341 ? -13.592 1.791 -6.969 1.00 63.06 341 GLU A O 1
ATOM 2629 N N . LEU A 1 342 ? -11.924 0.299 -7.000 1.00 64.81 342 LEU A N 1
ATOM 2630 C CA . LEU A 1 342 ? -12.783 -0.851 -6.701 1.00 64.81 342 LEU A CA 1
ATOM 2631 C C . LEU A 1 342 ? -13.329 -0.819 -5.268 1.00 64.81 342 LEU A C 1
ATOM 2633 O O . LEU A 1 342 ? -14.480 -1.195 -5.056 1.00 64.81 342 LEU A O 1
ATOM 2637 N N . VAL A 1 343 ? -12.534 -0.380 -4.287 1.00 59.06 343 VAL A N 1
ATOM 2638 C CA . VAL A 1 343 ? -13.004 -0.228 -2.900 1.00 59.06 343 VAL A CA 1
ATOM 2639 C C . VAL A 1 343 ? -14.018 0.908 -2.808 1.00 59.06 343 VAL A C 1
ATOM 2641 O O . VAL A 1 343 ? -15.102 0.696 -2.266 1.00 59.06 343 VAL A O 1
ATOM 2644 N N . ASP A 1 344 ? -13.715 2.064 -3.397 1.00 68.88 344 ASP A N 1
ATOM 2645 C CA . ASP A 1 344 ? -14.624 3.213 -3.413 1.00 68.88 344 ASP A CA 1
ATOM 2646 C C . ASP A 1 344 ? -15.930 2.889 -4.148 1.00 68.88 344 ASP A C 1
ATOM 2648 O O . ASP A 1 344 ? -17.013 3.218 -3.666 1.00 68.88 344 ASP A O 1
ATOM 2652 N N . ALA A 1 345 ? -15.854 2.168 -5.272 1.00 71.62 345 ALA A N 1
ATOM 2653 C CA . ALA A 1 345 ? -17.025 1.709 -6.012 1.00 71.62 345 ALA A CA 1
ATOM 2654 C C . ALA A 1 345 ? -17.899 0.759 -5.184 1.00 71.62 345 ALA A C 1
ATOM 2656 O O . ALA A 1 345 ? -19.124 0.863 -5.233 1.00 71.62 345 ALA A O 1
ATOM 2657 N N . LEU A 1 346 ? -17.299 -0.151 -4.407 1.00 64.38 346 LEU A N 1
ATOM 2658 C CA . LEU A 1 346 ? -18.049 -1.047 -3.526 1.00 64.38 346 LEU A CA 1
ATOM 2659 C C . LEU A 1 346 ? -18.696 -0.283 -2.367 1.00 64.38 346 LEU A C 1
ATOM 2661 O O . LEU A 1 346 ? -19.869 -0.511 -2.091 1.00 64.38 346 LEU A O 1
ATOM 2665 N N . LEU A 1 347 ? -17.979 0.644 -1.726 1.00 62.38 347 LEU A N 1
ATOM 2666 C CA . LEU A 1 347 ? -18.535 1.475 -0.653 1.00 62.38 347 LEU A CA 1
ATOM 2667 C C . LEU A 1 347 ? -19.702 2.332 -1.155 1.00 62.38 347 LEU A C 1
ATOM 2669 O O . LEU A 1 347 ? -20.774 2.322 -0.552 1.00 62.38 347 LEU A O 1
ATOM 2673 N N . PHE A 1 348 ? -19.523 2.999 -2.297 1.00 78.06 348 PHE A N 1
ATOM 2674 C CA . PHE A 1 348 ? -20.574 3.779 -2.943 1.00 78.06 348 PHE A CA 1
ATOM 2675 C C . PHE A 1 348 ? -21.784 2.915 -3.313 1.00 78.06 348 PHE A C 1
ATOM 2677 O O . PHE A 1 348 ? -22.927 3.318 -3.099 1.00 78.06 348 PHE A O 1
ATOM 2684 N N . LEU A 1 349 ? -21.550 1.705 -3.831 1.00 79.88 349 LEU A N 1
ATOM 2685 C CA . LEU A 1 349 ? -22.622 0.762 -4.121 1.00 79.88 349 LEU A CA 1
ATOM 2686 C C . LEU A 1 349 ? -23.385 0.373 -2.849 1.00 79.88 349 LEU A C 1
ATOM 2688 O O . LEU A 1 349 ? -24.611 0.360 -2.873 1.00 79.88 349 LEU A O 1
ATOM 2692 N N . GLY A 1 350 ? -22.689 0.128 -1.736 1.00 64.06 350 GLY A N 1
ATOM 2693 C CA . GLY A 1 350 ? -23.308 -0.111 -0.432 1.00 64.06 350 GLY A CA 1
ATOM 2694 C C . GLY A 1 350 ? -24.248 1.019 -0.005 1.00 64.06 350 GLY A C 1
ATOM 2695 O O . GLY A 1 350 ? -25.395 0.753 0.350 1.00 64.06 350 GLY A O 1
ATOM 2696 N N . GLU A 1 351 ? -23.817 2.278 -0.129 1.00 75.00 351 GLU A N 1
ATOM 2697 C CA . GLU A 1 351 ? -24.678 3.440 0.145 1.00 75.00 351 GLU A CA 1
ATOM 2698 C C . GLU A 1 351 ? -25.901 3.506 -0.784 1.00 75.00 351 GLU A C 1
ATOM 2700 O O . GLU A 1 351 ? -26.973 3.965 -0.382 1.00 75.00 351 GLU A O 1
ATOM 2705 N N . ALA A 1 352 ? -25.757 3.083 -2.043 1.00 81.19 352 ALA A N 1
ATOM 2706 C CA . ALA A 1 352 ? -26.857 3.042 -3.004 1.00 81.19 352 ALA A CA 1
ATOM 2707 C C . ALA A 1 352 ? -27.883 1.954 -2.641 1.00 81.19 352 ALA A C 1
ATOM 2709 O O . ALA A 1 352 ? -29.088 2.202 -2.697 1.00 81.19 352 ALA A O 1
ATOM 2710 N N . ILE A 1 353 ? -27.414 0.778 -2.212 1.00 84.50 353 ILE A N 1
ATOM 2711 C CA . ILE A 1 353 ? -28.265 -0.317 -1.726 1.00 84.50 353 ILE A CA 1
ATOM 2712 C C . ILE A 1 353 ? -29.058 0.137 -0.496 1.00 84.50 353 ILE A C 1
ATOM 2714 O O . ILE A 1 353 ? -30.266 -0.072 -0.436 1.00 84.50 353 ILE A O 1
ATOM 2718 N N . GLU A 1 354 ? -28.418 0.824 0.456 1.00 75.12 354 GLU A N 1
ATOM 2719 C CA . GLU A 1 354 ? -29.098 1.375 1.641 1.00 75.12 354 GLU A CA 1
ATOM 2720 C C . GLU A 1 354 ? -30.194 2.391 1.284 1.00 75.12 354 GLU A C 1
ATOM 2722 O O . GLU A 1 354 ? -31.183 2.526 2.005 1.00 75.12 354 GLU A O 1
ATOM 2727 N N . LYS A 1 355 ? -30.049 3.082 0.148 1.00 91.12 355 LYS A N 1
ATOM 2728 C CA . LYS A 1 355 ? -31.051 4.009 -0.399 1.00 91.12 355 LYS A CA 1
ATOM 2729 C C . LYS A 1 355 ? -32.153 3.313 -1.210 1.00 91.12 355 LYS A C 1
ATOM 2731 O O . LYS A 1 355 ? -33.058 4.002 -1.678 1.00 91.12 355 LYS A O 1
ATOM 2736 N N . GLY A 1 356 ? -32.112 1.985 -1.342 1.00 89.62 356 GLY A N 1
ATOM 2737 C CA . GLY A 1 356 ? -33.165 1.179 -1.962 1.00 89.62 356 GLY A CA 1
ATOM 2738 C C . GLY A 1 356 ? -32.985 0.917 -3.457 1.00 89.62 356 GLY A C 1
ATOM 2739 O O . GLY A 1 356 ? -33.976 0.806 -4.167 1.00 89.62 356 GLY A O 1
ATOM 2740 N N . VAL A 1 357 ? -31.748 0.858 -3.958 1.00 93.50 357 VAL A N 1
ATOM 2741 C CA . VAL A 1 357 ? -31.484 0.383 -5.327 1.00 93.50 357 VAL A CA 1
ATOM 2742 C C . VAL A 1 357 ? -31.677 -1.136 -5.407 1.00 93.50 357 VAL A C 1
ATOM 2744 O O . VAL A 1 357 ? -31.081 -1.872 -4.625 1.00 93.50 357 VAL A O 1
ATOM 2747 N N . ASP A 1 358 ? -32.456 -1.597 -6.390 1.00 92.12 358 ASP A N 1
ATOM 2748 C CA . ASP A 1 358 ? -32.796 -3.020 -6.562 1.00 92.12 358 ASP A CA 1
ATOM 2749 C C . ASP A 1 358 ? -31.776 -3.809 -7.406 1.00 92.12 358 ASP A C 1
ATOM 2751 O O . ASP A 1 358 ? -31.674 -5.030 -7.280 1.00 92.12 358 ASP A O 1
ATOM 2755 N N . ALA A 1 359 ? -31.017 -3.127 -8.272 1.00 94.50 359 ALA A N 1
ATOM 2756 C CA . ALA A 1 359 ? -30.041 -3.752 -9.165 1.00 94.50 359 ALA A CA 1
ATOM 2757 C C . ALA A 1 359 ? -28.901 -2.799 -9.557 1.00 94.50 359 ALA A C 1
ATOM 2759 O O . ALA A 1 359 ? -29.076 -1.579 -9.584 1.00 94.50 359 ALA A O 1
ATOM 2760 N N . ALA A 1 360 ? -27.746 -3.353 -9.933 1.00 93.12 360 ALA A N 1
ATOM 2761 C CA . ALA A 1 360 ? -26.632 -2.590 -10.501 1.00 93.12 360 ALA A CA 1
ATOM 2762 C C . ALA A 1 360 ? -26.314 -3.020 -11.938 1.00 93.12 360 ALA A C 1
ATOM 2764 O O . ALA A 1 360 ? -26.156 -4.206 -12.221 1.00 93.12 360 ALA A O 1
ATOM 2765 N N . ILE A 1 361 ? -26.151 -2.041 -12.833 1.00 94.81 361 ILE A N 1
ATOM 2766 C CA . ILE A 1 361 ? -25.698 -2.266 -14.211 1.00 94.81 361 ILE A CA 1
ATOM 2767 C C . ILE A 1 361 ? -24.170 -2.169 -14.245 1.00 94.81 361 ILE A C 1
ATOM 2769 O O . ILE A 1 361 ? -23.604 -1.118 -13.947 1.00 94.81 361 ILE A O 1
ATOM 2773 N N . VAL A 1 362 ? -23.494 -3.258 -14.614 1.00 89.38 362 VAL A N 1
ATOM 2774 C CA . VAL A 1 362 ? -22.035 -3.396 -14.504 1.00 89.38 362 VAL A CA 1
ATOM 2775 C C . VAL A 1 362 ? -21.430 -3.794 -15.850 1.00 89.38 362 VAL A C 1
ATOM 2777 O O . VAL A 1 362 ? -22.026 -4.540 -16.623 1.00 89.38 362 VAL A O 1
ATOM 2780 N N . GLN A 1 363 ? -20.236 -3.277 -16.143 1.00 81.56 363 GLN A N 1
ATOM 2781 C CA . GLN A 1 363 ? -19.450 -3.640 -17.329 1.00 81.56 363 GLN A CA 1
ATOM 2782 C C . GLN A 1 363 ? -18.211 -4.477 -16.975 1.00 81.56 363 GLN A C 1
ATOM 2784 O O . GLN A 1 363 ? -17.845 -5.383 -17.722 1.00 81.56 363 GLN A O 1
ATOM 2789 N N . ASP A 1 364 ? -17.545 -4.165 -15.860 1.00 82.75 364 ASP A N 1
ATOM 2790 C CA . ASP A 1 364 ? -16.279 -4.793 -15.480 1.00 82.75 364 ASP A CA 1
ATOM 2791 C C . ASP A 1 364 ? -16.489 -6.172 -14.833 1.00 82.75 364 ASP A C 1
ATOM 2793 O O . ASP A 1 364 ? -17.182 -6.310 -13.824 1.00 82.75 364 ASP A O 1
ATOM 2797 N N . LEU A 1 365 ? -15.861 -7.205 -15.400 1.00 69.56 365 LEU A N 1
ATOM 2798 C CA . LEU A 1 365 ? -15.995 -8.590 -14.933 1.00 69.56 365 LEU A CA 1
ATOM 2799 C C . LEU A 1 365 ? -15.402 -8.814 -13.532 1.00 69.56 365 LEU A C 1
ATOM 2801 O O . LEU A 1 365 ? -15.896 -9.661 -12.782 1.00 69.56 365 LEU A O 1
ATOM 2805 N N . GLY A 1 366 ? -14.349 -8.075 -13.174 1.00 68.56 366 GLY A N 1
ATOM 2806 C CA . GLY A 1 366 ? -13.756 -8.120 -11.841 1.00 68.56 366 GLY A CA 1
ATOM 2807 C C . GLY A 1 366 ? -14.717 -7.559 -10.798 1.00 68.56 366 GLY A C 1
ATOM 2808 O O . GLY A 1 366 ? -14.950 -8.194 -9.767 1.00 68.56 366 GLY A O 1
ATOM 2809 N N . LEU A 1 367 ? -15.346 -6.425 -11.105 1.00 74.19 367 LEU A N 1
ATOM 2810 C CA . LEU A 1 367 ? -16.344 -5.797 -10.250 1.00 74.19 367 LEU A CA 1
ATOM 2811 C C . LEU A 1 367 ? -17.600 -6.664 -10.102 1.00 74.19 367 LEU A C 1
ATOM 2813 O O . LEU A 1 367 ? -18.068 -6.821 -8.980 1.00 74.19 367 LEU A O 1
ATOM 2817 N N . VAL A 1 368 ? -18.085 -7.318 -11.169 1.00 76.19 368 VAL A N 1
ATOM 2818 C CA . VAL A 1 368 ? -19.183 -8.308 -11.078 1.00 76.19 368 VAL A CA 1
ATOM 2819 C C . VAL A 1 368 ? -18.873 -9.356 -10.009 1.00 76.19 368 VAL A C 1
ATOM 2821 O O . VAL A 1 368 ? -19.673 -9.598 -9.104 1.00 76.19 368 VAL A O 1
ATOM 2824 N N . ARG A 1 369 ? -17.673 -9.949 -10.061 1.00 73.06 369 ARG A N 1
ATOM 2825 C CA . ARG A 1 369 ? -17.292 -11.005 -9.119 1.00 73.06 369 ARG A CA 1
ATOM 2826 C C . ARG A 1 369 ? -17.150 -10.494 -7.685 1.00 73.06 369 ARG A C 1
ATOM 2828 O O . ARG A 1 369 ? -17.446 -11.231 -6.742 1.00 73.06 369 ARG A O 1
ATOM 2835 N N . LEU A 1 370 ? -16.679 -9.261 -7.522 1.00 64.00 370 LEU A N 1
ATOM 2836 C CA . LEU A 1 370 ? -16.559 -8.609 -6.222 1.00 64.00 370 LEU A CA 1
ATOM 2837 C C . LEU A 1 370 ? -17.932 -8.277 -5.632 1.00 64.00 370 LEU A C 1
ATOM 2839 O O . LEU A 1 370 ? -18.174 -8.626 -4.478 1.00 64.00 370 LEU A O 1
ATOM 2843 N N . ILE A 1 371 ? -18.848 -7.698 -6.413 1.00 77.56 371 ILE A N 1
ATOM 2844 C CA . ILE A 1 371 ? -20.204 -7.370 -5.958 1.00 77.56 371 ILE A CA 1
ATOM 2845 C C . ILE A 1 371 ? -20.938 -8.635 -5.523 1.00 77.56 371 ILE A C 1
ATOM 2847 O O . ILE A 1 371 ? -21.446 -8.672 -4.412 1.00 77.56 371 ILE A O 1
ATOM 2851 N N . GLN A 1 372 ? -20.894 -9.717 -6.302 1.00 78.94 372 GLN A N 1
ATOM 2852 C CA . GLN A 1 372 ? -21.519 -10.991 -5.908 1.00 78.94 372 GLN A CA 1
ATOM 2853 C C . GLN A 1 372 ? -20.991 -11.554 -4.585 1.00 78.94 372 GLN A C 1
ATOM 2855 O O . GLN A 1 372 ? -21.684 -12.301 -3.898 1.00 78.94 372 GLN A O 1
ATOM 2860 N N . ARG A 1 373 ? -19.741 -11.241 -4.231 1.00 63.00 373 ARG A N 1
ATOM 2861 C CA . ARG A 1 373 ? -19.131 -11.689 -2.978 1.00 63.00 373 ARG A CA 1
ATOM 2862 C C . ARG A 1 373 ? -19.498 -10.788 -1.801 1.00 63.00 373 ARG A C 1
ATOM 2864 O O . ARG A 1 373 ? -19.628 -11.294 -0.689 1.00 63.00 373 ARG A O 1
ATOM 2871 N N . VAL A 1 374 ? -19.592 -9.480 -2.030 1.00 61.62 374 VAL A N 1
ATOM 2872 C CA . VAL A 1 374 ? -19.804 -8.465 -0.985 1.00 61.62 374 VAL A CA 1
ATOM 2873 C C . VAL A 1 374 ? -21.296 -8.196 -0.753 1.00 61.62 374 VAL A C 1
ATOM 2875 O O . VAL A 1 374 ? -21.726 -8.112 0.393 1.00 61.62 374 VAL A O 1
ATOM 2878 N N . TYR A 1 375 ? -22.087 -8.149 -1.823 1.00 76.38 375 TYR A N 1
ATOM 2879 C CA . TYR A 1 375 ? -23.528 -7.887 -1.856 1.00 76.38 375 TYR A CA 1
ATOM 2880 C C . TYR A 1 375 ? -24.273 -9.011 -2.607 1.00 76.38 375 TYR A C 1
ATOM 2882 O O . TYR A 1 375 ? -24.867 -8.770 -3.654 1.00 76.38 375 TYR A O 1
ATOM 2890 N N . PRO A 1 376 ? -24.274 -10.258 -2.095 1.00 76.19 376 PRO A N 1
ATOM 2891 C CA . PRO A 1 376 ? -24.810 -11.430 -2.806 1.00 76.19 376 PRO A CA 1
ATOM 2892 C C . PRO A 1 376 ? -26.321 -11.391 -3.083 1.00 76.19 376 PRO A C 1
ATOM 2894 O O . PRO A 1 376 ? -26.825 -12.262 -3.783 1.00 76.19 376 PRO A O 1
ATOM 2897 N N . GLN A 1 377 ? -27.049 -10.444 -2.488 1.00 85.94 377 GLN A N 1
ATOM 2898 C CA . GLN A 1 377 ? -28.493 -10.274 -2.676 1.00 85.94 377 GLN A CA 1
ATOM 2899 C C . GLN A 1 377 ? -28.842 -9.226 -3.740 1.00 85.94 377 GLN A C 1
ATOM 2901 O O . GLN A 1 377 ? -30.006 -9.128 -4.112 1.00 85.94 377 GLN A O 1
ATOM 2906 N N . LEU A 1 378 ? -27.867 -8.432 -4.195 1.00 91.19 378 LEU A N 1
ATOM 2907 C CA . LEU A 1 378 ? -28.094 -7.406 -5.204 1.00 91.19 378 LEU A CA 1
ATOM 2908 C C . LEU A 1 378 ? -28.128 -8.046 -6.596 1.00 91.19 378 LEU A C 1
ATOM 2910 O O . LEU A 1 378 ? -27.169 -8.713 -6.985 1.00 91.19 378 LEU A O 1
ATOM 2914 N N . GLU A 1 379 ? -29.202 -7.803 -7.345 1.00 94.81 379 GLU A N 1
ATOM 2915 C CA . GLU A 1 379 ? -29.323 -8.248 -8.734 1.00 94.81 379 GLU A CA 1
ATOM 2916 C C . GLU A 1 379 ? -28.314 -7.505 -9.627 1.00 94.81 379 GLU A C 1
ATOM 2918 O O . GLU A 1 379 ? -28.114 -6.291 -9.501 1.00 94.81 379 GLU A O 1
ATOM 2923 N N . LEU A 1 380 ? -27.666 -8.222 -10.545 1.00 95.62 380 LEU A N 1
ATOM 2924 C CA . LEU A 1 380 ? -26.676 -7.664 -11.454 1.00 95.62 380 LEU A CA 1
ATOM 2925 C C . LEU A 1 380 ? -27.149 -7.708 -12.899 1.00 95.62 380 LEU A C 1
ATOM 2927 O O . LEU A 1 380 ? -27.537 -8.740 -13.450 1.00 95.62 380 LEU A O 1
ATOM 2931 N N . HIS A 1 381 ? -27.051 -6.554 -13.549 1.00 96.81 381 HIS A N 1
ATOM 2932 C CA . HIS A 1 381 ? -27.377 -6.383 -14.953 1.00 96.81 381 HIS A CA 1
ATOM 2933 C C . HIS A 1 381 ? -26.096 -6.169 -15.759 1.00 96.81 381 HIS A C 1
ATOM 2935 O O . HIS A 1 381 ? -25.247 -5.353 -15.403 1.00 96.81 381 HIS A O 1
ATOM 2941 N N . GLY A 1 382 ? -25.945 -6.881 -16.870 1.00 91.19 382 GLY A N 1
ATOM 2942 C CA . GLY A 1 382 ? -24.856 -6.655 -17.814 1.00 91.19 382 GLY A CA 1
ATOM 2943 C C . GLY A 1 382 ? -25.103 -5.392 -18.636 1.00 91.19 382 GLY A C 1
ATOM 2944 O O . GLY A 1 382 ? -26.148 -5.265 -19.275 1.00 91.19 382 GLY A O 1
ATOM 2945 N N . SER A 1 383 ? -24.149 -4.461 -18.635 1.00 88.31 383 SER A N 1
ATOM 2946 C CA . SER A 1 383 ? -24.210 -3.236 -19.442 1.00 88.31 383 SER A CA 1
ATOM 2947 C C . SER A 1 383 ? -24.154 -3.535 -20.945 1.00 88.31 383 SER A C 1
ATOM 2949 O O . SER A 1 383 ? -23.451 -4.448 -21.376 1.00 88.31 383 SER A O 1
ATOM 2951 N N . THR A 1 384 ? -24.764 -2.669 -21.759 1.00 82.38 384 THR A N 1
ATOM 2952 C CA . THR A 1 384 ? -24.597 -2.618 -23.230 1.00 82.38 384 THR A CA 1
ATOM 2953 C C . THR A 1 384 ? -23.129 -2.695 -23.660 1.00 82.38 384 THR A C 1
ATOM 2955 O O . THR A 1 384 ? -22.796 -3.292 -24.679 1.00 82.38 384 THR A O 1
ATOM 2958 N N . GLN A 1 385 ? -22.226 -2.118 -22.859 1.00 71.06 385 GLN A N 1
ATOM 2959 C CA . GLN A 1 385 ? -20.788 -2.084 -23.134 1.00 71.06 385 GLN A CA 1
ATOM 2960 C C . GLN A 1 385 ? -20.102 -3.452 -22.971 1.00 71.06 385 GLN A C 1
ATOM 2962 O O . GLN A 1 385 ? -18.953 -3.614 -23.376 1.00 71.06 385 GLN A O 1
ATOM 2967 N N . MET A 1 386 ? -20.797 -4.457 -22.432 1.00 78.31 386 MET A N 1
ATOM 2968 C CA . MET A 1 386 ? -20.356 -5.856 -22.453 1.00 78.31 386 MET A CA 1
ATOM 2969 C C . MET A 1 386 ? -20.556 -6.511 -23.829 1.00 78.31 386 MET A C 1
ATOM 2971 O O . MET A 1 386 ? -20.114 -7.638 -24.035 1.00 78.31 386 MET A O 1
ATOM 2975 N N . THR A 1 387 ? -21.173 -5.795 -24.780 1.00 77.75 387 THR A N 1
ATOM 2976 C CA . THR A 1 387 ? -21.267 -6.154 -26.206 1.00 77.75 387 THR A CA 1
ATOM 2977 C C . THR A 1 387 ? -21.907 -7.528 -26.434 1.00 77.75 387 THR A C 1
ATOM 2979 O O . THR A 1 387 ? -21.475 -8.319 -27.276 1.00 77.75 387 THR A O 1
ATOM 2982 N N . VAL A 1 388 ? -22.948 -7.846 -25.662 1.00 83.19 388 VAL A N 1
ATOM 2983 C CA . VAL A 1 388 ? -23.706 -9.089 -25.835 1.00 83.19 388 VAL A CA 1
ATOM 2984 C C . VAL A 1 388 ? -24.639 -8.927 -27.025 1.00 83.19 388 VAL A C 1
ATOM 2986 O O . VAL A 1 388 ? -25.658 -8.250 -26.929 1.00 83.19 388 VAL A O 1
ATOM 2989 N N . HIS A 1 389 ? -24.261 -9.550 -28.139 1.00 85.44 389 HIS A N 1
ATOM 2990 C CA . HIS A 1 389 ? -24.981 -9.471 -29.408 1.00 85.44 389 HIS A CA 1
ATOM 2991 C C . HIS A 1 389 ? -25.422 -10.840 -29.942 1.00 85.44 389 HIS A C 1
ATOM 2993 O O . HIS A 1 389 ? -26.090 -10.904 -30.968 1.00 85.44 389 HIS A O 1
ATOM 2999 N N . ASP A 1 390 ? -25.089 -11.936 -29.258 1.00 79.94 390 ASP A N 1
ATOM 3000 C CA . ASP A 1 390 ? -25.434 -13.288 -29.684 1.00 79.94 390 ASP A CA 1
ATOM 3001 C C . ASP A 1 390 ? -25.707 -14.235 -28.499 1.00 79.94 390 ASP A C 1
ATOM 3003 O O . ASP A 1 390 ? -25.572 -13.897 -27.315 1.00 79.94 390 ASP A O 1
ATOM 3007 N N . VAL A 1 391 ? -26.089 -15.472 -28.829 1.00 88.12 391 VAL A N 1
ATOM 3008 C CA . VAL A 1 391 ? -26.356 -16.544 -27.858 1.00 88.12 391 VAL A CA 1
ATOM 3009 C C . VAL A 1 391 ? -25.116 -16.884 -27.020 1.00 88.12 391 VAL A C 1
ATOM 3011 O O . VAL A 1 391 ? -25.236 -17.268 -25.854 1.00 88.12 391 VAL A O 1
ATOM 3014 N N . SER A 1 392 ? -23.917 -16.784 -27.600 1.00 79.38 392 SER A N 1
ATOM 3015 C CA . SER A 1 392 ? -22.670 -17.128 -26.916 1.00 79.38 392 SER A CA 1
ATOM 3016 C C . SER A 1 392 ? -22.401 -16.159 -25.766 1.00 79.38 392 SER A C 1
ATOM 3018 O O . SER A 1 392 ? -22.208 -16.597 -24.626 1.00 79.38 392 SER A O 1
ATOM 3020 N N . GLY A 1 393 ? -22.489 -14.855 -26.036 1.00 76.31 393 GLY A N 1
ATOM 3021 C CA . GLY A 1 393 ? -22.353 -13.792 -25.046 1.00 76.31 393 GLY A CA 1
ATOM 3022 C C . GLY A 1 393 ? -23.386 -13.918 -23.928 1.00 76.31 393 GLY A C 1
ATOM 3023 O O . GLY A 1 393 ? -23.023 -13.902 -22.751 1.00 76.31 393 GLY A O 1
ATOM 3024 N N . ALA A 1 394 ? -24.653 -14.168 -24.271 1.00 87.56 394 ALA A N 1
ATOM 3025 C CA . ALA A 1 394 ? -25.715 -14.352 -23.280 1.00 87.56 394 ALA A CA 1
ATOM 3026 C C . ALA A 1 394 ? -25.454 -15.551 -22.348 1.00 87.56 394 ALA A C 1
ATOM 3028 O O . ALA A 1 394 ? -25.639 -15.462 -21.133 1.00 87.56 394 ALA A O 1
ATOM 3029 N N . ARG A 1 395 ? -24.937 -16.667 -22.882 1.00 79.19 395 ARG A N 1
ATOM 3030 C CA . ARG A 1 395 ? -24.543 -17.832 -22.068 1.00 79.19 395 ARG A CA 1
ATOM 3031 C C . ARG A 1 395 ? -23.366 -17.532 -21.144 1.00 79.19 395 ARG A C 1
ATOM 3033 O O . ARG A 1 395 ? -23.316 -18.085 -20.045 1.00 79.19 395 ARG A O 1
ATOM 3040 N N . VAL A 1 396 ? -22.407 -16.705 -21.573 1.00 77.81 396 VAL A N 1
ATOM 3041 C CA . VAL A 1 396 ? -21.309 -16.253 -20.701 1.00 77.81 396 VAL A CA 1
ATOM 3042 C C . VAL A 1 396 ? -21.879 -15.440 -19.542 1.00 77.81 396 VAL A C 1
ATOM 3044 O O . VAL A 1 396 ? -21.569 -15.758 -18.399 1.00 77.81 396 VAL A O 1
ATOM 3047 N N . MET A 1 397 ? -22.762 -14.475 -19.815 1.00 86.25 397 MET A N 1
ATOM 3048 C CA . MET A 1 397 ? -23.399 -13.662 -18.772 1.00 86.25 397 MET A CA 1
ATOM 3049 C C . MET A 1 397 ? -24.180 -14.522 -17.777 1.00 86.25 397 MET A C 1
ATOM 3051 O O . MET A 1 397 ? -23.995 -14.391 -16.569 1.00 86.25 397 MET A O 1
ATOM 3055 N N . LYS A 1 398 ? -24.953 -15.501 -18.263 1.00 87.25 398 LYS A N 1
ATOM 3056 C CA . LYS A 1 398 ? -25.679 -16.415 -17.375 1.00 87.25 398 LYS A CA 1
ATOM 3057 C C . LYS A 1 398 ? -24.742 -17.225 -16.474 1.00 87.25 398 LYS A C 1
ATOM 3059 O O . LYS A 1 398 ? -25.012 -17.368 -15.287 1.00 87.25 398 LYS A O 1
ATOM 3064 N N . ARG A 1 399 ? -23.621 -17.733 -17.007 1.00 81.25 399 ARG A N 1
ATOM 3065 C CA . ARG A 1 399 ? -22.605 -18.447 -16.205 1.00 81.25 399 ARG A CA 1
ATOM 3066 C C . ARG A 1 399 ? -21.911 -17.549 -15.186 1.00 81.25 399 ARG A C 1
ATOM 3068 O O . ARG A 1 399 ? -21.480 -18.045 -14.151 1.00 81.25 399 ARG A O 1
ATOM 3075 N N . LEU A 1 400 ? -21.792 -16.259 -15.486 1.00 77.94 400 LEU A N 1
ATOM 3076 C CA . LEU A 1 400 ? -21.263 -15.267 -14.558 1.00 77.94 400 LEU A CA 1
ATOM 3077 C C . LEU A 1 400 ? -22.252 -14.916 -13.447 1.00 77.94 400 LEU A C 1
ATOM 3079 O O . LEU A 1 400 ? -21.845 -14.219 -12.532 1.00 77.94 400 LEU A O 1
ATOM 3083 N N . GLY A 1 401 ? -23.497 -15.404 -13.488 1.00 86.56 401 GLY A N 1
ATOM 3084 C CA . GLY A 1 401 ? -24.525 -15.073 -12.501 1.00 86.56 401 GLY A CA 1
ATOM 3085 C C . GLY A 1 401 ? -25.127 -13.686 -12.711 1.00 86.56 401 GLY A C 1
ATOM 3086 O O . GLY A 1 401 ? -25.462 -13.040 -11.734 1.00 86.56 401 GLY A O 1
ATOM 3087 N N . ILE A 1 402 ? -25.195 -13.220 -13.962 1.00 93.19 402 ILE A N 1
ATOM 3088 C CA . ILE A 1 402 ? -25.939 -12.018 -14.354 1.00 93.19 402 ILE A CA 1
ATOM 3089 C C . ILE A 1 402 ? -27.397 -12.406 -14.616 1.00 93.19 402 ILE A C 1
ATOM 3091 O O . ILE A 1 402 ? -27.668 -13.355 -15.363 1.00 93.19 402 ILE A O 1
ATOM 3095 N N . GLU A 1 403 ? -28.330 -11.672 -14.020 1.00 95.81 403 GLU A N 1
ATOM 3096 C CA . GLU A 1 403 ? -29.767 -11.930 -14.115 1.00 95.81 403 GLU A CA 1
ATOM 3097 C C . GLU A 1 403 ? -30.396 -11.298 -15.356 1.00 95.81 403 GLU A C 1
ATOM 3099 O O . GLU A 1 403 ? -31.301 -11.887 -15.950 1.00 95.81 403 GLU A O 1
ATOM 3104 N N . ARG A 1 404 ? -29.891 -10.139 -15.791 1.00 97.00 404 ARG A N 1
ATOM 3105 C CA . ARG A 1 404 ? -30.384 -9.410 -16.968 1.00 97.00 404 ARG A CA 1
ATOM 3106 C C . ARG A 1 404 ? -29.242 -8.832 -17.785 1.00 97.00 404 ARG A C 1
ATOM 3108 O O . ARG A 1 404 ? -28.230 -8.425 -17.237 1.00 97.00 404 ARG A O 1
ATOM 3115 N N . VAL A 1 405 ? -29.398 -8.746 -19.098 1.00 94.94 405 VAL A N 1
ATOM 3116 C CA . VAL A 1 405 ? -28.418 -8.109 -19.982 1.00 94.94 405 VAL A CA 1
ATOM 3117 C C . VAL A 1 405 ? -29.097 -7.043 -20.819 1.00 94.94 405 VAL A C 1
ATOM 3119 O O . VAL A 1 405 ? -30.115 -7.302 -21.464 1.00 94.94 405 VAL A O 1
ATOM 3122 N N . VAL A 1 406 ? -28.492 -5.859 -20.841 1.00 93.75 406 VAL A N 1
ATOM 3123 C CA . VAL A 1 406 ? -28.801 -4.822 -21.817 1.00 93.75 406 VAL A CA 1
ATOM 3124 C C . VAL A 1 406 ? -28.050 -5.166 -23.103 1.00 93.75 406 VAL A C 1
ATOM 3126 O O . VAL A 1 406 ? -26.822 -5.118 -23.154 1.00 93.75 406 VAL A O 1
ATOM 3129 N N . LEU A 1 407 ? -28.791 -5.597 -24.120 1.00 91.25 407 LEU A N 1
ATOM 3130 C CA . LEU A 1 407 ? -28.258 -6.102 -25.382 1.00 91.25 407 LEU A CA 1
ATOM 3131 C C . LEU A 1 407 ? -27.595 -5.004 -26.216 1.00 91.25 407 LEU A C 1
ATOM 3133 O O . LEU A 1 407 ? -27.925 -3.821 -26.094 1.00 91.25 407 LEU A O 1
ATOM 3137 N N . ALA A 1 408 ? -26.682 -5.417 -27.096 1.00 84.06 408 ALA A N 1
ATOM 3138 C CA . ALA A 1 408 ? -26.046 -4.529 -28.057 1.00 84.06 408 ALA A CA 1
ATOM 3139 C C . ALA A 1 408 ? -27.092 -3.800 -28.923 1.00 84.06 408 ALA A C 1
ATOM 3141 O O . ALA A 1 408 ? -28.175 -4.311 -29.219 1.00 84.06 408 ALA A O 1
ATOM 3142 N N . ARG A 1 409 ? -26.780 -2.567 -29.332 1.00 79.31 409 ARG A N 1
ATOM 3143 C CA . ARG A 1 409 ? -27.754 -1.682 -30.005 1.00 79.31 409 ARG A CA 1
ATOM 3144 C C . ARG A 1 409 ? -28.076 -2.125 -31.431 1.00 79.31 409 ARG A C 1
ATOM 3146 O O . ARG A 1 409 ? -29.112 -1.754 -31.970 1.00 79.31 409 ARG A O 1
ATOM 3153 N N . GLU A 1 410 ? -27.168 -2.880 -32.026 1.00 78.88 410 GLU A N 1
ATOM 3154 C CA . GLU A 1 410 ? -27.237 -3.449 -33.366 1.00 78.88 410 GLU A CA 1
ATOM 3155 C C . GLU A 1 410 ? -28.016 -4.770 -33.433 1.00 78.88 410 GLU A C 1
ATOM 3157 O O . GLU A 1 410 ? -28.204 -5.300 -34.527 1.00 78.88 410 GLU A O 1
ATOM 3162 N N . ASN A 1 411 ? -28.487 -5.302 -32.299 1.00 86.25 411 ASN A N 1
ATOM 3163 C CA . ASN A 1 411 ? -29.257 -6.537 -32.302 1.00 86.25 411 ASN A CA 1
ATOM 3164 C C . ASN A 1 411 ? -30.565 -6.392 -33.079 1.00 86.25 411 ASN A C 1
ATOM 3166 O O . ASN A 1 411 ? -31.409 -5.542 -32.785 1.00 86.25 411 ASN A O 1
ATOM 3170 N N . THR A 1 412 ? -30.761 -7.285 -34.044 1.00 90.19 412 THR A N 1
ATOM 3171 C CA . THR A 1 412 ? -32.031 -7.420 -34.749 1.00 90.19 412 THR A CA 1
ATOM 3172 C C . THR A 1 412 ? -33.061 -8.128 -33.869 1.00 90.19 412 THR A C 1
ATOM 3174 O O . THR A 1 412 ? -32.731 -8.804 -32.892 1.00 90.19 412 THR A O 1
ATOM 3177 N N . LEU A 1 413 ? -34.342 -8.032 -34.240 1.00 92.62 413 LEU A N 1
ATOM 3178 C CA . LEU A 1 413 ? -35.394 -8.804 -33.572 1.00 92.62 413 LEU A CA 1
ATOM 3179 C C . LEU A 1 413 ? -35.147 -10.318 -33.654 1.00 92.62 413 LEU A C 1
ATOM 3181 O O . LEU A 1 413 ? -35.532 -11.039 -32.735 1.00 92.62 413 LEU A O 1
ATOM 3185 N N . ASP A 1 414 ? -34.509 -10.800 -34.722 1.00 95.31 414 ASP A N 1
ATOM 3186 C CA . ASP A 1 414 ? -34.182 -12.218 -34.876 1.00 95.31 414 ASP A CA 1
ATOM 3187 C C . ASP A 1 414 ? -33.052 -12.642 -33.934 1.00 95.31 414 ASP A C 1
ATOM 3189 O O . ASP A 1 414 ? -33.163 -13.694 -33.301 1.00 95.31 414 ASP A O 1
ATOM 3193 N N . ASP A 1 415 ? -32.040 -11.792 -33.737 1.00 93.31 415 ASP A N 1
ATOM 3194 C CA . ASP A 1 415 ? -30.986 -12.037 -32.746 1.00 93.31 415 ASP A CA 1
ATOM 3195 C C . ASP A 1 415 ? -31.569 -12.105 -31.331 1.00 93.31 415 ASP A C 1
ATOM 3197 O O . ASP A 1 415 ? -31.284 -13.036 -30.579 1.00 93.31 415 ASP A O 1
ATOM 3201 N N . ILE A 1 416 ? -32.449 -11.159 -30.979 1.00 95.38 416 ILE A N 1
ATOM 3202 C CA . ILE A 1 416 ? -33.108 -11.118 -29.664 1.00 95.38 416 ILE A CA 1
ATOM 3203 C C . ILE A 1 416 ? -33.938 -12.390 -29.440 1.00 95.38 416 ILE A C 1
ATOM 3205 O O . ILE A 1 416 ? -33.858 -12.998 -28.370 1.00 95.38 416 ILE A O 1
ATOM 3209 N N . ARG A 1 417 ? -34.701 -12.836 -30.450 1.00 96.75 417 ARG A N 1
ATOM 3210 C CA . ARG A 1 417 ? -35.464 -14.096 -30.387 1.00 96.75 417 ARG A CA 1
ATOM 3211 C C . ARG A 1 417 ? -34.550 -15.303 -30.201 1.00 96.75 417 ARG A C 1
ATOM 3213 O O . ARG A 1 417 ? -34.857 -16.164 -29.379 1.00 96.75 417 ARG A O 1
ATOM 3220 N N . ALA A 1 418 ? -33.442 -15.367 -30.938 1.00 96.38 418 ALA A N 1
ATOM 3221 C CA . ALA A 1 418 ? -32.481 -16.460 -30.838 1.00 96.38 418 ALA A CA 1
ATOM 3222 C C . ALA A 1 418 ? -31.831 -16.517 -29.446 1.00 96.38 418 ALA A C 1
ATOM 3224 O O . ALA A 1 418 ? -31.729 -17.595 -28.857 1.00 96.38 418 ALA A O 1
ATOM 3225 N N . ILE A 1 419 ? -31.446 -15.362 -28.895 1.00 96.31 419 ILE A N 1
ATOM 3226 C CA . ILE A 1 419 ? -30.893 -15.242 -27.541 1.00 96.31 419 ILE A CA 1
ATOM 3227 C C . ILE A 1 419 ? -31.916 -15.705 -26.502 1.00 96.31 419 ILE A C 1
ATOM 3229 O O . ILE A 1 419 ? -31.595 -16.569 -25.685 1.00 96.31 419 ILE A O 1
ATOM 3233 N N . HIS A 1 420 ? -33.148 -15.191 -26.563 1.00 96.75 420 HIS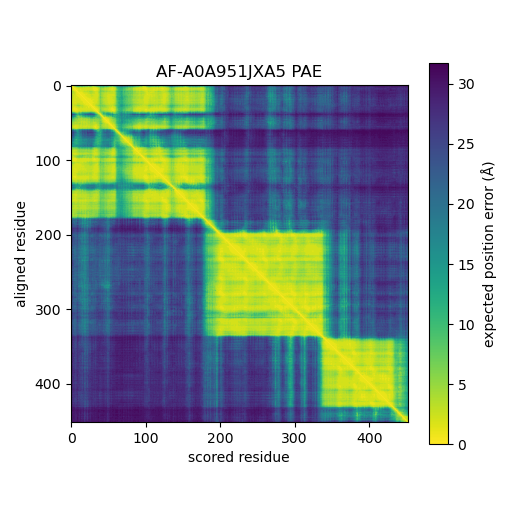 A N 1
ATOM 3234 C CA . HIS A 1 420 ? -34.202 -15.545 -25.614 1.00 96.75 420 HIS A CA 1
ATOM 3235 C C . HIS A 1 420 ? -34.531 -17.041 -25.646 1.00 96.75 420 HIS A C 1
ATOM 3237 O O . HIS A 1 420 ? -34.621 -17.677 -24.600 1.00 96.75 420 HIS A O 1
ATOM 3243 N N . ALA A 1 421 ? -34.645 -17.631 -26.839 1.00 96.94 421 ALA A N 1
ATOM 3244 C CA . ALA A 1 421 ? -34.918 -19.058 -26.986 1.00 96.94 421 ALA A CA 1
ATOM 3245 C C . ALA A 1 421 ? -33.788 -19.937 -26.421 1.00 96.94 421 ALA A C 1
ATOM 3247 O O . ALA A 1 421 ? -34.045 -21.015 -25.888 1.00 96.94 421 ALA A O 1
ATOM 3248 N N . ALA A 1 422 ? -32.533 -19.495 -26.539 1.00 95.25 422 ALA A N 1
ATOM 3249 C CA . ALA A 1 422 ? -31.374 -20.264 -26.100 1.00 95.25 422 ALA A CA 1
ATOM 3250 C C . ALA A 1 422 ? -31.018 -20.079 -24.615 1.00 95.25 422 ALA A C 1
ATOM 3252 O O . ALA A 1 422 ? -30.333 -20.939 -24.054 1.00 95.25 422 ALA A O 1
ATOM 3253 N N . VAL A 1 423 ? -31.421 -18.961 -24.002 1.00 95.69 423 VAL A N 1
ATOM 3254 C CA . VAL A 1 423 ? -31.159 -18.616 -22.597 1.00 95.69 423 VAL A CA 1
ATOM 3255 C C . VAL A 1 423 ? -32.423 -17.975 -21.990 1.00 95.69 423 VAL A C 1
ATOM 3257 O O . VAL A 1 423 ? -32.428 -16.781 -21.709 1.00 95.69 423 VAL A O 1
ATOM 3260 N N . PRO A 1 424 ? -33.517 -18.730 -21.786 1.00 94.69 424 PRO A N 1
ATOM 3261 C CA . PRO A 1 424 ? -34.803 -18.155 -21.367 1.00 94.69 424 PRO A CA 1
ATOM 3262 C C . PRO A 1 424 ? -34.767 -17.536 -19.962 1.00 94.69 424 PRO A C 1
ATOM 3264 O O . PRO A 1 424 ? -35.545 -16.635 -19.665 1.00 94.69 424 PRO A O 1
ATOM 3267 N N . ASP A 1 425 ? -33.834 -17.985 -19.118 1.00 92.94 425 ASP A N 1
ATOM 3268 C CA . ASP A 1 425 ? -33.698 -17.555 -17.724 1.00 92.94 425 ASP A CA 1
ATOM 3269 C C . ASP A 1 425 ? -32.840 -16.289 -17.544 1.00 92.94 425 ASP A C 1
ATOM 3271 O O . ASP A 1 425 ? -32.468 -15.971 -16.410 1.00 92.94 425 ASP A O 1
ATOM 3275 N N . ILE A 1 426 ? -32.418 -15.623 -18.625 1.00 95.12 426 ILE A N 1
ATOM 3276 C CA . ILE A 1 426 ? -31.734 -14.325 -18.550 1.00 95.12 426 ILE A CA 1
ATOM 3277 C C . ILE A 1 426 ? -32.679 -13.235 -19.054 1.00 95.12 426 ILE A C 1
ATOM 3279 O O . ILE A 1 426 ? -33.224 -13.324 -20.155 1.00 95.12 426 ILE A O 1
ATOM 3283 N N . GLY A 1 427 ? -32.894 -12.205 -18.238 1.00 96.44 427 GLY A N 1
ATOM 3284 C CA . GLY A 1 427 ? -33.661 -11.035 -18.638 1.00 96.44 427 GLY A CA 1
ATOM 3285 C C . GLY A 1 427 ? -32.974 -10.335 -19.807 1.00 96.44 427 GLY A C 1
ATOM 3286 O O . GLY A 1 427 ? -31.758 -10.150 -19.794 1.00 96.44 427 GLY A O 1
ATOM 3287 N N . LEU A 1 428 ? -33.744 -9.931 -20.813 1.00 96.06 428 LEU A N 1
ATOM 3288 C CA . LEU A 1 428 ? -33.233 -9.171 -21.949 1.00 96.06 428 LEU A CA 1
ATOM 3289 C C . LEU A 1 428 ? -33.822 -7.771 -21.920 1.00 96.06 428 LEU A C 1
ATOM 3291 O O . LEU A 1 428 ? -35.037 -7.597 -21.839 1.00 96.06 428 LEU A O 1
ATOM 3295 N N . GLU A 1 429 ? -32.949 -6.782 -22.013 1.00 93.88 429 GLU A N 1
ATOM 3296 C CA . GLU A 1 429 ? -33.314 -5.385 -22.167 1.00 93.88 429 GLU A CA 1
ATOM 3297 C C . GLU A 1 429 ? -32.680 -4.851 -23.447 1.00 93.88 429 GLU A C 1
ATOM 3299 O O . GLU A 1 429 ? -31.548 -5.188 -23.784 1.00 93.88 429 GLU A O 1
ATOM 3304 N N . THR A 1 430 ? -33.424 -4.059 -24.210 1.00 89.31 430 THR A N 1
ATOM 3305 C CA . THR A 1 430 ? -32.942 -3.499 -25.472 1.00 89.31 430 THR A CA 1
ATOM 3306 C C . THR A 1 430 ? -33.456 -2.080 -25.640 1.00 89.31 430 THR A C 1
ATOM 3308 O O . THR A 1 430 ? -34.544 -1.733 -25.178 1.00 89.31 430 THR A O 1
ATOM 3311 N N . PHE A 1 431 ? -32.668 -1.252 -26.313 1.00 81.56 431 PHE A N 1
ATOM 3312 C CA . PHE A 1 431 ? -33.044 0.115 -26.628 1.00 81.56 431 PHE A CA 1
ATOM 3313 C C . PHE A 1 431 ? -33.825 0.161 -27.944 1.00 81.56 431 PHE A C 1
ATOM 3315 O O . PHE A 1 431 ? -33.343 -0.281 -28.987 1.00 81.56 431 PHE A O 1
ATOM 3322 N N . VAL A 1 432 ? -35.004 0.782 -27.919 1.00 78.19 432 VAL A N 1
ATOM 3323 C CA . VAL A 1 432 ? -35.766 1.105 -29.131 1.00 78.19 432 VAL A CA 1
ATOM 3324 C C . VAL A 1 432 ? -35.384 2.520 -29.568 1.00 78.19 432 VAL A C 1
ATOM 3326 O O . VAL A 1 432 ? -35.781 3.498 -28.939 1.00 78.19 432 VAL A O 1
ATOM 3329 N N . HIS A 1 433 ? -34.575 2.643 -30.621 1.00 67.38 433 HIS A N 1
ATOM 3330 C CA . HIS A 1 433 ? -34.065 3.935 -31.095 1.00 67.38 433 HIS A CA 1
ATOM 3331 C C . HIS A 1 433 ? -34.847 4.439 -32.317 1.00 67.38 433 HIS A C 1
ATOM 3333 O O . HIS A 1 433 ? -35.157 3.661 -33.214 1.00 67.38 433 HIS A O 1
ATOM 3339 N N . GLY A 1 434 ? -35.091 5.754 -32.397 1.00 58.16 434 GLY A N 1
ATOM 3340 C CA . GLY A 1 434 ? -35.620 6.419 -33.603 1.00 58.16 434 GLY A CA 1
ATOM 3341 C C . GLY A 1 434 ? -34.545 6.885 -34.601 1.00 58.16 434 GLY A C 1
ATOM 3342 O O . GLY A 1 434 ? -34.848 7.095 -35.770 1.00 58.16 434 GLY A O 1
ATOM 3343 N N . ALA A 1 435 ? -33.290 7.028 -34.155 1.00 57.91 435 ALA A N 1
ATOM 3344 C CA . ALA A 1 435 ? -32.120 7.341 -34.980 1.00 57.91 435 ALA A CA 1
ATOM 3345 C C . ALA A 1 435 ? -30.863 6.711 -34.351 1.00 57.91 435 ALA A C 1
ATOM 3347 O O . ALA A 1 435 ? -30.664 6.806 -33.138 1.00 57.91 435 ALA A O 1
ATOM 3348 N N . LEU A 1 436 ? -30.021 6.055 -35.157 1.00 56.31 436 LEU A N 1
ATOM 3349 C CA . LEU A 1 436 ? -28.763 5.463 -34.691 1.00 56.31 436 LEU A CA 1
ATOM 3350 C C . LEU A 1 436 ? -27.750 6.577 -34.385 1.00 56.31 436 LEU A C 1
ATOM 3352 O O . LEU A 1 436 ? -27.428 7.401 -35.237 1.00 56.31 436 LEU A O 1
ATOM 3356 N N . CYS A 1 437 ? -27.263 6.612 -33.146 1.00 56.75 437 CYS A N 1
ATOM 3357 C CA . CYS A 1 437 ? -26.179 7.498 -32.725 1.00 56.75 437 CYS A CA 1
ATOM 3358 C C . CYS A 1 437 ? -24.865 7.123 -33.448 1.00 56.75 437 CYS A C 1
ATOM 3360 O O . CYS A 1 437 ? -24.657 5.956 -33.760 1.00 56.75 437 CYS A O 1
ATOM 3362 N N . ILE A 1 438 ? -23.920 8.065 -33.586 1.00 60.06 438 ILE A N 1
ATOM 3363 C CA . ILE A 1 438 ? -22.511 7.826 -34.009 1.00 60.06 438 ILE A CA 1
ATOM 3364 C C . ILE A 1 438 ? -21.746 6.890 -33.028 1.00 60.06 438 ILE A C 1
ATOM 3366 O O . ILE A 1 438 ? -20.564 6.598 -33.195 1.00 60.06 438 ILE A O 1
ATOM 3370 N N . SER A 1 439 ? -22.414 6.390 -31.985 1.00 56.97 439 SER A N 1
ATOM 3371 C CA . SER A 1 439 ? -21.857 5.470 -30.993 1.00 56.97 439 SER A CA 1
ATOM 3372 C C . SER A 1 439 ? -22.183 4.012 -31.331 1.00 56.97 439 SER A C 1
ATOM 3374 O O . SER A 1 439 ? -23.359 3.657 -31.421 1.00 56.97 439 SER A O 1
ATOM 3376 N N . TYR A 1 440 ? -21.160 3.160 -31.428 1.00 58.97 440 TYR A N 1
ATOM 3377 C CA . TYR A 1 440 ? -21.300 1.712 -31.620 1.00 58.97 440 TYR A CA 1
ATOM 3378 C C . TYR A 1 440 ? -21.389 1.015 -30.256 1.00 58.97 440 TYR A C 1
ATOM 3380 O O . TYR A 1 440 ? -20.493 1.183 -29.433 1.00 58.97 440 TYR A O 1
ATOM 3388 N N . SER A 1 441 ? -22.472 0.281 -29.966 1.00 58.06 441 SER A N 1
ATOM 3389 C CA . SER A 1 441 ? -22.658 -0.423 -28.678 1.00 58.06 441 SER A CA 1
ATOM 3390 C C . SER A 1 441 ? -22.420 0.443 -27.415 1.00 58.06 441 SER A C 1
ATOM 3392 O O . SER A 1 441 ? -21.884 0.003 -26.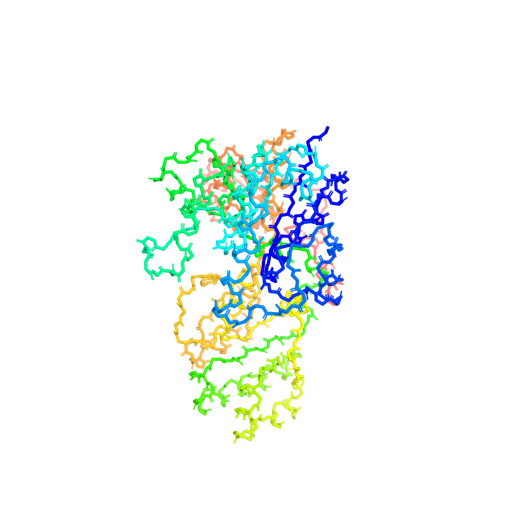401 1.00 58.06 441 SER A O 1
ATOM 3394 N N . GLY A 1 442 ? -22.809 1.725 -27.469 1.00 58.06 442 GLY A N 1
ATOM 3395 C CA . GLY A 1 442 ? -22.607 2.680 -26.366 1.00 58.06 442 GLY A CA 1
ATOM 3396 C C . GLY A 1 442 ? -21.191 3.265 -26.266 1.00 58.06 442 GLY A C 1
ATOM 3397 O O . GLY A 1 442 ? -20.958 4.125 -25.422 1.00 58.06 442 GLY A O 1
ATOM 3398 N N . GLN A 1 443 ? -20.270 2.867 -27.145 1.00 57.47 443 GLN A N 1
ATOM 3399 C CA . GLN A 1 443 ? -18.943 3.461 -27.292 1.00 57.47 443 GLN A CA 1
ATOM 3400 C C . GLN A 1 443 ? -19.005 4.596 -28.318 1.00 57.47 443 GLN A C 1
ATOM 3402 O O . GLN A 1 443 ? -19.275 4.378 -29.502 1.00 57.47 443 GLN A O 1
ATOM 3407 N N . CYS A 1 444 ? -18.801 5.833 -27.867 1.00 59.72 444 CYS A N 1
ATOM 3408 C CA . CYS A 1 444 ? -18.830 7.003 -28.737 1.00 59.72 444 CYS A CA 1
ATOM 3409 C C . CYS A 1 444 ? -17.531 7.096 -29.548 1.00 59.72 444 CYS A C 1
ATOM 3411 O O . CYS A 1 444 ? -16.486 7.452 -29.005 1.00 59.72 444 CYS A O 1
ATOM 3413 N N . TYR A 1 445 ? -17.604 6.839 -30.859 1.00 56.47 445 TYR A N 1
ATOM 3414 C CA . TYR A 1 445 ? -16.448 6.937 -31.761 1.00 56.47 445 TYR A CA 1
ATOM 3415 C C . TYR A 1 445 ? -15.851 8.356 -31.770 1.00 56.47 445 TYR A C 1
ATOM 3417 O O . TYR A 1 445 ? -14.640 8.541 -31.838 1.00 56.47 445 TYR A O 1
ATOM 3425 N N . MET A 1 446 ? -16.702 9.375 -31.601 1.00 56.38 446 MET A N 1
ATOM 3426 C CA . MET A 1 446 ? -16.284 10.771 -31.465 1.00 56.38 446 MET A CA 1
ATOM 3427 C C . MET A 1 446 ? -15.478 11.016 -30.181 1.00 56.38 446 MET A C 1
ATOM 3429 O O . MET A 1 446 ? -14.507 11.758 -30.216 1.00 56.38 446 MET A O 1
ATOM 3433 N N . SER A 1 447 ? -15.827 10.365 -29.065 1.00 54.19 447 SER A N 1
ATOM 3434 C CA . SER A 1 447 ? -15.050 10.478 -27.824 1.00 54.19 447 SER A CA 1
ATOM 3435 C C . SER A 1 447 ? -13.661 9.868 -27.990 1.00 54.19 447 SER A C 1
ATOM 3437 O O . SER A 1 447 ? -12.703 10.434 -27.484 1.00 54.19 447 SER A O 1
ATOM 3439 N N . GLY A 1 448 ? -13.539 8.764 -28.734 1.00 55.19 448 GLY A N 1
ATOM 3440 C CA . GLY A 1 448 ? -12.243 8.184 -29.095 1.00 55.19 448 GLY A CA 1
ATOM 3441 C C . GLY A 1 448 ? -11.397 9.115 -29.970 1.00 55.19 448 GLY A C 1
ATOM 3442 O O . GLY A 1 448 ? -10.221 9.291 -29.694 1.00 55.19 448 GLY A O 1
ATOM 3443 N N . MET A 1 449 ? -12.004 9.782 -30.959 1.00 55.59 449 MET A N 1
ATOM 3444 C CA . MET A 1 449 ? -11.298 10.722 -31.850 1.00 55.59 449 MET A CA 1
ATOM 3445 C C . MET A 1 449 ? -10.930 12.065 -31.198 1.00 55.59 449 MET A C 1
ATOM 3447 O O . MET A 1 449 ? -10.019 12.730 -31.673 1.00 55.59 449 MET A O 1
ATOM 3451 N N . ILE A 1 450 ? -11.647 12.499 -30.156 1.00 55.31 450 ILE A N 1
ATOM 3452 C CA . ILE A 1 450 ? -11.356 13.751 -29.427 1.00 55.31 450 ILE A CA 1
ATOM 3453 C C . ILE A 1 450 ? -10.326 13.522 -28.302 1.00 55.31 450 ILE A C 1
ATOM 3455 O O . ILE A 1 450 ? -9.755 14.483 -27.794 1.00 55.31 450 ILE A O 1
ATOM 3459 N N . SER A 1 451 ? -10.101 12.267 -27.899 1.00 45.22 451 SER A N 1
ATOM 3460 C CA . SER A 1 451 ? -9.240 11.909 -26.759 1.00 45.22 451 SER A CA 1
ATOM 3461 C C . SER A 1 451 ? -7.812 11.492 -27.150 1.00 45.22 451 SER A C 1
ATOM 3463 O O . SER A 1 451 ? -7.077 11.049 -26.268 1.00 45.22 451 SER A O 1
ATOM 3465 N N . GLU A 1 452 ? -7.424 11.626 -28.425 1.00 36.81 452 GLU A N 1
ATOM 3466 C CA . GLU A 1 452 ? -6.032 11.491 -28.903 1.00 36.81 452 GLU A CA 1
ATOM 3467 C C . GLU A 1 452 ? -5.315 12.842 -29.016 1.00 36.81 452 GLU A C 1
ATOM 3469 O O . GLU A 1 452 ? -5.911 13.798 -29.567 1.00 36.81 452 GLU A O 1
#